Protein AF-A0A914SCE5-F1 (afdb_monomer)

Solvent-accessible surface area (backbone atoms only — not comparable to full-atom values): 21431 Å² total; per-residue (Å²): 80,78,31,68,86,68,50,73,48,69,91,58,59,49,74,45,78,83,47,58,51,55,71,56,34,37,53,52,50,49,53,36,49,76,73,66,45,39,24,40,39,52,29,67,87,48,72,25,45,48,42,48,16,53,34,48,69,64,43,29,59,77,71,77,42,54,79,89,68,44,40,44,34,37,28,49,73,46,56,96,61,69,27,31,64,50,40,45,52,49,52,55,50,47,30,60,33,37,68,42,85,57,38,47,29,44,23,41,47,37,61,38,30,86,90,49,86,65,61,84,39,72,68,27,55,50,37,52,50,32,32,47,54,27,50,52,50,41,35,75,71,58,41,25,75,39,52,28,35,17,63,64,49,63,75,63,59,57,56,39,72,78,79,45,93,76,76,52,28,29,43,36,34,76,33,31,95,94,39,71,52,62,70,50,52,51,49,24,60,75,71,55,23,39,76,42,68,37,60,44,60,57,83,69,36,61,72,64,71,65,26,66,67,51,44,52,52,11,61,77,64,77,46,54,53,67,58,48,40,54,43,60,62,53,58,78,67,61,68,92,63,94,76,58,62,48,66,71,66,48,65,73,65,59,55,57,36,68,80,82,41,98,67,78,53,52,28,42,37,32,77,32,35,47,39,21,64,54,65,69,50,51,52,49,23,62,76,69,70,20,43,58,29,34,29,58,40,60,43,87,69,37,60,76,66,67,66,28,66,67,52,44,52,51,12,62,76,65,75,42,58,50,68,40,47,47,48,9,60,41,44,54,71,72,33,52,74,52,85,88,69,92,50,68,69,58,56,62,53,58,57,53,17,78,74,43,71,64,52,71,70,57,49,52,56,39,55,71,50,46,66,79,50,81,79,76,78,50,82,95,65,66,81,128

Sequence (384 aa):
IKLLDGNVIPLFGLGTYKIVEQNEVNKAVDAALGAGYRLFDTAKFYLNEPQLGIALKELLPKHSLSRKDVFITTKIWPSLEDNYNITIKGVEESLVNLQTDYIDLVLIHFPKANERAEEDGIHNKQARKEMWQALEEVKAKKLVRSIGVSNFYPRHIEEFKEFSTEIPALNQVEFHPHFTRPEIRAYCKEHNIAFQGYSVLARFNKDLVEDSVVKFIAEKNNAAVEIILLSFLTSQAKKLVRSIGVSNFYPRHIEEFKEFSTEIPALNQVEFHPHFTRPEIRAYCKEHNIAFQGYSVLARFNKDLVEDSVVKLIAEKNNAPVEIILLSFLTSQGFPVIAKSVTPSRIQNNIAALNLKLSQEDIDKLYALDKNHNYIRGTPWLVQ

Structure (mmCIF, N/CA/C/O backbone):
data_AF-A0A914SCE5-F1
#
_entry.id   AF-A0A914SCE5-F1
#
loop_
_atom_site.group_PDB
_atom_site.id
_atom_site.type_symbol
_atom_site.label_atom_id
_atom_site.label_alt_id
_atom_site.label_comp_id
_atom_site.label_asym_id
_atom_site.label_entity_id
_atom_site.label_seq_id
_atom_site.pdbx_PDB_ins_code
_atom_site.Cartn_x
_atom_site.Cartn_y
_atom_site.Cartn_z
_atom_site.occupancy
_atom_site.B_iso_or_equiv
_atom_site.auth_seq_id
_atom_site.auth_comp_id
_atom_site.auth_asym_id
_atom_site.auth_atom_id
_atom_site.pdbx_PDB_model_num
ATOM 1 N N . ILE A 1 1 ? -2.726 -0.508 0.058 1.00 86.94 1 ILE A N 1
ATOM 2 C CA . ILE A 1 1 ? -3.373 -0.987 -1.182 1.00 86.94 1 ILE A CA 1
ATOM 3 C C . ILE A 1 1 ? -3.061 -2.472 -1.295 1.00 86.94 1 ILE A C 1
ATOM 5 O O . ILE A 1 1 ? -1.911 -2.828 -1.078 1.00 86.94 1 ILE A O 1
ATOM 9 N N . LYS A 1 2 ? -4.063 -3.328 -1.530 1.00 89.88 2 LYS A N 1
ATOM 10 C CA . LYS A 1 2 ? -3.833 -4.761 -1.768 1.00 89.88 2 LYS A CA 1
ATOM 11 C C . LYS A 1 2 ? -3.367 -4.940 -3.215 1.00 89.88 2 LYS A C 1
ATOM 13 O O . LYS A 1 2 ? -4.010 -4.396 -4.108 1.00 89.88 2 LYS A O 1
ATOM 18 N N . LEU A 1 3 ? -2.251 -5.628 -3.406 1.00 93.56 3 LEU A N 1
ATOM 19 C CA . LEU A 1 3 ? -1.695 -5.991 -4.706 1.00 93.56 3 LEU A CA 1
ATOM 20 C C . LEU A 1 3 ? -2.356 -7.278 -5.228 1.00 93.56 3 LEU A C 1
ATOM 22 O O . LEU A 1 3 ? -3.004 -7.998 -4.463 1.00 93.56 3 LEU A O 1
ATOM 26 N N . LEU A 1 4 ? -2.178 -7.571 -6.520 1.00 92.69 4 LEU A N 1
ATOM 27 C CA . LEU A 1 4 ? -2.720 -8.772 -7.176 1.00 92.69 4 LEU A CA 1
ATOM 28 C C . LEU A 1 4 ? -2.307 -10.077 -6.488 1.00 92.69 4 LEU A C 1
ATOM 30 O O . LEU A 1 4 ? -3.116 -10.989 -6.354 1.00 92.69 4 LEU A O 1
ATOM 34 N N . ASP A 1 5 ? -1.074 -10.137 -5.994 1.00 91.31 5 ASP A N 1
ATOM 35 C CA . ASP A 1 5 ? -0.517 -11.299 -5.298 1.00 91.31 5 ASP A CA 1
ATOM 36 C C . ASP A 1 5 ? -0.903 -11.376 -3.809 1.00 91.31 5 ASP A C 1
ATOM 38 O O . ASP A 1 5 ? -0.418 -12.229 -3.068 1.00 91.31 5 ASP A O 1
ATOM 42 N N . GLY A 1 6 ? -1.795 -10.491 -3.355 1.00 92.25 6 GLY A N 1
ATOM 43 C CA . GLY A 1 6 ? -2.324 -10.468 -1.996 1.00 92.25 6 GLY A CA 1
ATOM 44 C C . GLY A 1 6 ? -1.488 -9.681 -0.988 1.00 92.25 6 GLY A C 1
ATOM 45 O O . GLY A 1 6 ? -2.010 -9.381 0.091 1.00 92.25 6 GLY A O 1
ATOM 46 N N . ASN A 1 7 ? -0.255 -9.284 -1.328 1.00 94.81 7 ASN A N 1
ATOM 47 C CA . ASN A 1 7 ? 0.557 -8.411 -0.480 1.00 94.81 7 ASN A CA 1
ATOM 48 C C . ASN A 1 7 ? -0.084 -7.019 -0.340 1.00 94.81 7 ASN A C 1
ATOM 50 O O . ASN A 1 7 ? -0.944 -6.612 -1.126 1.00 94.81 7 ASN A O 1
ATOM 54 N N . VAL A 1 8 ? 0.324 -6.259 0.679 1.00 94.19 8 VAL A N 1
ATOM 55 C CA . VAL A 1 8 ? -0.222 -4.921 0.949 1.00 94.19 8 VAL A CA 1
ATOM 56 C C . VAL A 1 8 ? 0.893 -3.885 0.942 1.00 94.19 8 VAL A C 1
ATOM 58 O O . VAL A 1 8 ? 1.776 -3.914 1.791 1.00 94.19 8 VAL A O 1
ATOM 61 N N . ILE A 1 9 ? 0.804 -2.927 0.021 1.00 95.44 9 ILE A N 1
ATOM 62 C CA . ILE A 1 9 ? 1.706 -1.772 -0.049 1.00 95.44 9 ILE A CA 1
ATOM 63 C C . ILE A 1 9 ? 1.099 -0.561 0.687 1.00 95.44 9 ILE A C 1
ATOM 65 O O . ILE A 1 9 ? -0.107 -0.302 0.543 1.00 95.44 9 ILE A O 1
ATOM 69 N N . PRO A 1 10 ? 1.869 0.213 1.477 1.00 94.00 10 PRO A N 1
ATOM 70 C CA . PRO A 1 10 ? 1.402 1.491 2.012 1.00 94.00 10 PRO A CA 1
ATOM 71 C C . PRO A 1 10 ? 1.032 2.479 0.895 1.00 94.00 10 PRO A C 1
ATOM 73 O O . PRO A 1 10 ? 1.618 2.474 -0.179 1.00 94.00 10 PRO A O 1
ATOM 76 N N . LEU A 1 11 ? 0.041 3.341 1.140 1.00 88.88 11 LEU A N 1
ATOM 77 C CA . LEU A 1 11 ? -0.429 4.304 0.132 1.00 88.88 11 LEU A CA 1
ATOM 78 C C . LEU A 1 11 ? 0.594 5.415 -0.164 1.00 88.88 11 LEU A C 1
ATOM 80 O O . LEU A 1 11 ? 0.606 5.974 -1.256 1.00 88.88 11 LEU A O 1
ATOM 84 N N . PHE A 1 12 ? 1.405 5.766 0.828 1.00 88.44 12 PHE A N 1
ATOM 85 C CA . PHE A 1 12 ? 2.327 6.891 0.783 1.00 88.44 12 PHE A CA 1
ATOM 86 C C . PHE A 1 12 ? 3.692 6.446 1.304 1.00 88.44 12 PHE A C 1
ATOM 88 O O . PHE A 1 12 ? 3.760 5.659 2.253 1.00 88.44 12 PHE A O 1
ATOM 95 N N . GLY A 1 13 ? 4.764 6.940 0.689 1.00 93.81 13 GLY A N 1
ATOM 96 C CA . GLY A 1 13 ? 6.130 6.541 1.002 1.00 93.81 13 GLY A CA 1
ATOM 97 C C . GLY A 1 13 ? 7.153 7.619 0.691 1.00 93.81 13 GLY A C 1
ATOM 98 O O . GLY A 1 13 ? 6.840 8.638 0.078 1.00 93.81 13 GLY A O 1
ATOM 99 N N . LEU A 1 14 ? 8.380 7.376 1.140 1.00 96.38 14 LEU A N 1
ATOM 100 C CA . LEU A 1 14 ? 9.528 8.237 0.905 1.00 96.38 14 LEU A CA 1
ATOM 101 C C . LEU A 1 14 ? 10.245 7.780 -0.368 1.00 96.38 14 LEU A C 1
ATOM 103 O O . LEU A 1 14 ? 10.730 6.653 -0.425 1.00 96.38 14 LEU A O 1
ATOM 107 N N . GLY A 1 15 ? 10.334 8.656 -1.370 1.00 94.62 15 GLY A N 1
ATOM 108 C CA . GLY A 1 15 ? 11.222 8.454 -2.515 1.00 94.62 15 GLY A CA 1
ATOM 109 C C . GLY A 1 15 ? 12.637 8.920 -2.183 1.00 94.62 15 GLY A C 1
ATOM 110 O O . GLY A 1 15 ? 12.806 10.011 -1.644 1.00 94.62 15 GLY A O 1
ATOM 111 N N . THR A 1 16 ? 13.648 8.118 -2.513 1.00 95.38 16 THR A N 1
ATOM 112 C CA . THR A 1 16 ? 15.050 8.402 -2.154 1.00 95.38 16 THR A CA 1
ATOM 113 C C . THR A 1 16 ? 15.891 8.941 -3.311 1.00 95.38 16 THR A C 1
ATOM 115 O O . THR A 1 16 ? 17.094 9.139 -3.158 1.00 95.38 16 THR A O 1
ATOM 118 N N . TYR A 1 17 ? 15.302 9.187 -4.483 1.00 92.25 17 TYR A N 1
ATOM 119 C CA . TYR A 1 17 ? 16.046 9.655 -5.654 1.00 92.25 17 TYR A CA 1
ATOM 120 C C . TYR A 1 17 ? 16.844 10.936 -5.352 1.00 92.25 17 TYR A C 1
ATOM 122 O O . TYR A 1 17 ? 16.280 11.922 -4.881 1.00 92.25 17 TYR A O 1
ATOM 130 N N . LYS A 1 18 ? 18.146 10.914 -5.673 1.00 90.00 18 LYS A N 1
ATOM 131 C CA . LYS A 1 18 ? 19.141 11.981 -5.437 1.00 90.00 18 LYS A CA 1
ATOM 132 C C . LYS A 1 18 ? 19.533 12.259 -3.979 1.00 90.00 18 LYS A C 1
ATOM 134 O O . LYS A 1 18 ? 20.324 13.168 -3.758 1.00 90.00 18 LYS A O 1
ATOM 139 N N . ILE A 1 19 ? 19.065 11.477 -3.007 1.00 89.44 19 ILE A N 1
ATOM 140 C CA . ILE A 1 19 ? 19.539 11.570 -1.617 1.00 89.44 19 ILE A CA 1
ATOM 141 C C . ILE A 1 19 ? 20.705 10.586 -1.450 1.00 89.44 19 ILE A C 1
ATOM 143 O O . ILE A 1 19 ? 20.473 9.412 -1.171 1.00 89.44 19 ILE A O 1
ATOM 147 N N . VAL A 1 20 ? 21.942 11.014 -1.715 1.00 86.00 20 VAL A N 1
ATOM 148 C CA . VAL A 1 20 ? 23.110 10.103 -1.794 1.00 86.00 20 VAL A CA 1
ATOM 149 C C . VAL A 1 20 ? 24.026 10.157 -0.571 1.00 86.00 20 VAL A C 1
ATOM 151 O O . VAL A 1 20 ? 24.674 9.163 -0.240 1.00 86.00 20 VAL A O 1
ATOM 154 N N . GLU A 1 21 ? 24.052 11.283 0.139 1.00 94.19 21 GLU A N 1
ATOM 155 C CA . GLU A 1 21 ? 24.887 11.455 1.325 1.00 94.19 21 GLU A CA 1
ATOM 156 C C . GLU A 1 21 ? 24.276 10.741 2.536 1.00 94.19 21 GLU A C 1
ATOM 158 O O . GLU A 1 21 ? 23.100 10.935 2.854 1.00 94.19 21 GLU A O 1
ATOM 163 N N . GLN A 1 22 ? 25.078 9.956 3.270 1.00 97.44 22 GLN A N 1
ATOM 164 C CA . GLN A 1 22 ? 24.586 9.148 4.399 1.00 97.44 22 GLN A CA 1
ATOM 165 C C . GLN A 1 22 ? 23.826 9.989 5.435 1.00 97.44 22 GLN A C 1
ATOM 167 O O . GLN A 1 22 ? 22.778 9.582 5.928 1.00 97.44 22 GLN A O 1
ATOM 172 N N . ASN A 1 23 ? 24.327 11.186 5.750 1.00 96.44 23 ASN A N 1
ATOM 173 C CA . ASN A 1 23 ? 23.686 12.079 6.716 1.00 96.44 23 ASN A CA 1
ATOM 174 C C . ASN A 1 23 ? 22.309 12.570 6.232 1.00 96.44 23 ASN A C 1
ATOM 176 O O . ASN A 1 23 ? 21.386 12.715 7.030 1.00 96.44 23 ASN A O 1
ATOM 180 N N . GLU A 1 24 ? 22.152 12.821 4.932 1.00 96.12 24 GLU A N 1
ATOM 181 C CA . GLU A 1 24 ? 20.872 13.245 4.358 1.00 96.12 24 GLU A CA 1
ATOM 182 C C . GLU A 1 24 ? 19.869 12.093 4.333 1.00 96.12 24 GLU A C 1
ATOM 184 O O . GLU A 1 24 ? 18.715 12.286 4.721 1.00 96.12 24 GLU A O 1
ATOM 189 N N . VAL A 1 25 ? 20.321 10.886 3.970 1.00 97.31 25 VAL A N 1
ATOM 190 C CA . VAL A 1 25 ? 19.497 9.671 4.039 1.00 97.31 25 VAL A CA 1
ATOM 191 C C . VAL A 1 25 ? 19.040 9.422 5.476 1.00 97.31 25 VAL A C 1
ATOM 193 O O . VAL A 1 25 ? 17.843 9.253 5.699 1.00 97.31 25 VAL A O 1
ATOM 196 N N . ASN A 1 26 ? 19.940 9.487 6.465 1.00 97.94 26 ASN A N 1
ATOM 197 C CA . ASN A 1 26 ? 19.589 9.306 7.877 1.00 97.94 26 ASN A CA 1
ATOM 198 C C . ASN A 1 26 ? 18.541 10.325 8.336 1.00 97.94 26 ASN A C 1
ATOM 200 O O . ASN A 1 26 ? 17.542 9.941 8.939 1.00 97.94 26 ASN A O 1
ATOM 204 N N . LYS A 1 27 ? 18.723 11.613 8.015 1.00 98.06 27 LYS A N 1
ATOM 205 C CA . LYS A 1 27 ? 17.752 12.667 8.355 1.00 98.06 27 LYS A CA 1
ATOM 206 C C . LYS A 1 27 ? 16.388 12.420 7.711 1.00 98.06 27 LYS A C 1
ATOM 208 O O . LYS A 1 27 ? 15.369 12.525 8.392 1.00 98.06 27 LYS A O 1
ATOM 213 N N . ALA A 1 28 ? 16.361 12.089 6.420 1.00 97.19 28 ALA A N 1
ATOM 214 C CA . ALA A 1 28 ? 15.121 11.852 5.687 1.00 97.19 28 ALA A CA 1
ATOM 215 C C . ALA A 1 28 ? 14.380 10.610 6.205 1.00 97.19 28 ALA A C 1
ATOM 217 O O . ALA A 1 28 ? 13.170 10.662 6.423 1.00 97.19 28 ALA A O 1
ATOM 218 N N . VAL A 1 29 ? 15.101 9.510 6.447 1.00 98.31 29 VAL A N 1
ATOM 219 C CA . VAL A 1 29 ? 14.535 8.261 6.975 1.00 98.31 29 VAL A CA 1
ATOM 220 C C . VAL A 1 29 ? 14.030 8.451 8.405 1.00 98.31 29 VAL A C 1
ATOM 222 O O . VAL A 1 29 ? 12.913 8.034 8.699 1.00 98.31 29 VAL A O 1
ATOM 225 N N . ASP A 1 30 ? 14.784 9.123 9.279 1.00 98.19 30 ASP A N 1
ATOM 226 C CA . ASP A 1 30 ? 14.371 9.379 10.666 1.00 98.19 30 ASP A CA 1
ATOM 227 C C . ASP A 1 30 ? 13.093 10.227 10.725 1.00 98.19 30 ASP A C 1
ATOM 229 O O . ASP A 1 30 ? 12.142 9.881 11.430 1.00 98.19 30 ASP A O 1
ATOM 233 N N . ALA A 1 31 ? 13.036 11.292 9.915 1.00 97.50 31 ALA A N 1
ATOM 234 C CA . ALA A 1 31 ? 11.853 12.135 9.786 1.00 97.50 31 ALA A CA 1
ATOM 235 C C . ALA A 1 31 ? 10.650 11.353 9.235 1.00 97.50 31 ALA A C 1
ATOM 237 O O . ALA A 1 31 ? 9.543 11.464 9.765 1.00 97.50 31 ALA A O 1
ATOM 238 N N . ALA A 1 32 ? 10.856 10.526 8.205 1.00 97.12 32 ALA A N 1
ATOM 239 C CA . ALA A 1 32 ? 9.801 9.715 7.611 1.00 97.12 32 ALA A CA 1
ATOM 240 C C . ALA A 1 32 ? 9.242 8.690 8.612 1.00 97.12 32 ALA A C 1
ATOM 242 O O . ALA A 1 32 ? 8.025 8.601 8.791 1.00 97.12 32 ALA A O 1
ATOM 243 N N . LEU A 1 33 ? 10.106 7.946 9.310 1.00 96.12 33 LEU A N 1
ATOM 244 C CA . LEU A 1 33 ? 9.686 6.961 10.311 1.00 96.12 33 LEU A CA 1
ATOM 245 C C . LEU A 1 33 ? 8.907 7.617 11.458 1.00 96.12 33 LEU A C 1
ATOM 247 O O . LEU A 1 33 ? 7.823 7.124 11.796 1.00 96.12 33 LEU A O 1
ATOM 251 N N . GLY A 1 34 ? 9.405 8.751 11.971 1.00 94.38 34 GLY A N 1
ATOM 252 C CA . GLY A 1 34 ? 8.751 9.540 13.019 1.00 94.38 34 GLY A CA 1
ATOM 253 C C . GLY A 1 34 ? 7.400 10.124 12.594 1.00 94.38 34 GLY A C 1
ATOM 254 O O . GLY A 1 34 ? 6.482 10.207 13.405 1.00 94.38 34 GLY A O 1
ATOM 255 N N . ALA A 1 35 ? 7.234 10.447 11.308 1.00 91.19 35 ALA A N 1
ATOM 256 C CA . ALA A 1 35 ? 5.963 10.883 10.727 1.00 91.19 35 ALA A CA 1
ATOM 257 C C . ALA A 1 35 ? 5.003 9.725 10.377 1.00 91.19 35 ALA A C 1
ATOM 259 O O . ALA A 1 35 ? 3.892 9.968 9.907 1.00 91.19 35 ALA A O 1
ATOM 260 N N . GLY A 1 36 ? 5.404 8.464 10.587 1.00 94.75 36 GLY A N 1
ATOM 261 C CA . GLY A 1 36 ? 4.559 7.289 10.347 1.00 94.75 36 GLY A CA 1
ATOM 262 C C . GLY A 1 36 ? 4.715 6.631 8.971 1.00 94.75 36 GLY A C 1
ATOM 263 O O . GLY A 1 36 ? 3.929 5.746 8.633 1.00 94.75 36 GLY A O 1
ATOM 264 N N . TYR A 1 37 ? 5.719 7.006 8.173 1.00 96.00 37 TYR A N 1
ATOM 265 C CA . TYR A 1 37 ? 5.976 6.382 6.873 1.00 96.00 37 TYR A CA 1
ATOM 266 C C . TYR A 1 37 ? 6.428 4.941 7.058 1.00 96.00 37 TYR A C 1
ATOM 268 O O . TYR A 1 37 ? 7.217 4.630 7.951 1.00 96.00 37 TYR A O 1
ATOM 276 N N . ARG A 1 38 ? 5.939 4.063 6.182 1.00 98.06 38 ARG A N 1
ATOM 277 C CA . ARG A 1 38 ? 6.302 2.640 6.155 1.00 98.06 38 ARG A CA 1
ATOM 278 C C . ARG A 1 38 ? 6.666 2.150 4.756 1.00 98.06 38 ARG A C 1
ATOM 280 O O . ARG A 1 38 ? 6.829 0.959 4.583 1.00 98.06 38 ARG A O 1
ATOM 287 N N . LEU A 1 39 ? 6.775 3.032 3.764 1.00 98.38 39 LEU A N 1
ATOM 288 C CA . LEU A 1 39 ? 7.177 2.695 2.395 1.00 98.38 39 LEU A CA 1
ATOM 289 C C . LEU A 1 39 ? 8.420 3.505 2.025 1.00 98.38 39 LEU A C 1
ATOM 291 O O . LEU A 1 39 ? 8.402 4.728 2.163 1.00 98.38 39 LEU A O 1
ATOM 295 N N . PHE A 1 40 ? 9.453 2.830 1.526 1.00 98.62 40 PHE A N 1
ATOM 296 C CA . PHE A 1 40 ? 10.684 3.434 1.019 1.00 98.62 40 PHE A CA 1
ATOM 297 C C . PHE A 1 40 ? 10.898 2.998 -0.431 1.00 98.62 40 PHE A C 1
ATOM 299 O O . PHE A 1 40 ? 11.031 1.807 -0.711 1.00 98.62 40 PHE A O 1
ATOM 306 N N . ASP A 1 41 ? 10.896 3.962 -1.348 1.00 98.50 41 ASP A N 1
ATOM 307 C CA . ASP A 1 41 ? 11.105 3.754 -2.779 1.00 98.50 41 ASP A CA 1
ATOM 308 C C . ASP A 1 41 ? 12.524 4.181 -3.167 1.00 98.50 41 ASP A C 1
ATOM 310 O O . ASP A 1 41 ? 12.864 5.366 -3.139 1.00 98.50 41 ASP A O 1
ATOM 314 N N . THR A 1 42 ? 13.341 3.196 -3.533 1.00 98.44 42 THR A N 1
ATOM 315 C CA . THR A 1 42 ? 14.710 3.365 -4.023 1.00 98.44 42 THR A CA 1
ATOM 316 C C . THR A 1 42 ? 14.881 2.691 -5.390 1.00 98.44 42 THR A C 1
ATOM 318 O O . THR A 1 42 ? 13.909 2.243 -6.003 1.00 98.44 42 THR A O 1
ATOM 321 N N . ALA A 1 43 ? 16.097 2.665 -5.921 1.00 97.62 43 ALA A N 1
ATOM 322 C CA . ALA A 1 43 ? 16.486 1.885 -7.088 1.00 97.62 43 ALA A CA 1
ATOM 323 C C . ALA A 1 43 ? 18.001 1.668 -7.074 1.00 97.62 43 ALA A C 1
ATOM 325 O O . ALA A 1 43 ? 18.731 2.549 -6.616 1.00 97.62 43 ALA A O 1
ATOM 326 N N . LYS A 1 44 ? 18.498 0.597 -7.708 1.00 95.56 44 LYS A N 1
ATOM 327 C CA . LYS A 1 44 ? 19.949 0.443 -7.931 1.00 95.56 44 LYS A CA 1
ATOM 328 C C . LYS A 1 44 ? 20.553 1.654 -8.637 1.00 95.56 44 LYS A C 1
ATOM 330 O O . LYS A 1 44 ? 21.619 2.129 -8.267 1.00 95.56 44 LYS A O 1
ATOM 335 N N . PHE A 1 45 ? 19.822 2.200 -9.610 1.00 94.19 45 PHE A N 1
ATOM 336 C CA . PHE A 1 45 ? 20.230 3.386 -10.366 1.00 94.19 45 PHE A CA 1
ATOM 337 C C . PHE A 1 45 ? 20.434 4.638 -9.491 1.00 94.19 45 PHE A C 1
ATOM 339 O O . PHE A 1 45 ? 21.095 5.579 -9.914 1.00 94.19 45 PHE A O 1
ATOM 346 N N . TYR A 1 46 ? 19.874 4.683 -8.277 1.00 95.81 46 TYR A N 1
ATOM 347 C CA . TYR A 1 46 ? 20.003 5.843 -7.389 1.00 95.81 46 TYR A CA 1
ATOM 348 C C . TYR A 1 46 ? 21.322 5.849 -6.607 1.00 95.81 46 TYR A C 1
ATOM 350 O O . TYR A 1 46 ? 21.657 6.875 -6.022 1.00 95.81 46 TYR A O 1
ATOM 358 N N . LEU A 1 47 ? 22.061 4.728 -6.604 1.00 95.56 47 LEU A N 1
ATOM 359 C CA . LEU A 1 47 ? 23.360 4.568 -5.937 1.00 95.56 47 LEU A CA 1
ATOM 360 C C . LEU A 1 47 ? 23.344 4.908 -4.433 1.00 95.56 47 LEU A C 1
ATOM 362 O O . LEU A 1 47 ? 24.356 5.327 -3.876 1.00 95.56 47 LEU A O 1
ATOM 366 N N . ASN A 1 48 ? 22.196 4.719 -3.775 1.00 97.38 48 ASN A N 1
ATOM 367 C CA . ASN A 1 48 ? 22.003 5.027 -2.356 1.00 97.38 48 ASN A CA 1
ATOM 368 C C . ASN A 1 48 ? 21.340 3.899 -1.542 1.00 97.38 48 ASN A C 1
ATOM 370 O O . ASN A 1 48 ? 20.953 4.106 -0.391 1.00 97.38 48 ASN A O 1
ATOM 374 N N . GLU A 1 49 ? 21.196 2.700 -2.118 1.00 98.62 49 GLU A N 1
ATOM 375 C CA . GLU A 1 49 ? 20.715 1.522 -1.383 1.00 98.62 49 GLU A CA 1
ATOM 376 C C . GLU A 1 49 ? 21.582 1.181 -0.158 1.00 98.62 49 GLU A C 1
ATOM 378 O O . GLU A 1 49 ? 20.985 0.916 0.886 1.00 98.62 49 GLU A O 1
ATOM 383 N N . PRO A 1 50 ? 22.936 1.230 -0.216 1.00 98.62 50 PRO A N 1
ATOM 384 C CA . PRO A 1 50 ? 23.769 0.991 0.965 1.00 98.62 50 PRO A CA 1
ATOM 385 C C . PRO A 1 50 ? 23.438 1.947 2.114 1.00 98.62 50 PRO A C 1
ATOM 387 O O . PRO A 1 50 ? 23.265 1.531 3.260 1.00 98.62 50 PRO A O 1
ATOM 390 N N . GLN A 1 51 ? 23.281 3.231 1.791 1.00 98.69 51 GLN A N 1
ATOM 391 C CA . GLN A 1 51 ? 22.978 4.282 2.749 1.00 98.69 51 GLN A CA 1
ATOM 392 C C . GLN A 1 51 ? 21.593 4.087 3.363 1.00 98.69 51 GLN A C 1
ATOM 394 O O . GLN A 1 51 ? 21.434 4.239 4.576 1.00 98.69 51 GLN A O 1
ATOM 399 N N . LEU A 1 52 ? 20.600 3.712 2.548 1.00 98.62 52 LEU A N 1
ATOM 400 C CA . LEU A 1 52 ? 19.259 3.383 3.026 1.00 98.62 52 LEU A CA 1
ATOM 401 C C . LEU A 1 52 ? 19.273 2.147 3.937 1.00 98.62 52 LEU A C 1
ATOM 403 O O . LEU A 1 52 ? 18.609 2.158 4.970 1.00 98.62 52 LEU A O 1
ATOM 407 N N . GLY A 1 53 ? 20.045 1.112 3.591 1.00 98.62 53 GLY A N 1
ATOM 408 C CA . GLY A 1 53 ? 20.211 -0.087 4.414 1.00 98.62 53 GLY A CA 1
ATOM 409 C C . GLY A 1 53 ? 20.793 0.224 5.793 1.00 98.62 53 GLY A C 1
ATOM 410 O O . GLY A 1 53 ? 20.234 -0.195 6.808 1.00 98.62 53 GLY A O 1
ATOM 411 N N . ILE A 1 54 ? 21.863 1.028 5.843 1.00 98.75 54 ILE A N 1
ATOM 412 C CA . ILE A 1 54 ? 22.460 1.519 7.098 1.00 98.75 54 ILE A CA 1
ATOM 413 C C . ILE A 1 54 ? 21.421 2.306 7.909 1.00 98.75 54 ILE A C 1
ATOM 415 O O . ILE A 1 54 ? 21.181 1.990 9.075 1.00 98.75 54 ILE A O 1
ATOM 419 N N . ALA A 1 55 ? 20.747 3.272 7.277 1.00 98.62 55 ALA A N 1
ATOM 420 C CA . ALA A 1 55 ? 19.763 4.124 7.938 1.00 98.62 55 ALA A CA 1
ATOM 421 C C . ALA A 1 55 ? 18.602 3.314 8.537 1.00 98.62 55 ALA A C 1
ATOM 423 O O . ALA A 1 55 ? 18.228 3.524 9.687 1.00 98.62 55 ALA A O 1
ATOM 424 N N . LEU A 1 56 ? 18.034 2.363 7.789 1.00 98.62 56 LEU A N 1
ATOM 425 C CA . LEU A 1 56 ? 16.934 1.528 8.278 1.00 98.62 56 LEU A CA 1
ATOM 426 C C . LEU A 1 56 ? 17.377 0.621 9.429 1.00 98.62 56 LEU A C 1
ATOM 428 O O . LEU A 1 56 ? 16.653 0.496 10.417 1.00 98.62 56 LEU A O 1
ATOM 432 N N . LYS A 1 57 ? 18.569 0.023 9.342 1.00 98.44 57 LYS A N 1
ATOM 433 C CA . LYS A 1 57 ? 19.117 -0.822 10.409 1.00 98.44 57 LYS A CA 1
ATOM 434 C C . LYS A 1 57 ? 19.275 -0.062 11.728 1.00 98.44 57 LYS A C 1
ATOM 436 O O . LYS A 1 57 ? 18.958 -0.609 12.781 1.00 98.44 57 LYS A O 1
ATOM 441 N N . GLU A 1 58 ? 19.733 1.187 11.671 1.00 98.25 58 GLU A N 1
ATOM 442 C CA . GLU A 1 58 ? 19.933 2.037 12.850 1.00 98.25 58 GLU A CA 1
ATOM 443 C C . GLU A 1 58 ? 18.624 2.641 13.380 1.00 98.25 58 GLU A C 1
ATOM 445 O O . GLU A 1 58 ? 18.405 2.706 14.592 1.00 98.25 58 GLU A O 1
ATOM 450 N N . LEU A 1 59 ? 17.740 3.090 12.486 1.00 98.69 59 LEU A N 1
ATOM 451 C CA . LEU A 1 59 ? 16.600 3.930 12.854 1.00 98.69 59 LEU A CA 1
ATOM 452 C C . LEU A 1 59 ? 15.311 3.147 13.105 1.00 98.69 59 LEU A C 1
ATOM 454 O O . LEU A 1 59 ? 14.477 3.616 13.876 1.00 98.69 59 LEU A O 1
ATOM 458 N N . LEU A 1 60 ? 15.119 1.956 12.528 1.00 98.62 60 LEU A N 1
ATOM 459 C CA . LEU A 1 60 ? 13.915 1.165 12.818 1.00 98.62 60 LEU A CA 1
ATOM 460 C C . LEU A 1 60 ? 13.761 0.878 14.326 1.00 98.62 60 LEU A C 1
ATOM 462 O O . LEU A 1 60 ? 12.697 1.204 14.864 1.00 98.62 60 LEU A O 1
ATOM 466 N N . PRO A 1 61 ? 14.794 0.399 15.054 1.00 98.44 61 PRO A N 1
ATOM 467 C CA . PRO A 1 61 ? 14.681 0.167 16.495 1.00 98.44 61 PRO A CA 1
ATOM 468 C C . PRO A 1 61 ? 14.400 1.445 17.292 1.00 98.44 61 PRO A C 1
ATOM 470 O O . PRO A 1 61 ? 13.611 1.412 18.235 1.00 98.44 61 PRO A O 1
ATOM 473 N N . LYS A 1 62 ? 14.978 2.588 16.883 1.00 98.25 62 LYS A N 1
ATOM 474 C CA . LYS A 1 62 ? 14.722 3.905 17.497 1.00 98.25 62 LYS A CA 1
ATOM 475 C C . LYS A 1 62 ? 13.231 4.264 17.478 1.00 98.25 62 LYS A C 1
ATOM 477 O O . LYS A 1 62 ? 12.740 4.878 18.421 1.00 98.25 62 LYS A O 1
ATOM 482 N N . HIS A 1 63 ? 12.509 3.847 16.439 1.00 97.56 63 HIS A N 1
ATOM 483 C CA . HIS A 1 63 ? 11.067 4.070 16.283 1.00 97.56 63 HIS A CA 1
ATOM 484 C C . HIS A 1 63 ? 10.205 2.885 16.748 1.00 97.56 63 HIS A C 1
ATOM 486 O O . HIS A 1 63 ? 9.007 2.865 16.475 1.00 97.56 63 HIS A O 1
ATOM 492 N N . SER A 1 64 ? 10.778 1.909 17.467 1.00 97.81 64 SER A N 1
ATOM 493 C CA . SER A 1 64 ? 10.099 0.665 17.882 1.00 97.81 64 SER A CA 1
ATOM 494 C C . SER A 1 64 ? 9.538 -0.145 16.704 1.00 97.81 64 SER A C 1
ATOM 496 O O . SER A 1 64 ? 8.468 -0.746 16.793 1.00 97.81 64 SER A O 1
ATOM 498 N N . LEU A 1 65 ? 10.264 -0.143 15.586 1.00 98.38 65 LEU A N 1
ATOM 499 C CA . LEU A 1 65 ? 9.932 -0.855 14.357 1.00 98.38 65 LEU A CA 1
ATOM 500 C C . LEU A 1 65 ? 11.003 -1.898 14.037 1.00 98.38 65 LEU A C 1
ATOM 502 O O . LEU A 1 65 ? 12.133 -1.868 14.525 1.00 98.38 65 LEU A O 1
ATOM 506 N N . SER A 1 66 ? 10.638 -2.814 13.158 1.00 98.38 66 SER A N 1
ATOM 507 C CA . SER A 1 66 ? 11.480 -3.877 12.633 1.00 98.38 66 SER A CA 1
ATOM 508 C C . SER A 1 66 ? 11.315 -3.982 11.117 1.00 98.38 66 SER A C 1
ATOM 510 O O . SER A 1 66 ? 10.455 -3.333 10.519 1.00 98.38 66 SER A O 1
ATOM 512 N N . ARG A 1 67 ? 12.123 -4.825 10.466 1.00 98.31 67 ARG A N 1
ATOM 513 C CA . ARG A 1 67 ? 12.105 -4.979 9.002 1.00 98.31 67 ARG A CA 1
ATOM 514 C C . ARG A 1 67 ? 10.712 -5.288 8.435 1.00 98.31 67 ARG A C 1
ATOM 516 O O . ARG A 1 67 ? 10.381 -4.777 7.373 1.00 98.31 67 ARG A O 1
ATOM 523 N N . LYS A 1 68 ? 9.897 -6.087 9.133 1.00 97.81 68 LYS A N 1
ATOM 524 C CA . LYS A 1 68 ? 8.527 -6.454 8.711 1.00 97.81 68 LYS A CA 1
ATOM 525 C C . LYS A 1 68 ? 7.522 -5.301 8.760 1.00 97.81 68 LYS A C 1
ATOM 527 O O . LYS A 1 68 ? 6.444 -5.429 8.193 1.00 97.81 68 LYS A O 1
ATOM 532 N N . ASP A 1 69 ? 7.850 -4.216 9.458 1.00 97.69 69 ASP A N 1
ATOM 533 C CA . ASP A 1 69 ? 6.946 -3.078 9.622 1.00 97.69 69 ASP A CA 1
ATOM 534 C C . ASP A 1 69 ? 7.082 -2.073 8.473 1.00 97.69 69 ASP A C 1
ATOM 536 O O . ASP A 1 69 ? 6.247 -1.180 8.338 1.00 97.69 69 ASP A O 1
ATOM 540 N N . VAL A 1 70 ? 8.113 -2.214 7.635 1.00 98.50 70 VAL A N 1
ATOM 541 C CA . VAL A 1 70 ? 8.362 -1.353 6.478 1.00 98.50 70 VAL A CA 1
ATOM 542 C C . VAL A 1 70 ? 8.332 -2.140 5.176 1.00 98.50 70 VAL A C 1
ATOM 544 O O . VAL A 1 70 ? 8.630 -3.327 5.135 1.00 98.50 70 VAL A O 1
ATOM 547 N N . PHE A 1 71 ? 7.981 -1.441 4.108 1.00 98.81 71 PHE A N 1
ATOM 548 C CA . PHE A 1 71 ? 7.887 -1.918 2.744 1.00 98.81 71 PHE A CA 1
ATOM 549 C C . PHE A 1 71 ? 8.989 -1.244 1.925 1.00 98.81 71 PHE A C 1
ATOM 551 O O . PHE A 1 71 ? 9.009 -0.016 1.807 1.00 98.81 71 PHE A O 1
ATOM 558 N N . ILE A 1 72 ? 9.906 -2.023 1.360 1.00 98.88 72 ILE A N 1
ATOM 559 C CA . ILE A 1 72 ? 11.007 -1.513 0.539 1.00 98.88 72 ILE A CA 1
ATOM 560 C C . ILE A 1 72 ? 10.751 -1.870 -0.922 1.00 98.88 72 ILE A C 1
ATOM 562 O O . ILE A 1 72 ? 10.562 -3.037 -1.264 1.00 98.88 72 ILE A O 1
ATOM 566 N N . THR A 1 73 ? 10.756 -0.848 -1.778 1.00 98.88 73 THR A N 1
ATOM 567 C CA . THR A 1 73 ? 10.715 -0.993 -3.235 1.00 98.88 73 THR A CA 1
ATOM 568 C C . THR A 1 73 ? 12.078 -0.652 -3.818 1.00 98.88 73 THR A C 1
ATOM 570 O O . THR A 1 73 ? 12.595 0.429 -3.542 1.00 98.88 73 THR A O 1
ATOM 573 N N . THR A 1 74 ? 12.637 -1.532 -4.650 1.00 98.81 74 THR A N 1
ATOM 574 C CA . THR A 1 74 ? 13.791 -1.205 -5.506 1.00 98.81 74 THR A CA 1
ATOM 575 C C . THR A 1 74 ? 13.505 -1.529 -6.970 1.00 98.81 74 THR A C 1
ATOM 577 O O . THR A 1 74 ? 12.444 -2.054 -7.315 1.00 98.81 74 THR A O 1
ATOM 580 N N . LYS A 1 75 ? 14.426 -1.153 -7.856 1.00 98.69 75 LYS A N 1
ATOM 581 C CA . LYS A 1 75 ? 14.253 -1.241 -9.304 1.00 98.69 75 LYS A CA 1
ATOM 582 C C . LYS A 1 75 ? 15.551 -1.631 -9.995 1.00 98.69 75 LYS A C 1
ATOM 584 O O . LYS A 1 75 ? 16.610 -1.084 -9.672 1.00 98.69 75 LYS A O 1
ATOM 589 N N . ILE A 1 76 ? 15.431 -2.502 -10.991 1.00 98.38 76 ILE A N 1
ATOM 590 C CA . ILE A 1 76 ? 16.531 -2.942 -11.855 1.00 98.38 76 ILE A CA 1
ATOM 591 C C . ILE A 1 76 ? 16.358 -2.307 -13.233 1.00 98.38 76 ILE A C 1
ATOM 593 O O . ILE A 1 76 ? 15.268 -2.342 -13.804 1.00 98.38 76 ILE A O 1
ATOM 597 N N . TRP A 1 77 ? 17.418 -1.685 -13.749 1.00 96.88 77 TRP A N 1
ATOM 598 C CA . TRP A 1 77 ? 17.410 -1.069 -15.077 1.00 96.88 77 TRP A CA 1
ATOM 599 C C . TRP A 1 77 ? 17.776 -2.113 -16.146 1.00 96.88 77 TRP A C 1
ATOM 601 O O . TRP A 1 77 ? 18.715 -2.873 -15.907 1.00 96.88 77 TRP A O 1
ATOM 611 N N . PRO A 1 78 ? 17.092 -2.161 -17.306 1.00 94.94 78 PRO A N 1
ATOM 612 C CA . PRO A 1 78 ? 17.490 -3.050 -18.396 1.00 94.94 78 PRO A CA 1
ATOM 613 C C . PRO A 1 78 ? 18.864 -2.690 -18.963 1.00 94.94 78 PRO A C 1
ATOM 615 O O . PRO A 1 78 ? 19.178 -1.517 -19.141 1.00 94.94 78 PRO A O 1
ATOM 618 N N . SER A 1 79 ? 19.660 -3.687 -19.325 1.00 93.00 79 SER A N 1
ATOM 619 C CA . SER A 1 79 ? 20.987 -3.492 -19.919 1.00 93.00 79 SER A CA 1
ATOM 620 C C . SER A 1 79 ? 21.026 -3.901 -21.396 1.00 93.00 79 SER A C 1
ATOM 622 O O . SER A 1 79 ? 20.062 -4.449 -21.939 1.00 93.00 79 SER A O 1
ATOM 624 N N . LEU A 1 80 ? 22.159 -3.651 -22.057 1.00 92.44 80 LEU A N 1
ATOM 625 C CA . LEU A 1 80 ? 22.434 -4.173 -23.398 1.00 92.44 80 LEU A CA 1
ATOM 626 C C . LEU A 1 80 ? 22.789 -5.667 -23.419 1.00 92.44 80 LEU A C 1
ATOM 628 O O . LEU A 1 80 ? 22.811 -6.253 -24.500 1.00 92.44 80 LEU A O 1
ATOM 632 N N . GLU A 1 81 ? 23.073 -6.246 -22.257 1.00 90.44 81 GLU A N 1
ATOM 633 C CA . GLU A 1 81 ? 23.644 -7.579 -22.091 1.00 90.44 81 GLU A CA 1
ATOM 634 C C . GLU A 1 81 ? 22.582 -8.585 -21.612 1.00 90.44 81 GLU A C 1
ATOM 636 O O . GLU A 1 81 ? 21.381 -8.388 -21.812 1.00 90.44 81 GLU A O 1
ATOM 641 N N . ASP A 1 82 ? 23.034 -9.680 -21.003 1.00 94.62 82 ASP A N 1
ATOM 642 C CA . ASP A 1 82 ? 22.214 -10.741 -20.425 1.00 94.62 82 ASP A CA 1
ATOM 643 C C . ASP A 1 82 ? 21.335 -10.204 -19.288 1.00 94.62 82 ASP A C 1
ATOM 645 O O . ASP A 1 82 ? 21.741 -10.092 -18.125 1.00 94.62 82 ASP A O 1
ATOM 649 N N . ASN A 1 83 ? 20.103 -9.844 -19.640 1.00 97.50 83 ASN A N 1
ATOM 650 C CA . ASN A 1 83 ? 19.181 -9.202 -18.718 1.00 97.50 83 ASN A CA 1
ATOM 651 C C . ASN A 1 83 ? 18.637 -10.176 -17.672 1.00 97.50 83 ASN A C 1
ATOM 653 O O . ASN A 1 83 ? 18.220 -9.732 -16.600 1.00 97.50 83 ASN A O 1
ATOM 657 N N . TYR A 1 84 ? 18.676 -11.483 -17.936 1.00 98.50 84 TYR A N 1
ATOM 658 C CA . TYR A 1 84 ? 18.256 -12.494 -16.977 1.00 98.50 84 TYR A CA 1
ATOM 659 C C . TYR A 1 84 ? 19.249 -12.547 -15.808 1.00 98.50 84 TYR A C 1
ATOM 661 O O . TYR A 1 84 ? 18.888 -12.249 -14.666 1.00 98.50 84 TYR A O 1
ATOM 669 N N . ASN A 1 85 ? 20.528 -12.813 -16.092 1.00 98.19 85 ASN A N 1
ATOM 670 C CA . ASN A 1 85 ? 21.554 -12.935 -15.052 1.00 98.19 85 ASN A CA 1
ATOM 671 C C . ASN A 1 85 ? 21.832 -11.604 -14.337 1.00 98.19 85 ASN A C 1
ATOM 673 O O . ASN A 1 85 ? 22.020 -11.583 -13.118 1.00 98.19 85 ASN A O 1
ATOM 677 N N . ILE A 1 86 ? 21.794 -10.479 -15.060 1.00 97.44 86 ILE A N 1
ATOM 678 C CA . ILE A 1 86 ? 21.931 -9.143 -14.459 1.00 97.44 86 ILE A CA 1
ATOM 679 C C . ILE A 1 86 ? 20.786 -8.850 -13.488 1.00 97.44 86 ILE A C 1
ATOM 681 O O . ILE A 1 86 ? 21.015 -8.230 -12.449 1.00 97.44 86 ILE A O 1
ATOM 685 N N . THR A 1 87 ? 19.570 -9.312 -13.780 1.00 98.62 87 THR A N 1
ATOM 686 C CA . THR A 1 87 ? 18.430 -9.108 -12.881 1.00 98.62 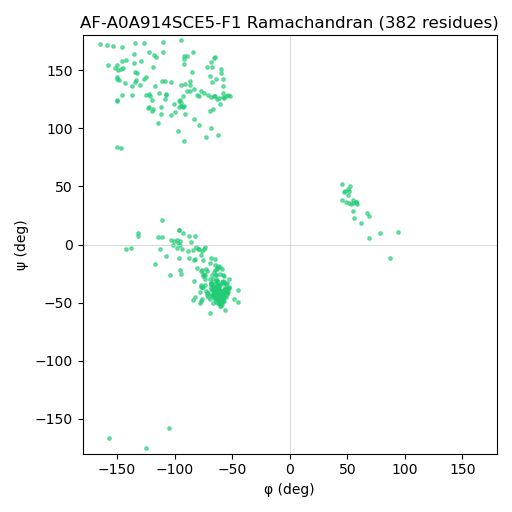87 THR A CA 1
ATOM 687 C C . THR A 1 87 ? 18.571 -9.921 -11.601 1.00 98.62 87 THR A C 1
ATOM 689 O O . THR A 1 87 ? 18.420 -9.347 -10.522 1.00 98.62 87 THR A O 1
ATOM 692 N N . ILE A 1 88 ? 18.930 -11.209 -11.694 1.00 98.62 88 ILE A N 1
ATOM 693 C CA . ILE A 1 88 ? 19.184 -12.056 -10.513 1.00 98.62 88 ILE A CA 1
ATOM 694 C C . ILE A 1 88 ? 20.260 -11.419 -9.626 1.00 98.62 88 ILE A C 1
ATOM 696 O O . ILE A 1 88 ? 20.001 -11.097 -8.464 1.00 98.62 88 ILE A O 1
ATOM 700 N N . LYS A 1 89 ? 21.437 -11.146 -10.203 1.00 98.44 89 LYS A N 1
ATOM 701 C CA . LYS A 1 89 ? 22.567 -10.544 -9.486 1.00 98.44 89 LYS A CA 1
ATOM 702 C C . LYS A 1 89 ? 22.210 -9.173 -8.913 1.00 98.44 89 LYS A C 1
ATOM 704 O O . LYS A 1 89 ? 22.577 -8.843 -7.790 1.00 98.44 89 LYS A O 1
ATOM 709 N N . GLY A 1 90 ? 21.468 -8.371 -9.674 1.00 98.38 90 GLY A N 1
ATOM 710 C CA . GLY A 1 90 ? 21.020 -7.052 -9.255 1.00 98.38 90 GLY A CA 1
ATOM 711 C C . GLY A 1 90 ? 20.182 -7.110 -7.979 1.00 98.38 90 GLY A C 1
ATOM 712 O O . GLY A 1 90 ? 20.441 -6.323 -7.068 1.00 98.38 90 GLY A O 1
ATOM 713 N N . VAL A 1 91 ? 19.239 -8.055 -7.898 1.00 98.75 91 VAL A N 1
ATOM 714 C CA . VAL A 1 91 ? 18.406 -8.293 -6.708 1.00 98.75 91 VAL A CA 1
ATOM 715 C C . VAL A 1 91 ? 19.247 -8.772 -5.523 1.00 98.75 91 VAL A C 1
ATOM 717 O O . VAL A 1 91 ? 19.090 -8.240 -4.425 1.00 98.75 91 VAL A O 1
ATOM 720 N N . GLU A 1 92 ? 20.166 -9.716 -5.732 1.00 98.69 92 GLU A N 1
ATOM 721 C CA . GLU A 1 92 ? 21.069 -10.217 -4.683 1.00 98.69 92 GLU A CA 1
ATOM 722 C C . GLU A 1 92 ? 21.944 -9.103 -4.093 1.00 98.69 92 GLU A C 1
ATOM 724 O O . GLU A 1 92 ? 22.024 -8.930 -2.878 1.00 98.69 92 GLU A O 1
ATOM 729 N N . GLU A 1 93 ? 22.544 -8.279 -4.947 1.00 98.75 93 GLU A N 1
ATOM 730 C CA . GLU A 1 93 ? 23.307 -7.109 -4.519 1.00 98.75 93 GLU A CA 1
ATOM 731 C C . GLU A 1 93 ? 22.429 -6.083 -3.784 1.00 98.75 93 GLU A C 1
ATOM 733 O O . GLU A 1 93 ? 22.875 -5.482 -2.809 1.00 98.75 93 GLU A O 1
ATOM 738 N N . SER A 1 94 ? 21.181 -5.871 -4.222 1.00 98.81 94 SER A N 1
ATOM 739 C CA . SER A 1 94 ? 20.249 -4.978 -3.524 1.00 98.81 94 SER A CA 1
ATOM 740 C C . SER A 1 94 ? 19.915 -5.490 -2.120 1.00 98.81 94 SER A C 1
ATOM 742 O O . SER A 1 94 ? 19.853 -4.681 -1.198 1.00 98.81 94 SER A O 1
ATOM 744 N N . LEU A 1 95 ? 19.760 -6.804 -1.915 1.00 98.81 95 LEU A N 1
ATOM 745 C CA . LEU A 1 95 ? 19.574 -7.399 -0.580 1.00 98.81 95 LEU A CA 1
ATOM 746 C C . LEU A 1 95 ? 20.768 -7.114 0.339 1.00 98.81 95 LEU A C 1
ATOM 748 O O . LEU A 1 95 ? 20.583 -6.697 1.485 1.00 98.81 95 LEU A O 1
ATOM 752 N N . VAL A 1 96 ? 21.990 -7.272 -0.185 1.00 98.75 96 VAL A N 1
ATOM 753 C CA . VAL A 1 96 ? 23.232 -6.964 0.541 1.00 98.75 96 VAL A CA 1
ATOM 754 C C . VAL A 1 96 ? 23.302 -5.479 0.896 1.00 98.75 96 VAL A C 1
ATOM 756 O O . VAL A 1 96 ? 23.498 -5.136 2.062 1.00 98.75 96 VAL A O 1
ATOM 759 N N . ASN A 1 97 ? 23.088 -4.594 -0.080 1.00 98.69 97 ASN A N 1
ATOM 760 C CA . ASN A 1 97 ? 23.139 -3.144 0.116 1.00 98.69 97 ASN A CA 1
ATOM 761 C C . ASN A 1 97 ? 22.097 -2.670 1.138 1.00 98.69 97 ASN A C 1
ATOM 763 O O . ASN A 1 97 ? 22.408 -1.903 2.046 1.00 98.69 97 ASN A O 1
ATOM 767 N N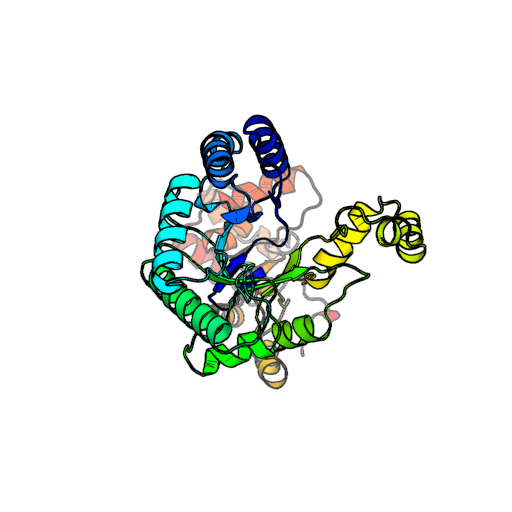 . LEU A 1 98 ? 20.864 -3.164 1.023 1.00 98.75 98 LEU A N 1
ATOM 768 C CA . LEU A 1 98 ? 19.765 -2.831 1.929 1.00 98.75 98 LEU A CA 1
ATOM 769 C C . LEU A 1 98 ? 19.868 -3.543 3.287 1.00 98.75 98 LEU A C 1
ATOM 771 O O . LEU A 1 98 ? 19.070 -3.251 4.176 1.00 98.75 98 LEU A O 1
ATOM 775 N N . GLN A 1 99 ? 20.838 -4.450 3.457 1.00 98.56 99 GLN A N 1
ATOM 776 C CA . GLN A 1 99 ? 21.063 -5.247 4.665 1.00 98.56 99 GLN A CA 1
ATOM 777 C C . GLN A 1 99 ? 19.797 -5.991 5.121 1.00 98.56 99 GLN A C 1
ATOM 779 O O . GLN A 1 99 ? 19.384 -5.905 6.280 1.00 98.56 99 GLN A O 1
ATOM 784 N N . THR A 1 100 ? 19.149 -6.702 4.195 1.00 98.56 100 THR A N 1
ATOM 785 C CA . THR A 1 100 ? 17.899 -7.421 4.464 1.00 98.56 100 THR A CA 1
ATOM 786 C C . THR A 1 100 ? 17.799 -8.737 3.696 1.00 98.56 100 THR A C 1
ATOM 788 O O . THR A 1 100 ? 18.337 -8.860 2.603 1.00 98.56 100 THR A O 1
ATOM 791 N N . ASP A 1 101 ? 17.060 -9.701 4.250 1.00 98.19 101 ASP A N 1
ATOM 792 C CA . ASP A 1 101 ? 16.880 -11.033 3.653 1.00 98.19 101 ASP A CA 1
ATOM 793 C C . ASP A 1 101 ? 15.783 -11.088 2.577 1.00 98.19 101 ASP A C 1
ATOM 795 O O . ASP A 1 101 ? 15.672 -12.076 1.856 1.00 98.19 101 ASP A O 1
ATOM 799 N N . TYR A 1 102 ? 14.941 -10.052 2.474 1.00 98.69 102 TYR A N 1
ATOM 800 C CA . TYR A 1 102 ? 13.912 -9.964 1.436 1.00 98.69 102 TYR A CA 1
ATOM 801 C C . TYR A 1 102 ? 13.601 -8.519 1.041 1.00 98.69 102 TYR A C 1
ATOM 803 O O . TYR A 1 102 ? 13.708 -7.592 1.849 1.00 98.69 102 TYR A O 1
ATOM 811 N N . ILE A 1 103 ? 13.115 -8.332 -0.185 1.00 98.88 103 ILE A N 1
ATOM 812 C CA . ILE A 1 103 ? 12.577 -7.063 -0.697 1.00 98.88 103 ILE A CA 1
ATOM 813 C C . ILE A 1 103 ? 11.061 -7.199 -0.895 1.00 98.88 103 ILE A C 1
ATOM 815 O O . ILE A 1 103 ? 10.566 -8.244 -1.318 1.00 98.88 103 ILE A O 1
ATOM 819 N N . ASP A 1 104 ? 10.289 -6.162 -0.565 1.00 98.88 104 ASP A N 1
ATOM 820 C CA . ASP A 1 104 ? 8.825 -6.234 -0.660 1.00 98.88 104 ASP A CA 1
ATOM 821 C C . ASP A 1 104 ? 8.327 -6.110 -2.104 1.00 98.88 104 ASP A C 1
ATOM 823 O O . ASP A 1 104 ? 7.375 -6.793 -2.492 1.00 98.88 104 ASP A O 1
ATOM 827 N N . LEU A 1 105 ? 8.988 -5.270 -2.905 1.00 98.88 105 LEU A N 1
ATOM 828 C CA . LEU A 1 105 ? 8.679 -5.073 -4.318 1.00 98.88 105 LEU A CA 1
ATOM 829 C C . LEU A 1 105 ? 9.941 -4.793 -5.139 1.00 98.88 105 LEU A C 1
ATOM 831 O O . LEU A 1 105 ? 10.704 -3.880 -4.819 1.00 98.88 105 LEU A O 1
ATOM 835 N N . VAL A 1 106 ? 10.130 -5.535 -6.229 1.00 98.88 106 VAL A N 1
ATOM 836 C CA . VAL A 1 106 ? 11.134 -5.209 -7.253 1.00 98.88 106 VAL A CA 1
ATOM 837 C C . VAL A 1 106 ? 10.434 -4.842 -8.554 1.00 98.88 106 VAL A C 1
ATOM 839 O O . VAL A 1 106 ? 9.548 -5.564 -9.014 1.00 98.88 106 VAL A O 1
ATOM 842 N N . LEU A 1 107 ? 10.832 -3.714 -9.145 1.00 98.94 107 LEU A N 1
ATOM 843 C CA . LEU A 1 107 ? 10.317 -3.248 -10.430 1.00 98.94 107 LEU A CA 1
ATOM 844 C C . LEU A 1 107 ? 11.367 -3.379 -11.537 1.00 98.94 107 LEU A C 1
ATOM 846 O O . LEU A 1 107 ? 12.529 -3.015 -11.341 1.00 98.94 107 LEU A O 1
ATOM 850 N N . ILE A 1 108 ? 10.944 -3.770 -12.740 1.00 98.62 108 ILE A N 1
ATOM 851 C CA . ILE A 1 108 ? 11.694 -3.403 -13.950 1.00 98.62 108 ILE A CA 1
ATOM 852 C C . ILE A 1 108 ? 11.583 -1.880 -14.097 1.00 98.62 108 ILE A C 1
ATOM 854 O O . ILE A 1 108 ? 10.482 -1.351 -14.227 1.00 98.62 108 ILE A O 1
ATOM 858 N N . HIS A 1 109 ? 12.702 -1.159 -14.021 1.00 98.31 109 HIS A N 1
ATOM 859 C CA . HIS A 1 109 ? 12.710 0.303 -13.873 1.00 98.31 109 HIS A CA 1
ATOM 860 C C . HIS A 1 109 ? 12.202 1.033 -15.128 1.00 98.31 109 HIS A C 1
ATOM 862 O O . HIS A 1 109 ? 11.589 2.096 -15.031 1.00 98.31 109 HIS A O 1
ATOM 868 N N . PHE A 1 110 ? 12.460 0.483 -16.311 1.00 97.00 110 PHE A N 1
ATOM 869 C CA . PHE A 1 110 ? 12.091 1.093 -17.585 1.00 97.00 110 PHE A CA 1
ATOM 870 C C . PHE A 1 110 ? 11.871 -0.004 -18.640 1.00 97.00 110 PHE A C 1
ATOM 872 O O . PHE A 1 110 ? 12.487 -1.060 -18.522 1.00 97.00 110 PHE A O 1
ATOM 879 N N . PRO A 1 111 ? 11.031 0.184 -19.676 1.00 94.88 111 PRO A N 1
ATOM 880 C CA . PRO A 1 111 ? 10.787 -0.854 -20.688 1.00 94.88 111 PRO A CA 1
ATOM 881 C C . PRO A 1 111 ? 11.935 -1.065 -21.690 1.00 94.88 111 PRO A C 1
ATOM 883 O O . PRO A 1 111 ? 11.830 -1.953 -22.538 1.00 94.88 111 PRO A O 1
ATOM 886 N N . LYS A 1 112 ? 13.006 -0.262 -21.617 1.00 94.06 112 LYS A N 1
ATOM 887 C CA . LYS A 1 112 ? 14.179 -0.330 -22.502 1.00 94.06 112 LYS A CA 1
ATOM 888 C C . LYS A 1 112 ? 15.477 0.028 -21.777 1.00 94.06 112 LYS A C 1
ATOM 890 O O . LYS A 1 112 ? 15.457 0.768 -20.793 1.00 94.06 112 LYS A O 1
ATOM 895 N N . ALA A 1 113 ? 16.600 -0.424 -22.332 1.00 92.12 113 ALA A N 1
ATOM 896 C CA . ALA A 1 113 ? 17.925 0.055 -21.941 1.00 92.12 113 ALA A CA 1
ATOM 897 C C . ALA A 1 113 ? 18.126 1.529 -22.355 1.00 92.12 113 ALA A C 1
ATOM 899 O O . ALA A 1 113 ? 17.519 2.009 -23.324 1.00 92.12 113 ALA A O 1
ATOM 900 N N . ASN A 1 114 ? 18.977 2.262 -21.633 1.00 88.25 114 ASN A N 1
ATOM 901 C CA . ASN A 1 114 ? 19.226 3.684 -21.919 1.00 88.25 114 ASN A CA 1
ATOM 902 C C . ASN A 1 114 ? 19.909 3.880 -23.273 1.00 88.25 114 ASN A C 1
ATOM 904 O O . ASN A 1 114 ? 19.590 4.807 -24.011 1.00 88.25 114 ASN A O 1
ATOM 908 N N . GLU A 1 115 ? 20.803 2.959 -23.603 1.00 91.06 115 GLU A N 1
ATOM 909 C CA . GLU A 1 115 ? 21.686 2.977 -24.760 1.00 91.06 115 GLU A CA 1
ATOM 910 C C . GLU A 1 115 ? 20.959 2.606 -26.062 1.00 91.06 115 GLU A C 1
ATOM 912 O O . GLU A 1 115 ? 21.520 2.741 -27.148 1.00 91.06 115 GLU A O 1
ATOM 917 N N . ARG A 1 116 ? 19.705 2.137 -25.984 1.00 86.81 116 ARG A N 1
ATOM 918 C CA . ARG A 1 116 ? 18.908 1.758 -27.158 1.00 86.81 116 ARG A CA 1
ATOM 919 C C . ARG A 1 116 ? 18.009 2.900 -27.607 1.00 86.81 116 ARG A C 1
ATOM 921 O O . ARG A 1 116 ? 17.186 3.393 -26.833 1.00 86.81 116 ARG A O 1
ATOM 928 N N . ALA A 1 117 ? 18.158 3.282 -28.875 1.00 82.44 117 ALA A N 1
ATOM 929 C CA . ALA A 1 117 ? 17.357 4.324 -29.511 1.00 82.44 117 ALA A CA 1
ATOM 930 C C . ALA A 1 117 ? 15.909 3.871 -29.754 1.00 82.44 117 ALA A C 1
ATOM 932 O O . ALA A 1 117 ? 14.977 4.601 -29.433 1.00 82.44 117 ALA A O 1
ATOM 933 N N . GLU A 1 118 ? 15.718 2.656 -30.275 1.00 84.00 118 GLU A N 1
ATOM 934 C CA . GLU A 1 118 ? 14.387 2.075 -30.452 1.00 84.00 118 GLU A CA 1
ATOM 935 C C . GLU A 1 118 ? 13.785 1.713 -29.096 1.00 84.00 118 GLU A C 1
ATOM 937 O O . GLU A 1 118 ? 14.420 1.018 -28.302 1.00 84.00 118 GLU A O 1
ATOM 942 N N . GLU A 1 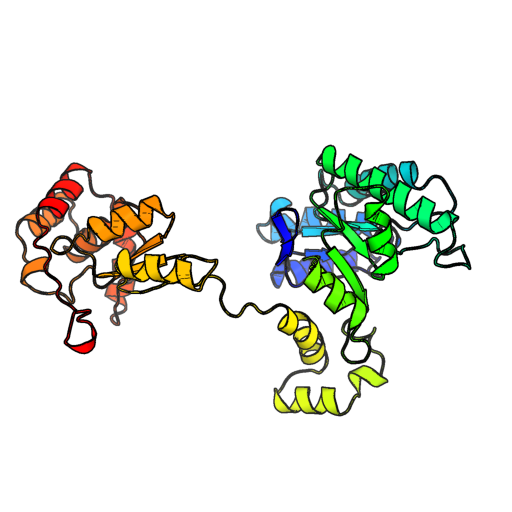119 ? 12.558 2.160 -28.827 1.00 75.19 119 GLU A N 1
ATOM 943 C CA . GLU A 1 119 ? 11.870 1.846 -27.571 1.00 75.19 119 GLU A CA 1
ATOM 944 C C . GLU A 1 119 ? 11.312 0.419 -27.574 1.00 75.19 119 GLU A C 1
ATOM 946 O O . GLU A 1 119 ? 11.612 -0.370 -26.675 1.00 75.19 119 GLU A O 1
ATOM 951 N N . ASP A 1 120 ? 10.613 0.053 -28.647 1.00 86.88 120 ASP A N 1
ATOM 952 C CA . ASP A 1 120 ? 9.822 -1.182 -28.739 1.00 86.88 120 ASP A CA 1
ATOM 953 C C . ASP A 1 120 ? 10.411 -2.216 -29.710 1.00 86.88 120 ASP A C 1
ATOM 955 O O . ASP A 1 120 ? 9.726 -3.126 -30.171 1.00 86.88 120 ASP A O 1
ATOM 959 N N . GLY A 1 121 ? 11.708 -2.097 -30.010 1.00 88.06 121 GLY A N 1
ATOM 960 C CA . GLY A 1 121 ? 12.431 -3.047 -30.855 1.00 88.06 121 GLY A CA 1
ATOM 961 C C . GLY A 1 121 ? 12.547 -4.445 -30.230 1.00 88.06 121 GLY A C 1
ATOM 962 O O . GLY A 1 121 ? 12.469 -4.620 -29.007 1.00 88.06 121 GLY A O 1
ATOM 963 N N . ILE A 1 122 ? 12.811 -5.451 -31.074 1.00 90.69 122 ILE A N 1
ATOM 964 C CA . ILE A 1 122 ? 12.858 -6.877 -30.692 1.00 90.69 122 ILE A CA 1
ATOM 965 C C . ILE A 1 122 ? 13.786 -7.154 -29.503 1.00 90.69 122 ILE A C 1
ATOM 967 O O . ILE A 1 122 ? 13.458 -7.941 -28.617 1.00 90.69 122 ILE A O 1
ATOM 971 N N . HIS A 1 123 ? 14.913 -6.447 -29.428 1.00 92.38 123 HIS A N 1
ATOM 972 C CA . HIS A 1 123 ? 15.873 -6.621 -28.349 1.00 92.38 123 HIS A CA 1
ATOM 973 C C . HIS A 1 123 ? 15.336 -6.132 -26.995 1.00 92.38 123 HIS A C 1
ATOM 975 O O . HIS A 1 123 ? 15.701 -6.695 -25.964 1.00 92.38 1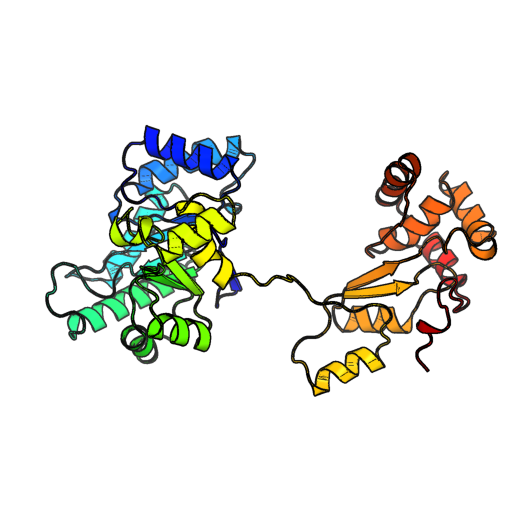23 HIS A O 1
ATOM 981 N N . ASN A 1 124 ? 14.513 -5.075 -26.955 1.00 94.56 124 ASN A N 1
ATOM 982 C CA . ASN A 1 124 ? 13.918 -4.604 -25.698 1.00 94.56 124 ASN A CA 1
ATOM 983 C C . ASN A 1 124 ? 12.776 -5.508 -25.261 1.00 94.56 124 ASN A C 1
ATOM 985 O O . ASN A 1 124 ? 12.670 -5.791 -24.074 1.00 94.56 124 ASN A O 1
ATOM 989 N N . LYS A 1 125 ? 11.985 -6.026 -26.207 1.00 95.06 125 LYS A N 1
ATOM 990 C CA . LYS A 1 125 ? 11.004 -7.078 -25.915 1.00 95.06 125 LYS A CA 1
ATOM 991 C C . LYS A 1 125 ? 11.679 -8.308 -25.298 1.00 95.06 125 LYS A C 1
ATOM 993 O O . LYS A 1 125 ? 11.225 -8.807 -24.271 1.00 95.06 125 LYS A O 1
ATOM 998 N N . GLN A 1 126 ? 12.809 -8.735 -25.864 1.00 95.38 126 GLN A N 1
ATOM 999 C CA . GLN A 1 126 ? 13.603 -9.834 -25.316 1.00 95.38 126 GLN A CA 1
ATOM 1000 C C . GLN A 1 126 ? 14.154 -9.512 -23.916 1.00 95.38 126 GLN A C 1
ATOM 1002 O O . GLN A 1 126 ? 14.011 -10.329 -23.011 1.00 95.38 126 GLN A O 1
ATOM 1007 N N . ALA A 1 127 ? 14.687 -8.305 -23.696 1.00 96.25 127 ALA A N 1
ATOM 1008 C CA . ALA A 1 127 ? 15.140 -7.874 -22.372 1.00 96.25 127 ALA A CA 1
ATOM 1009 C C . ALA A 1 127 ? 13.995 -7.874 -21.341 1.00 96.25 127 ALA A C 1
ATOM 1011 O O . ALA A 1 127 ? 14.159 -8.407 -20.250 1.00 96.25 127 ALA A O 1
ATOM 1012 N N . ARG A 1 128 ? 12.810 -7.345 -21.687 1.00 96.94 128 ARG A N 1
ATOM 1013 C CA . ARG A 1 128 ? 11.625 -7.366 -20.808 1.00 96.94 128 ARG A CA 1
ATOM 1014 C C . ARG A 1 128 ? 11.256 -8.790 -20.396 1.00 96.94 128 ARG A C 1
ATOM 1016 O O . ARG A 1 128 ? 11.022 -9.025 -19.213 1.00 96.94 128 ARG A O 1
ATOM 1023 N N . LYS A 1 129 ? 11.259 -9.730 -21.348 1.00 97.50 129 LYS A N 1
ATOM 1024 C CA . LYS A 1 129 ? 11.026 -11.156 -21.090 1.00 97.50 129 LYS A CA 1
ATOM 1025 C C . LYS A 1 129 ? 12.060 -11.741 -20.126 1.00 97.50 129 LYS A C 1
ATOM 1027 O O . LYS A 1 129 ? 11.681 -12.326 -19.118 1.00 97.50 129 LYS A O 1
ATOM 1032 N N . GLU A 1 130 ? 13.346 -11.565 -20.416 1.00 98.19 130 GLU A N 1
ATOM 1033 C CA . GLU A 1 130 ? 14.447 -12.094 -19.599 1.00 98.19 130 GLU A CA 1
ATOM 1034 C C . GLU A 1 130 ? 14.421 -11.554 -18.166 1.00 98.19 130 GLU A C 1
ATOM 1036 O O . GLU A 1 130 ? 14.509 -12.323 -17.210 1.00 98.19 130 GLU A O 1
ATOM 1041 N N . MET A 1 131 ? 14.240 -10.240 -18.004 1.00 98.44 131 MET A N 1
ATOM 1042 C CA . MET A 1 131 ? 14.126 -9.627 -16.680 1.00 98.44 131 MET A CA 1
ATOM 1043 C C . MET A 1 131 ? 12.906 -10.154 -15.927 1.00 98.44 131 MET A C 1
ATOM 1045 O O . MET A 1 131 ? 13.003 -10.431 -14.735 1.00 98.44 131 MET A O 1
ATOM 1049 N N . TRP A 1 132 ? 11.760 -10.304 -16.598 1.00 98.56 132 TRP A N 1
ATOM 1050 C CA . TRP A 1 132 ? 10.549 -10.797 -15.945 1.00 98.56 132 TRP A CA 1
ATOM 1051 C C . TRP A 1 132 ? 10.715 -12.228 -15.439 1.00 98.56 132 TRP A C 1
ATOM 1053 O O . TRP A 1 132 ? 10.436 -12.494 -14.275 1.00 98.56 132 TRP A O 1
ATOM 1063 N N . GLN A 1 133 ? 11.269 -13.117 -16.264 1.00 98.38 133 GLN A N 1
ATOM 1064 C CA . GLN A 1 133 ? 11.536 -14.503 -15.875 1.00 98.38 133 GLN A CA 1
ATOM 1065 C C . GLN A 1 133 ? 12.533 -14.594 -14.708 1.00 98.38 133 GLN A C 1
ATOM 1067 O O . GLN A 1 133 ? 12.365 -15.411 -13.803 1.00 98.38 133 GLN A O 1
ATOM 1072 N N . ALA A 1 134 ? 13.543 -13.721 -14.677 1.00 98.62 134 ALA A N 1
ATOM 1073 C CA . ALA A 1 134 ? 14.451 -13.616 -13.538 1.00 98.62 134 ALA A CA 1
ATOM 1074 C C . ALA A 1 134 ? 13.734 -13.125 -12.264 1.00 98.62 134 ALA A C 1
ATOM 1076 O O . ALA A 1 134 ? 13.985 -13.637 -11.171 1.00 98.62 134 ALA A O 1
ATOM 1077 N N . LEU A 1 135 ? 12.814 -12.160 -12.389 1.00 98.62 135 LEU A N 1
ATOM 1078 C CA . LEU A 1 135 ? 11.996 -11.676 -11.274 1.00 98.62 135 LEU A CA 1
ATOM 1079 C C . LEU A 1 135 ? 11.046 -12.756 -10.729 1.00 98.62 135 LEU A C 1
ATOM 1081 O O . LEU A 1 135 ? 10.922 -12.894 -9.509 1.00 98.62 135 LEU A O 1
ATOM 1085 N N . GLU A 1 136 ? 10.424 -13.548 -11.602 1.00 98.50 136 GLU A N 1
ATOM 1086 C CA . GLU A 1 136 ? 9.620 -14.715 -11.215 1.00 98.50 136 GLU A CA 1
ATOM 1087 C C . GLU A 1 136 ? 10.461 -15.725 -10.420 1.00 98.50 136 GLU A C 1
ATOM 1089 O O . GLU A 1 136 ? 10.023 -16.214 -9.376 1.00 98.50 136 GLU A O 1
ATOM 1094 N N . GLU A 1 137 ? 11.702 -15.984 -10.844 1.00 98.44 137 GLU A N 1
ATOM 1095 C CA . GLU A 1 137 ? 12.601 -16.898 -10.136 1.00 98.44 137 GLU A CA 1
ATOM 1096 C C . GLU A 1 137 ? 12.974 -16.401 -8.730 1.00 98.44 137 GLU A C 1
ATOM 1098 O O . GLU A 1 137 ? 12.864 -17.154 -7.755 1.00 98.44 137 GLU A O 1
ATOM 1103 N N . VAL A 1 138 ? 13.400 -15.143 -8.575 1.00 98.38 138 VAL A N 1
ATOM 1104 C CA . VAL A 1 138 ? 13.752 -14.612 -7.240 1.00 98.38 138 VAL A CA 1
ATOM 1105 C C . VAL A 1 138 ? 12.530 -14.508 -6.327 1.00 98.38 138 VAL A C 1
ATOM 1107 O O . VAL A 1 138 ? 12.655 -14.689 -5.110 1.00 98.38 138 VAL A O 1
ATOM 1110 N N . LYS A 1 139 ? 11.336 -14.287 -6.895 1.00 98.12 139 LYS A N 1
ATOM 1111 C CA . LYS A 1 139 ? 10.070 -14.355 -6.160 1.00 98.12 139 LYS A CA 1
ATOM 1112 C C . LYS A 1 139 ? 9.771 -15.786 -5.705 1.00 98.12 139 LYS A C 1
ATOM 1114 O O . LYS A 1 139 ? 9.463 -15.990 -4.530 1.00 98.12 139 LYS A O 1
ATOM 1119 N N . ALA A 1 140 ? 9.951 -16.790 -6.565 1.00 97.94 140 ALA A N 1
ATOM 1120 C CA . ALA A 1 140 ? 9.802 -18.203 -6.201 1.00 97.94 140 ALA A CA 1
ATOM 1121 C C . ALA A 1 140 ? 10.789 -18.632 -5.095 1.00 97.94 140 ALA A C 1
ATOM 1123 O O . ALA A 1 140 ? 10.427 -19.388 -4.190 1.00 97.94 140 ALA A O 1
ATOM 1124 N N . LYS A 1 141 ? 12.009 -18.075 -5.104 1.00 98.25 141 LYS A N 1
ATOM 1125 C CA . LYS A 1 141 ? 13.023 -18.230 -4.042 1.00 98.25 141 LYS A CA 1
ATOM 1126 C C . LYS A 1 141 ? 12.712 -17.445 -2.757 1.00 98.25 141 LYS A C 1
ATOM 1128 O O . LYS A 1 141 ? 13.460 -17.557 -1.790 1.00 98.25 141 LYS A O 1
ATOM 1133 N N . LYS A 1 142 ? 11.612 -16.680 -2.712 1.00 98.06 142 LYS A N 1
ATOM 1134 C CA . LYS A 1 142 ? 11.175 -15.831 -1.584 1.00 98.06 142 LYS A CA 1
ATOM 1135 C C . LYS A 1 142 ? 12.145 -14.700 -1.216 1.00 98.06 142 LYS A C 1
ATOM 1137 O O . LYS A 1 142 ? 12.032 -14.134 -0.131 1.00 98.06 142 LYS A O 1
ATOM 1142 N N . LEU A 1 143 ? 13.050 -14.341 -2.125 1.00 98.62 143 LEU A N 1
ATOM 1143 C CA . LEU A 1 143 ? 13.931 -13.177 -1.985 1.00 98.62 143 LEU A CA 1
ATOM 1144 C C . LEU A 1 143 ? 13.167 -11.866 -2.218 1.00 98.62 143 LEU A C 1
ATOM 1146 O O . LEU A 1 143 ? 13.523 -10.809 -1.697 1.00 98.62 143 LEU A O 1
ATOM 1150 N N . VAL A 1 144 ? 12.084 -11.940 -2.992 1.00 98.62 144 VAL A N 1
ATOM 1151 C CA . VAL A 1 144 ? 11.197 -10.822 -3.308 1.00 98.62 144 VAL A CA 1
ATOM 1152 C C . VAL A 1 144 ? 9.752 -11.241 -3.044 1.00 98.62 144 VAL A C 1
ATOM 1154 O O . VAL A 1 144 ? 9.362 -12.354 -3.392 1.00 98.62 144 VAL A O 1
ATOM 1157 N N . ARG A 1 145 ? 8.941 -10.373 -2.425 1.00 98.19 145 ARG A N 1
ATOM 1158 C CA . ARG A 1 145 ? 7.520 -10.675 -2.1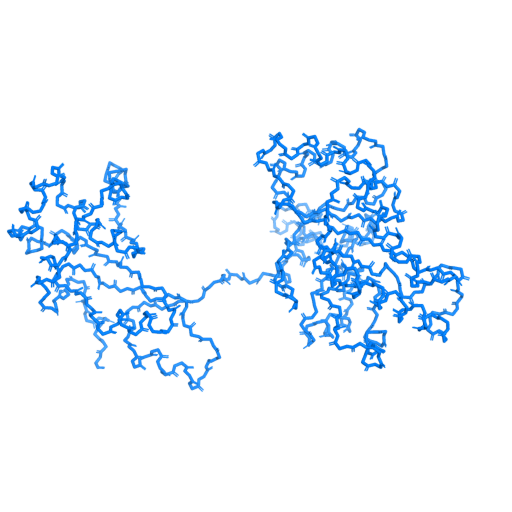55 1.00 98.19 145 ARG A CA 1
ATOM 1159 C C . ARG A 1 145 ? 6.620 -10.417 -3.359 1.00 98.19 145 ARG A C 1
ATOM 1161 O O . ARG A 1 145 ? 5.771 -11.250 -3.663 1.00 98.19 145 ARG A O 1
ATOM 1168 N N . SER A 1 146 ? 6.813 -9.276 -4.018 1.00 98.75 146 SER A N 1
ATOM 1169 C CA . SER A 1 146 ? 6.002 -8.821 -5.151 1.00 98.75 146 SER A CA 1
ATOM 1170 C C . SER A 1 146 ? 6.901 -8.348 -6.292 1.00 98.75 146 SER A C 1
ATOM 1172 O O . SER A 1 146 ? 7.967 -7.783 -6.051 1.00 98.75 146 SER A O 1
ATOM 1174 N N . ILE A 1 147 ? 6.469 -8.529 -7.537 1.00 98.75 147 ILE A N 1
ATOM 1175 C CA . ILE A 1 147 ? 7.208 -8.077 -8.723 1.00 98.75 147 ILE A CA 1
ATOM 1176 C C . ILE A 1 147 ? 6.318 -7.176 -9.577 1.00 98.75 147 ILE A C 1
ATOM 1178 O O . ILE A 1 147 ? 5.099 -7.348 -9.642 1.00 98.75 147 ILE A O 1
ATOM 1182 N N . GLY A 1 148 ? 6.914 -6.162 -10.193 1.00 98.62 148 GLY A N 1
ATOM 1183 C CA . GLY A 1 148 ? 6.179 -5.180 -10.976 1.00 98.62 148 GLY A CA 1
ATOM 1184 C C . GLY A 1 148 ? 7.041 -4.479 -12.014 1.00 98.62 148 GLY A C 1
ATOM 1185 O O . GLY A 1 148 ? 8.156 -4.896 -12.324 1.00 98.62 148 GLY A O 1
ATOM 1186 N N . VAL A 1 149 ? 6.517 -3.387 -12.556 1.00 98.75 149 VAL A N 1
ATOM 1187 C CA . VAL A 1 149 ? 7.168 -2.601 -13.606 1.00 98.75 149 VAL A CA 1
ATOM 1188 C C . VAL A 1 149 ? 7.077 -1.105 -13.319 1.00 98.75 149 VAL A C 1
ATOM 1190 O O . VAL A 1 149 ? 6.297 -0.649 -12.483 1.00 98.75 149 VAL A O 1
ATOM 1193 N N . SER A 1 150 ? 7.897 -0.323 -14.009 1.00 98.50 150 SER A N 1
ATOM 1194 C CA . SER A 1 150 ? 7.871 1.133 -13.978 1.00 98.50 150 SER A CA 1
ATOM 1195 C C . SER A 1 150 ? 8.040 1.676 -15.393 1.00 98.50 150 SER A C 1
ATOM 1197 O O . SER A 1 150 ? 8.874 1.187 -16.152 1.00 98.50 150 SER A O 1
ATOM 1199 N N . ASN A 1 151 ? 7.244 2.684 -15.752 1.00 96.88 151 ASN A N 1
ATOM 1200 C CA . ASN A 1 151 ? 7.220 3.330 -17.072 1.00 96.88 151 ASN A CA 1
ATOM 1201 C C . ASN A 1 151 ? 6.673 2.464 -18.220 1.00 96.88 151 ASN A C 1
ATOM 1203 O O . ASN A 1 151 ? 6.994 2.699 -19.385 1.00 96.88 151 ASN A O 1
ATOM 1207 N N . PHE A 1 152 ? 5.839 1.464 -17.922 1.00 97.75 152 PHE A N 1
ATOM 1208 C CA . PHE A 1 152 ? 5.283 0.578 -18.950 1.00 97.75 152 PHE A CA 1
ATOM 1209 C C . PHE A 1 152 ? 3.944 1.103 -19.480 1.00 97.75 152 PHE A C 1
ATOM 1211 O O . PHE A 1 152 ? 3.082 1.535 -18.712 1.00 97.75 152 PHE A O 1
ATOM 1218 N N . TYR A 1 153 ? 3.759 1.014 -20.799 1.00 97.25 153 TYR A N 1
ATOM 1219 C CA . TYR A 1 153 ? 2.470 1.197 -21.469 1.00 97.25 153 TYR A CA 1
ATOM 1220 C C . TYR A 1 153 ? 1.722 -0.143 -21.562 1.00 97.25 153 TYR A C 1
ATOM 1222 O O . TYR A 1 153 ? 2.369 -1.190 -21.464 1.00 97.25 153 TYR A O 1
ATOM 1230 N N . PRO A 1 154 ? 0.395 -0.138 -21.814 1.00 97.44 154 PRO A N 1
ATOM 1231 C CA . PRO A 1 154 ? -0.391 -1.361 -21.997 1.00 97.44 154 PRO A CA 1
ATOM 1232 C C . PRO A 1 154 ? 0.251 -2.346 -22.971 1.00 97.44 154 PRO A C 1
ATOM 1234 O O . PRO A 1 154 ? 0.453 -3.503 -22.625 1.00 97.44 154 PRO A O 1
ATOM 1237 N N . ARG A 1 155 ? 0.706 -1.857 -24.131 1.00 96.00 155 ARG A N 1
ATOM 1238 C CA . ARG A 1 155 ? 1.382 -2.675 -25.149 1.00 96.00 155 ARG A CA 1
ATOM 1239 C C . ARG A 1 155 ? 2.603 -3.445 -24.630 1.00 96.00 155 ARG A C 1
ATOM 1241 O O . ARG A 1 155 ? 2.823 -4.555 -25.081 1.00 96.00 155 ARG A O 1
ATOM 1248 N N . HIS A 1 156 ? 3.367 -2.902 -23.674 1.00 97.06 156 HIS A N 1
ATOM 1249 C CA . HIS A 1 156 ? 4.510 -3.618 -23.090 1.00 97.06 156 HIS A CA 1
ATOM 1250 C C . HIS A 1 156 ? 4.050 -4.712 -22.126 1.00 97.06 156 HIS A C 1
ATOM 1252 O O . HIS A 1 156 ? 4.684 -5.753 -22.044 1.00 97.06 156 HIS A O 1
ATOM 1258 N N . ILE A 1 157 ? 2.975 -4.470 -21.368 1.00 97.00 157 ILE A N 1
ATOM 1259 C CA . ILE A 1 157 ? 2.435 -5.444 -20.407 1.00 97.00 157 ILE A CA 1
ATOM 1260 C C . ILE A 1 157 ? 1.723 -6.581 -21.150 1.00 97.00 157 ILE A C 1
ATOM 1262 O O . ILE A 1 157 ? 1.805 -7.732 -20.739 1.00 97.00 157 ILE A O 1
ATOM 1266 N N . GLU A 1 158 ? 1.068 -6.280 -22.269 1.00 96.19 158 GLU A N 1
ATOM 1267 C CA . GLU A 1 158 ? 0.415 -7.269 -23.130 1.00 96.19 158 GLU A CA 1
ATOM 1268 C C . GLU A 1 158 ? 1.384 -8.338 -23.658 1.00 96.19 158 GLU A C 1
ATOM 1270 O O . GLU A 1 158 ? 1.008 -9.505 -23.751 1.00 96.19 158 GLU A O 1
ATOM 1275 N N . GLU A 1 159 ? 2.654 -7.988 -23.897 1.00 95.44 159 GLU A N 1
ATOM 1276 C CA . GLU A 1 159 ? 3.694 -8.949 -24.301 1.00 95.44 159 GLU A CA 1
ATOM 1277 C C . GLU A 1 159 ? 3.887 -10.082 -23.285 1.00 95.44 159 GLU A C 1
ATOM 1279 O O . GLU A 1 159 ? 4.298 -11.176 -23.665 1.00 95.44 159 GLU A O 1
ATOM 1284 N N . PHE A 1 160 ? 3.573 -9.856 -22.005 1.00 93.75 160 PHE A N 1
ATOM 1285 C CA . PHE A 1 160 ? 3.797 -10.832 -20.938 1.00 93.75 160 PHE A CA 1
ATOM 1286 C C . PHE A 1 160 ? 2.963 -12.087 -21.167 1.00 93.75 160 PHE A C 1
ATOM 1288 O O . PHE A 1 160 ? 3.422 -13.180 -20.853 1.00 93.75 160 PHE A O 1
ATOM 1295 N N . LYS A 1 161 ? 1.791 -11.958 -21.806 1.00 92.25 161 LYS A N 1
ATOM 1296 C CA . LYS A 1 161 ? 0.923 -13.089 -22.171 1.00 92.25 161 LYS A CA 1
ATOM 1297 C C . LYS A 1 161 ? 1.623 -14.106 -23.078 1.00 92.25 161 LYS A C 1
ATOM 1299 O O . LYS A 1 161 ? 1.191 -15.252 -23.148 1.00 92.25 161 LYS A O 1
ATOM 1304 N N . GLU A 1 162 ? 2.692 -13.708 -23.769 1.00 94.44 162 GLU A N 1
ATOM 1305 C CA . GLU A 1 162 ? 3.479 -14.594 -24.629 1.00 94.44 162 GLU A CA 1
ATOM 1306 C C . GLU A 1 162 ? 4.486 -15.458 -23.850 1.00 94.44 162 GLU A C 1
ATOM 1308 O O . GLU A 1 162 ? 4.965 -16.459 -24.384 1.00 94.44 162 GLU A O 1
ATOM 1313 N N . PHE A 1 163 ? 4.857 -15.076 -22.621 1.00 93.94 163 PHE A N 1
ATOM 1314 C CA . PHE A 1 163 ? 5.967 -15.714 -21.897 1.00 93.94 163 PHE A CA 1
ATOM 1315 C C . PHE A 1 163 ? 5.775 -15.897 -20.385 1.00 93.94 163 PHE A C 1
ATOM 1317 O O . PHE A 1 163 ? 6.646 -16.494 -19.755 1.00 93.94 163 PHE A O 1
ATOM 1324 N N . SER A 1 164 ? 4.679 -15.415 -19.800 1.00 93.94 164 SER A N 1
ATOM 1325 C CA . SER A 1 164 ? 4.379 -15.524 -18.371 1.00 93.94 164 SER A CA 1
ATOM 1326 C C . SER A 1 164 ? 2.869 -15.587 -18.119 1.00 93.94 164 SER A C 1
ATOM 1328 O O . SER A 1 164 ? 2.055 -15.045 -18.868 1.00 93.94 164 SER A O 1
ATOM 1330 N N . THR A 1 165 ? 2.491 -16.266 -17.037 1.00 88.12 165 THR A N 1
ATOM 1331 C CA . THR A 1 165 ? 1.120 -16.280 -16.506 1.00 88.12 165 THR A CA 1
ATOM 1332 C C . THR A 1 165 ? 0.913 -15.267 -15.378 1.00 88.12 165 THR A C 1
ATOM 1334 O O . THR A 1 165 ? -0.223 -15.035 -14.969 1.00 88.12 165 THR A O 1
ATOM 1337 N N . GLU A 1 166 ? 1.991 -14.684 -14.849 1.00 92.75 166 GLU A N 1
ATOM 1338 C CA . GLU A 1 166 ? 1.955 -13.660 -13.810 1.00 92.75 166 GLU A CA 1
ATOM 1339 C C . GLU A 1 166 ? 2.144 -12.280 -14.449 1.00 92.75 166 GLU A C 1
ATOM 1341 O O . GLU A 1 166 ? 3.148 -11.999 -15.098 1.00 92.75 166 GLU A O 1
ATOM 1346 N N . ILE A 1 167 ? 1.167 -11.394 -14.261 1.00 95.56 167 ILE A N 1
ATOM 1347 C CA . ILE A 1 167 ? 1.270 -9.996 -14.692 1.00 95.56 167 ILE A CA 1
ATOM 1348 C C . ILE A 1 167 ? 1.824 -9.118 -13.557 1.00 95.56 167 ILE A C 1
ATOM 1350 O O . ILE A 1 167 ? 1.718 -9.491 -12.385 1.00 95.56 167 ILE A O 1
ATOM 1354 N N . PRO A 1 168 ? 2.366 -7.924 -13.864 1.00 98.06 168 PRO A N 1
ATOM 1355 C CA . PRO A 1 168 ? 2.875 -6.998 -12.858 1.00 98.06 168 PRO A CA 1
ATOM 1356 C C . PRO A 1 168 ? 1.873 -6.694 -11.748 1.00 98.06 168 PRO A C 1
ATOM 1358 O O . PRO A 1 168 ? 0.763 -6.240 -12.010 1.00 98.06 168 PRO A O 1
ATOM 1361 N N . ALA A 1 169 ? 2.291 -6.847 -10.490 1.00 98.00 169 ALA A N 1
ATOM 1362 C CA . ALA A 1 169 ? 1.467 -6.466 -9.344 1.00 98.00 169 ALA A CA 1
ATOM 1363 C C . ALA A 1 169 ? 1.264 -4.940 -9.258 1.00 98.00 169 ALA A C 1
ATOM 1365 O O . ALA A 1 169 ? 0.276 -4.465 -8.691 1.00 98.00 169 ALA A O 1
ATOM 1366 N N . LEU A 1 170 ? 2.209 -4.173 -9.813 1.00 98.38 170 LEU A N 1
ATOM 1367 C CA . LEU A 1 170 ? 2.244 -2.715 -9.783 1.00 98.38 170 LEU A CA 1
ATOM 1368 C C . LEU A 1 170 ? 2.908 -2.156 -11.051 1.00 98.38 170 LEU A C 1
ATOM 1370 O O . LEU A 1 170 ? 3.906 -2.708 -11.515 1.00 98.38 170 LEU A O 1
ATOM 1374 N N . ASN A 1 171 ? 2.385 -1.040 -11.567 1.00 98.50 171 ASN A N 1
ATOM 1375 C CA . ASN A 1 171 ? 3.035 -0.204 -12.576 1.00 98.50 171 ASN A CA 1
ATOM 1376 C C . ASN A 1 171 ? 3.258 1.208 -12.011 1.00 98.50 171 ASN A C 1
ATOM 1378 O O . ASN A 1 171 ? 2.302 1.917 -11.674 1.00 98.50 171 ASN A O 1
ATOM 1382 N N . GLN A 1 172 ? 4.525 1.603 -11.880 1.00 98.38 172 GLN A N 1
ATOM 1383 C CA . GLN A 1 172 ? 4.924 2.910 -11.364 1.00 98.38 172 GLN A CA 1
ATOM 1384 C C . GLN A 1 172 ? 5.198 3.884 -12.521 1.00 98.38 172 GLN A C 1
ATOM 1386 O O . GLN A 1 172 ? 6.027 3.600 -13.375 1.00 98.38 172 GLN A O 1
ATOM 1391 N N . VAL A 1 173 ? 4.531 5.037 -12.582 1.00 96.38 173 VAL A N 1
ATOM 1392 C CA . VAL A 1 173 ? 4.693 5.998 -13.693 1.00 96.38 173 VAL A CA 1
ATOM 1393 C C . VAL A 1 173 ? 4.658 7.444 -13.214 1.00 96.38 173 VAL A C 1
ATOM 1395 O O . VAL A 1 173 ? 4.117 7.747 -12.151 1.00 96.38 173 VAL A O 1
ATOM 1398 N N . GLU A 1 174 ? 5.205 8.362 -14.008 1.00 94.94 174 GLU A N 1
ATOM 1399 C CA . GLU A 1 174 ? 5.059 9.793 -13.743 1.00 94.94 174 GLU A CA 1
ATOM 1400 C C . GLU A 1 174 ? 3.586 10.189 -13.798 1.00 94.94 174 GLU A C 1
ATOM 1402 O O . GLU A 1 174 ? 2.902 9.919 -14.794 1.00 94.94 174 GLU A O 1
ATOM 1407 N N . PHE A 1 175 ? 3.110 10.825 -12.728 1.00 93.31 175 PHE A N 1
ATOM 1408 C CA . PHE A 1 175 ? 1.715 11.216 -12.610 1.00 93.31 175 PHE A CA 1
ATOM 1409 C C . PHE A 1 175 ? 1.544 12.476 -11.765 1.00 93.31 175 PHE A C 1
ATOM 1411 O O . PHE A 1 175 ? 1.914 12.521 -10.591 1.00 93.31 175 PHE A O 1
ATOM 1418 N N . HIS A 1 176 ? 0.917 13.479 -12.368 1.00 93.12 176 HIS A N 1
ATOM 1419 C CA . HIS A 1 176 ? 0.565 14.759 -11.758 1.00 93.12 176 HIS A CA 1
ATOM 1420 C C . HIS A 1 176 ? -0.574 15.409 -12.572 1.00 93.12 176 HIS A C 1
ATOM 1422 O O . HIS A 1 176 ? -0.927 14.889 -13.634 1.00 93.12 176 HIS A O 1
ATOM 1428 N N . PRO A 1 177 ? -1.189 16.519 -12.122 1.00 91.62 177 PRO A N 1
ATOM 1429 C CA . PRO A 1 177 ? -2.319 17.139 -12.828 1.00 91.62 177 PRO A CA 1
ATOM 1430 C C . PRO A 1 177 ? -2.058 17.475 -14.302 1.00 91.62 177 PRO A C 1
ATOM 1432 O O . PRO A 1 177 ? -2.955 17.343 -15.126 1.00 91.62 177 PRO A O 1
ATOM 1435 N N . HIS A 1 178 ? -0.823 17.841 -14.650 1.00 94.19 178 HIS A N 1
ATOM 1436 C CA . HIS A 1 178 ? -0.421 18.098 -16.042 1.00 94.19 178 HIS A CA 1
ATOM 1437 C C . HIS A 1 178 ? -0.031 16.841 -16.832 1.00 94.19 178 HIS A C 1
ATOM 1439 O O . HIS A 1 178 ? 0.220 16.923 -18.029 1.00 94.19 178 HIS A O 1
ATOM 1445 N N . PHE A 1 179 ? 0.007 15.667 -16.196 1.00 93.81 179 PHE A N 1
ATOM 1446 C CA . PHE A 1 179 ? 0.350 14.408 -16.852 1.00 93.81 179 PHE A CA 1
ATOM 1447 C C . PHE A 1 179 ? -0.419 13.233 -16.247 1.00 93.81 179 PHE A C 1
ATOM 1449 O O . PHE A 1 179 ? 0.043 12.516 -15.360 1.00 93.81 179 PHE A O 1
ATOM 1456 N N . THR A 1 180 ? -1.652 13.056 -16.721 1.00 90.44 180 THR A N 1
ATOM 1457 C CA . THR A 1 180 ? -2.668 12.234 -16.045 1.00 90.44 180 THR A CA 1
ATOM 1458 C C . THR A 1 180 ? -2.737 10.778 -16.508 1.00 90.44 180 THR A C 1
ATOM 1460 O O . THR A 1 180 ? -3.499 10.000 -15.935 1.00 90.44 180 THR A O 1
ATOM 1463 N N . ARG A 1 181 ? -1.951 10.393 -17.522 1.00 93.06 181 ARG A N 1
ATOM 1464 C CA . ARG A 1 181 ? -1.771 9.003 -17.995 1.00 93.06 181 ARG A CA 1
ATOM 1465 C C . ARG A 1 181 ? -3.084 8.197 -18.142 1.00 93.06 181 ARG A C 1
ATOM 1467 O O . ARG A 1 181 ? -3.181 7.104 -17.580 1.00 93.06 181 ARG A O 1
ATOM 1474 N N . PRO A 1 182 ? -4.109 8.705 -18.855 1.00 94.31 182 PRO A N 1
ATOM 1475 C CA . PRO A 1 182 ? -5.443 8.099 -18.858 1.00 94.31 182 PRO A CA 1
ATOM 1476 C C . PRO A 1 182 ? -5.445 6.647 -19.355 1.00 94.31 182 PRO A C 1
ATOM 1478 O O . PRO A 1 182 ? -6.063 5.799 -18.719 1.00 94.31 182 PRO A O 1
ATOM 1481 N N . GLU A 1 183 ? -4.700 6.355 -20.423 1.00 96.69 183 GLU A N 1
ATOM 1482 C CA . GLU A 1 183 ? -4.576 5.012 -21.002 1.00 96.69 183 GLU A CA 1
ATOM 1483 C C . GLU A 1 183 ? -3.978 4.007 -19.999 1.00 96.69 183 GLU A C 1
ATOM 1485 O O . GLU A 1 183 ? -4.588 2.984 -19.694 1.00 96.69 183 GLU A O 1
ATOM 1490 N N . ILE A 1 184 ? -2.824 4.338 -19.406 1.00 97.06 184 ILE A N 1
ATOM 1491 C CA . ILE A 1 184 ? -2.134 3.480 -18.429 1.00 97.06 184 ILE A CA 1
ATOM 1492 C C . ILE A 1 184 ? -3.010 3.258 -17.191 1.00 97.06 184 ILE A C 1
ATOM 1494 O O . ILE A 1 184 ? -3.095 2.140 -16.688 1.00 97.06 184 ILE A O 1
ATOM 1498 N N . ARG A 1 185 ? -3.686 4.303 -16.697 1.00 94.06 185 ARG A N 1
ATOM 1499 C CA . ARG A 1 185 ? -4.585 4.198 -15.538 1.00 94.06 185 ARG A CA 1
ATOM 1500 C C . ARG A 1 185 ? -5.793 3.314 -15.815 1.00 94.06 185 ARG A C 1
ATOM 1502 O O . ARG A 1 185 ? -6.156 2.527 -14.944 1.00 94.06 185 ARG A O 1
ATOM 1509 N N . ALA A 1 186 ? -6.417 3.464 -16.983 1.00 95.12 186 ALA A N 1
ATOM 1510 C CA . ALA A 1 186 ? -7.556 2.645 -17.384 1.00 95.12 186 ALA A CA 1
ATOM 1511 C C . ALA A 1 186 ? -7.155 1.168 -17.443 1.00 95.12 186 ALA A C 1
ATOM 1513 O O . ALA A 1 186 ? -7.779 0.349 -16.774 1.00 95.12 186 ALA A O 1
ATOM 1514 N N . TYR A 1 187 ? -6.043 0.869 -18.117 1.00 97.00 187 TYR A N 1
ATOM 1515 C CA . TYR A 1 187 ? -5.507 -0.485 -18.219 1.00 97.00 187 TYR A CA 1
ATOM 1516 C C . TYR A 1 187 ? -5.140 -1.074 -16.848 1.00 97.00 187 TYR A C 1
ATOM 1518 O O . TYR A 1 187 ? -5.548 -2.182 -16.509 1.00 97.00 187 TYR A O 1
ATOM 1526 N N . CYS A 1 188 ? -4.432 -0.319 -15.997 1.00 95.75 188 CYS A N 1
ATOM 1527 C CA . CYS A 1 188 ? -4.093 -0.791 -14.652 1.00 95.75 188 CYS A CA 1
ATOM 1528 C C . CYS A 1 188 ? -5.350 -1.109 -13.828 1.00 95.75 188 CYS A C 1
ATOM 1530 O O . CYS A 1 188 ? -5.398 -2.128 -13.146 1.00 95.75 188 CYS A O 1
ATOM 1532 N N . LYS A 1 189 ? -6.392 -0.272 -13.923 1.00 92.56 189 LYS A N 1
ATOM 1533 C CA . LYS A 1 189 ? -7.670 -0.505 -13.239 1.00 92.56 189 LYS A CA 1
ATOM 1534 C C . LYS A 1 189 ? -8.377 -1.759 -13.758 1.00 92.56 189 LYS A C 1
ATOM 1536 O O . LYS A 1 189 ? -8.846 -2.547 -12.946 1.00 92.56 189 LYS A O 1
ATOM 1541 N N . GLU A 1 190 ? -8.464 -1.927 -15.075 1.00 95.25 190 GLU A N 1
ATOM 1542 C CA . GLU A 1 190 ? -9.119 -3.071 -15.723 1.00 95.25 190 GLU A CA 1
ATOM 1543 C C . GLU A 1 190 ? -8.465 -4.403 -15.335 1.00 95.25 190 GLU A C 1
ATOM 1545 O O . GLU A 1 190 ? -9.153 -5.360 -14.987 1.00 95.25 190 GLU A O 1
ATOM 1550 N N . HIS A 1 191 ? -7.133 -4.434 -15.297 1.00 94.06 191 HIS A N 1
ATOM 1551 C CA . HIS A 1 191 ? -6.357 -5.633 -14.980 1.00 94.06 191 HIS A CA 1
ATOM 1552 C C . HIS A 1 191 ? -5.992 -5.764 -13.494 1.00 94.06 191 HIS A C 1
ATOM 1554 O O . HIS A 1 191 ? -5.205 -6.634 -13.128 1.00 94.06 191 HIS A O 1
ATOM 1560 N N . ASN A 1 192 ? -6.559 -4.918 -12.625 1.00 93.19 192 ASN A N 1
ATOM 1561 C CA . ASN A 1 192 ? -6.281 -4.867 -11.184 1.00 93.19 192 ASN A CA 1
ATOM 1562 C C . ASN A 1 192 ? -4.791 -4.672 -10.817 1.00 93.19 192 ASN A C 1
ATOM 1564 O O . ASN A 1 192 ? -4.381 -4.975 -9.698 1.00 93.19 192 ASN A O 1
ATOM 1568 N N . ILE A 1 193 ? -3.986 -4.116 -11.723 1.00 96.31 193 ILE A N 1
ATOM 1569 C CA . ILE A 1 193 ? -2.589 -3.742 -11.481 1.00 96.31 193 ILE A CA 1
ATOM 1570 C C . ILE A 1 193 ? -2.571 -2.472 -10.624 1.00 96.31 193 ILE A C 1
ATOM 1572 O O . ILE A 1 193 ? -3.234 -1.480 -10.942 1.00 96.31 193 ILE A O 1
ATOM 1576 N N . ALA A 1 194 ? -1.796 -2.456 -9.537 1.00 95.62 194 ALA A N 1
ATOM 1577 C CA . ALA A 1 194 ? -1.685 -1.252 -8.722 1.00 95.62 194 ALA A CA 1
ATOM 1578 C C . ALA A 1 194 ? -1.005 -0.123 -9.516 1.00 95.62 194 ALA A C 1
ATOM 1580 O O . ALA A 1 194 ? 0.083 -0.292 -10.058 1.00 95.62 194 ALA A O 1
ATOM 1581 N N . PHE A 1 195 ? -1.633 1.049 -9.565 1.00 94.38 195 PHE A N 1
ATOM 1582 C CA . PHE A 1 195 ? -1.064 2.238 -10.195 1.00 94.38 195 PHE A CA 1
ATOM 1583 C C . PHE A 1 195 ? -0.360 3.096 -9.140 1.00 94.38 195 PHE A C 1
ATOM 1585 O O . PHE A 1 195 ? -1.002 3.546 -8.187 1.00 94.38 195 PHE A O 1
ATOM 1592 N N . GLN A 1 196 ? 0.937 3.353 -9.312 1.00 95.12 196 GLN A N 1
ATOM 1593 C CA . GLN A 1 196 ? 1.710 4.214 -8.412 1.00 95.12 196 GLN A CA 1
ATOM 1594 C C . GLN A 1 196 ? 2.284 5.415 -9.169 1.00 95.12 196 GLN A C 1
ATOM 1596 O O . GLN A 1 196 ? 3.017 5.256 -10.139 1.00 95.12 196 GLN A O 1
ATOM 1601 N N . GLY A 1 197 ? 1.980 6.625 -8.699 1.00 92.75 197 GLY A N 1
ATOM 1602 C CA . GLY A 1 197 ? 2.525 7.859 -9.266 1.00 92.75 197 GLY A CA 1
ATOM 1603 C C . GLY A 1 197 ? 3.872 8.243 -8.653 1.00 92.75 197 GLY A C 1
ATOM 1604 O O . GLY A 1 197 ? 3.984 8.297 -7.428 1.00 92.75 197 GLY A O 1
ATOM 1605 N N . TYR A 1 198 ? 4.867 8.571 -9.481 1.00 94.00 198 TYR A N 1
ATOM 1606 C CA . TYR A 1 198 ? 6.088 9.271 -9.060 1.00 94.00 198 TYR A CA 1
ATOM 1607 C C . TYR A 1 198 ? 6.123 10.710 -9.604 1.00 94.00 198 TYR A C 1
ATOM 1609 O O . TYR A 1 198 ? 5.349 11.074 -10.487 1.00 94.00 198 TYR A O 1
ATOM 1617 N N . SER A 1 199 ? 7.027 11.542 -9.062 1.00 91.88 199 SER A N 1
ATOM 1618 C CA . SER A 1 199 ? 7.188 12.961 -9.444 1.00 91.88 199 SER A CA 1
ATOM 1619 C C . SER A 1 199 ? 5.874 13.754 -9.407 1.00 91.88 199 SER A C 1
ATOM 1621 O O . SER A 1 199 ? 5.593 14.557 -10.284 1.00 91.88 199 SER A O 1
ATOM 1623 N N . VAL A 1 200 ? 5.100 13.582 -8.334 1.00 88.81 200 VAL A N 1
ATOM 1624 C CA . VAL A 1 200 ? 3.800 14.251 -8.128 1.00 88.81 200 VAL A CA 1
ATOM 1625 C C . VAL A 1 200 ? 3.895 15.780 -8.162 1.00 88.81 200 VAL A C 1
ATOM 1627 O O . VAL A 1 200 ? 2.974 16.457 -8.604 1.00 88.81 200 VAL A O 1
ATOM 1630 N N . LEU A 1 201 ? 5.031 16.325 -7.722 1.00 89.25 201 LEU A N 1
ATOM 1631 C CA . LEU A 1 201 ? 5.331 17.758 -7.778 1.00 89.25 201 LEU A CA 1
ATOM 1632 C C . LEU A 1 201 ? 5.981 18.181 -9.107 1.00 89.25 201 LEU A C 1
ATOM 1634 O O . LEU A 1 201 ? 6.494 19.289 -9.195 1.00 89.25 201 LEU A O 1
ATOM 1638 N N . ALA A 1 202 ? 6.071 17.288 -10.099 1.00 90.94 202 ALA A N 1
ATOM 1639 C CA . ALA A 1 202 ? 6.805 17.471 -11.356 1.00 90.94 202 ALA A CA 1
ATOM 1640 C C . ALA A 1 202 ? 8.217 18.058 -11.155 1.00 90.94 202 ALA A C 1
ATOM 1642 O O . ALA A 1 202 ? 8.667 18.916 -11.908 1.00 90.94 202 ALA A O 1
ATOM 1643 N N . ARG A 1 203 ? 8.915 17.634 -10.087 1.00 89.25 203 ARG A N 1
ATOM 1644 C CA . ARG A 1 203 ? 10.221 18.186 -9.666 1.00 89.25 203 ARG A CA 1
ATOM 1645 C C . ARG A 1 203 ? 10.196 19.712 -9.459 1.00 89.25 203 ARG A C 1
ATOM 1647 O O . ARG A 1 203 ? 11.161 20.389 -9.797 1.00 89.25 203 ARG A O 1
ATOM 1654 N N . PHE A 1 204 ? 9.102 20.228 -8.899 1.00 90.44 204 PHE A N 1
ATOM 1655 C CA . PHE A 1 204 ? 8.837 21.658 -8.713 1.00 90.44 204 PHE A CA 1
ATOM 1656 C C . PHE A 1 204 ?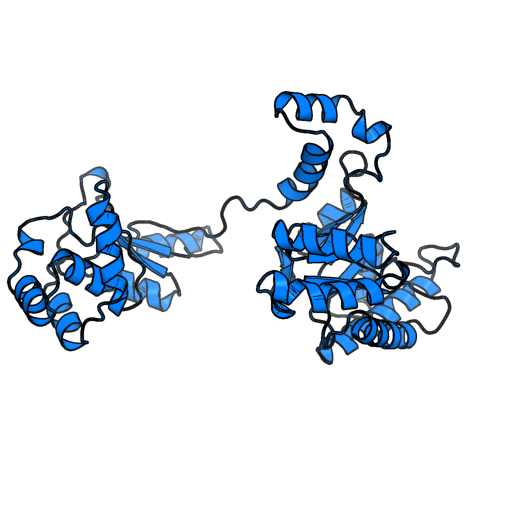 8.846 22.448 -10.030 1.00 90.44 204 PHE A C 1
ATOM 1658 O O . PHE A 1 204 ? 9.284 23.598 -10.075 1.00 90.44 204 PHE A O 1
ATOM 1665 N N . ASN A 1 205 ? 8.375 21.830 -11.119 1.00 93.31 205 ASN A N 1
ATOM 1666 C CA . ASN A 1 205 ? 8.171 22.535 -12.377 1.00 93.31 205 ASN A CA 1
ATOM 1667 C C . ASN A 1 205 ? 7.227 23.728 -12.148 1.00 93.31 205 ASN A C 1
ATOM 1669 O O . ASN A 1 205 ? 6.125 23.556 -11.623 1.00 93.31 205 ASN A O 1
ATOM 1673 N N . LYS A 1 206 ? 7.682 24.923 -12.549 1.00 94.56 206 LYS A N 1
ATOM 1674 C CA . LYS A 1 206 ? 6.976 26.187 -12.316 1.00 94.56 206 LYS A CA 1
ATOM 1675 C C . LYS A 1 206 ? 5.577 26.195 -12.913 1.00 94.56 206 LYS A C 1
ATOM 1677 O O . LYS A 1 206 ? 4.671 26.664 -12.243 1.00 94.56 206 LYS A O 1
ATOM 1682 N N . ASP A 1 207 ? 5.391 25.636 -14.103 1.00 95.38 207 ASP A N 1
ATOM 1683 C CA . ASP A 1 207 ? 4.091 25.637 -14.773 1.00 95.38 207 ASP A CA 1
ATOM 1684 C C . ASP A 1 207 ? 3.052 24.875 -13.944 1.00 95.38 207 ASP A C 1
ATOM 1686 O O . ASP A 1 207 ? 1.910 25.311 -13.856 1.00 95.38 207 ASP A O 1
ATOM 1690 N N . LEU A 1 208 ? 3.452 23.789 -13.266 1.00 93.62 208 LEU A N 1
ATOM 1691 C CA . LEU A 1 208 ? 2.564 23.031 -12.383 1.00 93.62 208 LEU A CA 1
ATOM 1692 C C . LEU A 1 208 ? 2.325 23.720 -11.035 1.00 93.62 208 LEU A C 1
ATOM 1694 O O . LEU A 1 208 ? 1.187 23.764 -10.572 1.00 93.62 208 LEU A O 1
ATOM 1698 N N . VAL A 1 209 ? 3.377 24.207 -10.366 1.00 93.56 209 VAL A N 1
ATOM 1699 C CA . VAL A 1 209 ? 3.227 24.798 -9.020 1.00 93.56 209 VAL A CA 1
ATOM 1700 C C . VAL A 1 209 ? 2.596 26.194 -9.053 1.00 93.56 209 VAL A C 1
ATOM 1702 O O . VAL A 1 209 ? 1.954 26.604 -8.087 1.00 93.56 209 VAL A O 1
ATOM 1705 N N . GLU A 1 210 ? 2.732 26.904 -10.174 1.00 95.00 210 GLU A N 1
ATOM 1706 C CA . GLU A 1 210 ? 2.126 28.216 -10.406 1.00 95.00 210 GLU A CA 1
ATOM 1707 C C . GLU A 1 210 ? 0.785 28.142 -11.153 1.00 95.00 210 GLU A C 1
ATOM 1709 O O . GLU A 1 210 ? 0.161 29.183 -11.369 1.00 95.00 210 GLU A O 1
ATOM 1714 N N . ASP A 1 211 ? 0.322 26.940 -11.517 1.00 97.12 211 ASP A N 1
ATOM 1715 C CA . ASP A 1 211 ? -0.953 26.725 -12.200 1.00 97.12 211 ASP A CA 1
ATOM 1716 C C . ASP A 1 211 ? -2.109 27.371 -11.415 1.00 97.12 211 ASP A C 1
ATOM 1718 O O . ASP A 1 211 ? -2.284 27.155 -10.209 1.00 97.12 211 ASP A O 1
ATOM 1722 N N . SER A 1 212 ? -2.914 28.180 -12.108 1.00 97.19 212 SER A N 1
ATOM 1723 C CA . SER A 1 212 ? -3.971 28.976 -11.481 1.00 97.19 212 SER A CA 1
ATOM 1724 C C . SER A 1 212 ? -5.066 28.117 -10.849 1.00 97.19 212 SER A C 1
ATOM 1726 O O . SER A 1 212 ? -5.613 28.499 -9.815 1.00 97.19 212 SER A O 1
ATOM 1728 N N . VAL A 1 213 ? -5.358 26.938 -11.407 1.00 96.12 213 VAL A N 1
ATOM 1729 C CA . VAL A 1 213 ? -6.328 25.991 -10.845 1.00 96.12 213 VAL A CA 1
ATOM 1730 C C . VAL A 1 213 ? -5.756 25.348 -9.587 1.00 96.12 213 VAL A C 1
ATOM 1732 O O . VAL A 1 213 ? -6.456 25.254 -8.577 1.00 96.12 213 VAL A O 1
ATOM 1735 N N . VAL A 1 214 ? -4.484 24.941 -9.610 1.00 94.44 214 VAL A N 1
ATOM 1736 C CA . VAL A 1 214 ? -3.818 24.352 -8.436 1.00 94.44 214 VAL A CA 1
ATOM 1737 C C . VAL A 1 214 ? -3.760 25.358 -7.284 1.00 94.44 214 VAL A C 1
ATOM 1739 O O . VAL A 1 214 ? -4.148 25.018 -6.163 1.00 94.44 214 VAL A O 1
ATOM 1742 N N . LYS A 1 215 ? -3.358 26.606 -7.556 1.00 96.94 215 LYS A N 1
ATOM 1743 C CA . LYS A 1 215 ? -3.338 27.692 -6.563 1.00 96.94 215 LYS A CA 1
ATOM 1744 C C . LYS A 1 215 ? -4.720 28.019 -6.018 1.00 96.94 215 LYS A C 1
ATOM 1746 O O . LYS A 1 215 ? -4.888 28.089 -4.804 1.00 96.94 215 LYS A O 1
ATOM 1751 N N . PHE A 1 216 ? -5.721 28.126 -6.887 1.00 96.81 216 PHE A N 1
ATOM 1752 C CA . PHE A 1 216 ? -7.100 28.352 -6.462 1.00 96.81 216 PHE A CA 1
ATOM 1753 C C . PHE A 1 216 ? -7.595 27.250 -5.511 1.00 96.81 216 PHE A C 1
ATOM 1755 O O . PHE A 1 216 ? -8.225 27.531 -4.491 1.00 96.81 216 PHE A O 1
ATOM 1762 N N . ILE A 1 217 ? -7.293 25.979 -5.806 1.00 93.06 217 ILE A N 1
ATOM 1763 C CA . ILE A 1 217 ? -7.647 24.859 -4.922 1.00 93.06 217 ILE A CA 1
ATOM 1764 C C . ILE A 1 217 ? -6.876 24.948 -3.597 1.00 93.06 217 ILE A C 1
ATOM 1766 O O . ILE A 1 217 ? -7.468 24.700 -2.546 1.00 93.06 217 ILE A O 1
ATOM 1770 N N . ALA A 1 218 ? -5.591 25.306 -3.623 1.00 94.19 218 ALA A N 1
ATOM 1771 C CA . ALA A 1 218 ? -4.766 25.491 -2.428 1.00 94.19 218 ALA A CA 1
ATOM 1772 C C . ALA A 1 218 ? -5.334 26.580 -1.502 1.00 94.19 218 ALA A C 1
ATOM 1774 O O . ALA A 1 218 ? -5.592 26.308 -0.327 1.00 94.19 218 ALA A O 1
ATOM 1775 N N . GLU A 1 219 ? -5.649 27.756 -2.050 1.00 96.38 219 GLU A N 1
ATOM 1776 C CA . GLU A 1 219 ? -6.279 28.871 -1.332 1.00 96.38 219 GLU A CA 1
ATOM 1777 C C . GLU A 1 219 ? -7.632 28.470 -0.742 1.00 96.38 219 GLU A C 1
ATOM 1779 O O . GLU A 1 219 ? -7.872 28.641 0.454 1.00 96.38 219 GLU A O 1
ATOM 1784 N N . LYS A 1 220 ? -8.498 27.847 -1.552 1.00 95.94 220 LYS A N 1
ATOM 1785 C CA . LYS A 1 220 ? -9.824 27.389 -1.114 1.00 95.94 220 LYS A CA 1
ATOM 1786 C C . LYS A 1 220 ? -9.758 26.403 0.057 1.00 95.94 220 LYS A C 1
ATOM 1788 O O . LYS A 1 220 ? -10.680 26.366 0.868 1.00 95.94 220 LYS A O 1
ATOM 1793 N N . ASN A 1 221 ? -8.707 25.588 0.132 1.00 90.25 221 ASN A N 1
ATOM 1794 C CA . ASN A 1 221 ? -8.526 24.587 1.186 1.00 90.25 221 ASN A CA 1
ATOM 1795 C C . ASN A 1 221 ? -7.600 25.054 2.321 1.00 90.25 221 ASN A C 1
ATOM 1797 O O . ASN A 1 221 ? -7.322 24.257 3.215 1.00 90.25 221 ASN A O 1
ATOM 1801 N N . ASN A 1 222 ? -7.126 26.307 2.301 1.00 93.94 222 ASN A N 1
ATOM 1802 C CA . ASN A 1 222 ? -6.128 26.829 3.240 1.00 93.94 222 ASN A CA 1
ATOM 1803 C C . ASN A 1 222 ? -4.921 25.879 3.402 1.00 93.94 222 ASN A C 1
ATOM 1805 O O . ASN A 1 222 ? -4.511 25.535 4.513 1.00 93.94 222 ASN A O 1
ATOM 1809 N N . ALA A 1 223 ? -4.403 25.390 2.276 1.00 93.44 223 ALA A N 1
ATOM 1810 C CA . ALA A 1 223 ? -3.328 24.407 2.215 1.00 93.44 223 ALA A CA 1
ATOM 1811 C C . ALA A 1 223 ? -2.215 24.879 1.275 1.00 93.44 223 ALA A C 1
ATOM 1813 O O . ALA A 1 223 ? -2.452 25.682 0.377 1.00 93.44 223 ALA A O 1
ATOM 1814 N N . ALA A 1 224 ? -1.001 24.353 1.451 1.00 94.75 224 ALA A N 1
ATOM 1815 C CA . ALA A 1 224 ? 0.090 24.602 0.512 1.00 94.75 224 ALA A CA 1
ATO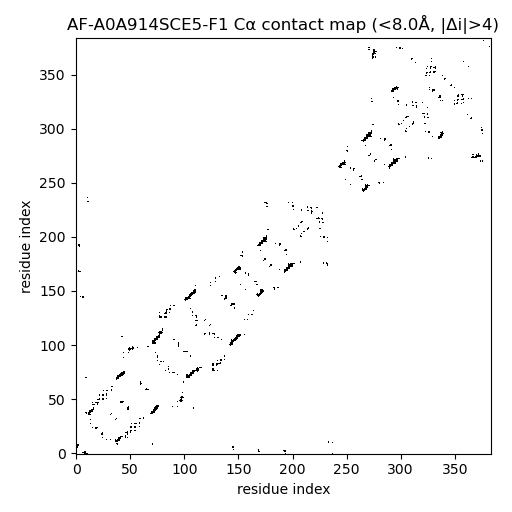M 1816 C C . ALA A 1 224 ? -0.138 23.853 -0.817 1.00 94.75 224 ALA A C 1
ATOM 1818 O O . ALA A 1 224 ? -0.776 22.794 -0.845 1.00 94.75 224 ALA A O 1
ATOM 1819 N N . VAL A 1 225 ? 0.416 24.374 -1.915 1.00 93.62 225 VAL A N 1
ATOM 1820 C CA . VAL A 1 225 ? 0.297 23.786 -3.263 1.00 93.62 225 VAL A CA 1
ATOM 1821 C C . VAL A 1 225 ? 0.786 22.337 -3.284 1.00 93.62 225 VAL A C 1
ATOM 1823 O O . VAL A 1 225 ? 0.138 21.460 -3.854 1.00 93.62 225 VAL A O 1
ATOM 1826 N N . GLU A 1 226 ? 1.878 22.044 -2.586 1.00 91.81 226 GLU A N 1
ATOM 1827 C CA . GLU A 1 226 ? 2.461 20.710 -2.479 1.00 91.81 226 GLU A CA 1
ATOM 1828 C C . GLU A 1 226 ? 1.488 19.726 -1.828 1.00 91.81 226 GLU A C 1
ATOM 1830 O O . GLU A 1 226 ? 1.370 18.583 -2.269 1.00 91.81 226 GLU A O 1
ATOM 1835 N N . ILE A 1 227 ? 0.738 20.172 -0.816 1.00 90.31 227 ILE A N 1
ATOM 1836 C CA . ILE A 1 227 ? -0.273 19.349 -0.145 1.00 90.31 227 ILE A CA 1
ATOM 1837 C C . ILE A 1 227 ? -1.430 19.040 -1.095 1.00 90.31 227 ILE A C 1
ATOM 1839 O O . ILE A 1 227 ? -1.917 17.908 -1.100 1.00 90.31 227 ILE A O 1
ATOM 1843 N N . ILE A 1 228 ? -1.846 19.997 -1.929 1.00 92.38 228 ILE A N 1
ATOM 1844 C CA . ILE A 1 228 ? -2.871 19.763 -2.955 1.00 92.38 228 ILE A CA 1
ATOM 1845 C C . ILE A 1 228 ? -2.385 18.752 -3.992 1.00 92.38 228 ILE A C 1
ATOM 1847 O O . ILE A 1 228 ? -3.106 17.802 -4.296 1.00 92.38 228 ILE A O 1
ATOM 1851 N N . LEU A 1 229 ? -1.155 18.896 -4.484 1.00 91.12 229 LEU A N 1
ATOM 1852 C CA . LEU A 1 229 ? -0.575 17.975 -5.462 1.00 91.12 229 LEU A CA 1
ATOM 1853 C C . LEU A 1 229 ? -0.418 16.555 -4.885 1.00 91.12 229 LEU A C 1
ATOM 1855 O O . LEU A 1 229 ? -0.818 15.580 -5.520 1.00 91.12 229 LEU A O 1
ATOM 1859 N N . LEU A 1 230 ? 0.062 16.411 -3.647 1.00 88.81 230 LEU A N 1
ATOM 1860 C CA . LEU A 1 230 ? 0.123 15.111 -2.961 1.00 88.81 230 LEU A CA 1
ATOM 1861 C C . LEU A 1 230 ? -1.278 14.527 -2.693 1.00 88.81 230 LEU A C 1
ATOM 1863 O O . LEU A 1 230 ? -1.498 13.315 -2.813 1.00 88.81 230 LEU A O 1
ATOM 1867 N N . SER A 1 231 ? -2.255 15.378 -2.374 1.00 86.38 231 SER A N 1
ATOM 1868 C CA . SER A 1 231 ? -3.656 14.976 -2.192 1.00 86.38 231 SER A CA 1
ATOM 1869 C C . SER A 1 231 ? -4.305 14.526 -3.499 1.00 86.38 231 SER A C 1
ATOM 1871 O O . SER A 1 231 ? -5.110 13.594 -3.491 1.00 86.38 231 SER A O 1
ATOM 1873 N N . PHE A 1 232 ? -3.937 15.122 -4.635 1.00 85.81 232 PHE A N 1
ATOM 1874 C CA . PHE A 1 232 ? -4.402 14.698 -5.954 1.00 85.81 232 PHE A CA 1
ATOM 1875 C C . PHE A 1 232 ? -4.050 13.228 -6.217 1.00 85.81 232 PHE A C 1
ATOM 1877 O O . PHE A 1 232 ? -4.932 12.467 -6.610 1.00 85.81 232 PHE A O 1
ATOM 1884 N N . LEU A 1 233 ? -2.826 12.790 -5.893 1.00 81.06 233 LEU A N 1
ATOM 1885 C CA . LEU A 1 233 ? -2.439 11.379 -6.004 1.00 81.06 233 LEU A CA 1
ATOM 1886 C C . LEU A 1 233 ? -3.209 10.487 -5.012 1.00 81.06 233 LEU A C 1
ATOM 1888 O O . LEU A 1 233 ? -3.788 9.473 -5.400 1.00 81.06 233 LEU A O 1
ATOM 1892 N N . THR A 1 234 ? -3.237 10.851 -3.728 1.00 76.50 234 THR A N 1
ATOM 1893 C CA . THR A 1 234 ? -3.800 9.978 -2.677 1.00 76.50 234 THR A CA 1
ATOM 1894 C C . THR A 1 234 ? -5.329 9.905 -2.688 1.00 76.50 234 THR A C 1
ATOM 1896 O O . THR A 1 234 ? -5.897 8.894 -2.274 1.00 76.50 234 THR A O 1
ATOM 1899 N N . SER A 1 235 ? -6.016 10.934 -3.193 1.00 70.94 235 SER A N 1
ATOM 1900 C CA . SER A 1 235 ? -7.480 10.954 -3.332 1.00 70.94 235 SER A CA 1
ATOM 1901 C C . SER A 1 235 ? -7.997 9.897 -4.308 1.00 70.94 235 SER A C 1
ATOM 1903 O O . SER A 1 235 ? -9.065 9.337 -4.070 1.00 70.94 235 SER A O 1
ATOM 1905 N N . GLN A 1 236 ? -7.211 9.539 -5.330 1.00 65.31 236 GLN A N 1
ATOM 1906 C CA . GLN A 1 236 ? -7.548 8.467 -6.274 1.00 65.31 236 GLN A CA 1
ATOM 1907 C C . GLN A 1 236 ? -7.611 7.086 -5.603 1.00 65.31 236 GLN A C 1
ATOM 1909 O O . GLN A 1 236 ? -8.255 6.177 -6.119 1.00 65.31 236 GLN A O 1
ATOM 1914 N N . ALA A 1 237 ? -6.960 6.920 -4.449 1.00 59.22 237 ALA A N 1
ATOM 1915 C CA . ALA A 1 237 ? -6.892 5.658 -3.720 1.00 59.22 237 ALA A CA 1
ATOM 1916 C C . ALA A 1 237 ? -7.850 5.580 -2.519 1.00 59.22 237 ALA A C 1
ATOM 1918 O O . ALA A 1 237 ? -7.866 4.568 -1.810 1.00 59.22 237 ALA A O 1
ATOM 1919 N N . LYS A 1 238 ? -8.638 6.630 -2.243 1.00 54.75 238 LYS A N 1
ATOM 1920 C CA . LYS A 1 238 ? -9.531 6.651 -1.079 1.00 54.75 238 LYS A CA 1
ATOM 1921 C C . LYS A 1 238 ? -10.730 5.723 -1.291 1.00 54.75 238 LYS A C 1
ATOM 1923 O O . LYS A 1 238 ? -11.793 6.143 -1.733 1.00 54.75 238 LYS A O 1
ATOM 1928 N N . LYS A 1 239 ? -10.602 4.475 -0.832 1.00 54.69 239 LYS A N 1
ATOM 1929 C CA . LYS A 1 239 ? -11.744 3.763 -0.246 1.00 54.69 239 LYS A CA 1
ATOM 1930 C C . LYS A 1 239 ? -12.065 4.467 1.076 1.00 54.69 239 LYS A C 1
ATOM 1932 O O . LYS A 1 239 ? -11.352 4.289 2.060 1.00 54.69 239 LYS A O 1
ATOM 1937 N N . LEU A 1 240 ? -13.086 5.328 1.078 1.00 56.97 240 LEU A N 1
ATOM 1938 C CA . LEU A 1 240 ? -13.522 6.077 2.271 1.00 56.97 240 LEU A CA 1
ATOM 1939 C C . LEU A 1 240 ? -14.004 5.152 3.403 1.00 56.97 240 LEU A C 1
ATOM 1941 O O . LEU A 1 240 ? -14.035 5.552 4.563 1.00 56.97 240 LEU A O 1
ATOM 1945 N N . VAL A 1 241 ? -14.335 3.906 3.063 1.00 57.94 241 VAL A N 1
ATOM 1946 C CA . VAL A 1 241 ? -14.803 2.864 3.972 1.00 57.94 241 VAL A CA 1
ATOM 1947 C C . VAL A 1 241 ? -13.897 1.639 3.813 1.00 57.94 241 VAL A C 1
ATOM 1949 O O . VAL A 1 241 ? -13.639 1.199 2.693 1.00 57.94 241 VAL A O 1
ATOM 1952 N N . ARG A 1 242 ? -13.374 1.107 4.928 1.00 70.06 242 ARG A N 1
ATOM 1953 C CA . ARG A 1 242 ? -12.492 -0.081 4.930 1.00 70.06 242 ARG A CA 1
ATOM 1954 C C . ARG A 1 242 ? -13.266 -1.400 4.889 1.00 70.06 242 ARG A C 1
ATOM 1956 O O . ARG A 1 242 ? -12.767 -2.366 4.322 1.00 70.06 242 ARG A O 1
ATOM 1963 N N . SER A 1 243 ? -14.456 -1.418 5.484 1.00 82.44 243 SER A N 1
ATOM 1964 C CA . SER A 1 243 ? -15.344 -2.578 5.576 1.00 82.44 243 SER A CA 1
ATOM 1965 C C . SER A 1 243 ? -16.790 -2.100 5.612 1.00 82.44 243 SER A C 1
ATOM 1967 O O . SER A 1 243 ? -17.080 -1.083 6.244 1.00 82.44 243 SER A O 1
ATOM 1969 N N . ILE A 1 244 ? -17.684 -2.839 4.968 1.00 87.31 244 ILE A N 1
ATOM 1970 C CA . ILE A 1 244 ? -19.129 -2.613 5.015 1.00 87.31 244 ILE A CA 1
ATOM 1971 C C . ILE A 1 244 ? -19.771 -3.648 5.942 1.00 87.31 244 ILE A C 1
ATOM 1973 O O . ILE A 1 244 ? -19.357 -4.804 5.976 1.00 87.31 244 ILE A O 1
ATOM 1977 N N . GLY A 1 245 ? -20.744 -3.222 6.740 1.00 92.44 245 GLY A N 1
ATOM 1978 C CA . GLY A 1 245 ? -21.430 -4.051 7.728 1.00 92.44 245 GLY A CA 1
ATOM 1979 C C . GLY A 1 245 ? -22.895 -3.649 7.842 1.00 92.44 245 GLY A C 1
ATOM 1980 O O . GLY A 1 245 ? -23.306 -2.624 7.301 1.00 92.44 245 GLY A O 1
ATOM 1981 N N . VAL A 1 246 ? -23.672 -4.452 8.558 1.00 94.25 246 VAL A N 1
ATOM 1982 C CA . VAL A 1 246 ? -25.104 -4.242 8.791 1.00 94.25 246 VAL A CA 1
ATOM 1983 C C . VAL A 1 246 ? -25.403 -4.166 10.291 1.00 94.25 246 VAL A C 1
ATOM 1985 O O . VAL A 1 246 ? -24.568 -4.508 11.131 1.00 94.25 246 VAL A O 1
ATOM 1988 N N . SER A 1 247 ? -26.595 -3.692 10.653 1.00 92.25 247 SER A N 1
ATOM 1989 C CA . SER A 1 247 ? -27.058 -3.635 12.043 1.00 92.25 247 SER A CA 1
ATOM 1990 C C . SER A 1 247 ? -28.507 -4.094 12.122 1.00 92.25 247 SER A C 1
ATOM 1992 O O . SER A 1 247 ? -29.348 -3.590 11.382 1.00 92.25 247 SER A O 1
ATOM 1994 N N . ASN A 1 248 ? -28.797 -5.034 13.024 1.00 91.50 248 ASN A N 1
ATOM 1995 C CA . ASN A 1 248 ? -30.115 -5.645 13.236 1.00 91.50 248 ASN A CA 1
ATOM 1996 C C . ASN A 1 248 ? -30.643 -6.518 12.082 1.00 91.50 248 ASN A C 1
ATOM 1998 O O . ASN A 1 248 ? -31.856 -6.687 11.947 1.00 91.50 248 ASN A O 1
ATOM 2002 N N . PHE A 1 249 ? -29.759 -7.117 11.280 1.00 92.94 249 PHE A N 1
ATOM 2003 C CA . PHE A 1 249 ? -30.165 -7.992 10.176 1.00 92.94 249 PHE A CA 1
ATOM 2004 C C . PHE A 1 249 ? -30.357 -9.440 10.651 1.00 92.94 249 PHE A C 1
ATOM 2006 O O . PHE A 1 249 ? -29.584 -9.940 11.470 1.00 92.94 249 PHE A O 1
ATOM 2013 N N . TYR A 1 250 ? -31.383 -10.110 10.122 1.00 93.44 250 TYR A N 1
ATOM 2014 C CA . TYR A 1 250 ? -31.591 -11.555 10.259 1.00 93.44 250 TYR A CA 1
ATOM 2015 C C . TYR A 1 250 ? -30.942 -12.283 9.075 1.00 93.44 250 TYR A C 1
ATOM 2017 O O . TYR A 1 250 ? -30.715 -11.635 8.051 1.00 93.44 250 TYR A O 1
ATOM 2025 N N . PRO A 1 251 ? -30.696 -13.606 9.171 1.00 95.19 251 PRO A N 1
ATOM 2026 C CA . PRO A 1 251 ? -30.165 -14.406 8.064 1.00 95.19 251 PRO A CA 1
ATOM 2027 C C . PRO A 1 251 ? -30.859 -14.125 6.730 1.00 95.19 251 PRO A C 1
ATOM 2029 O O . PRO A 1 251 ? -30.193 -13.761 5.770 1.00 95.19 251 PRO A O 1
ATOM 2032 N N . ARG A 1 252 ? -32.201 -14.134 6.710 1.00 94.31 252 ARG A N 1
ATOM 2033 C CA . ARG A 1 252 ? -33.002 -13.835 5.509 1.00 94.31 252 ARG A CA 1
ATOM 2034 C C . ARG A 1 252 ? -32.653 -12.498 4.833 1.00 94.31 252 ARG A C 1
ATOM 2036 O O . ARG A 1 252 ? -32.536 -12.461 3.621 1.00 94.31 252 ARG A O 1
ATOM 2043 N N . HIS A 1 253 ? -32.402 -11.433 5.602 1.00 94.12 253 HIS A N 1
ATOM 2044 C CA . HIS A 1 253 ? -32.065 -10.117 5.036 1.00 94.12 253 HIS A CA 1
ATOM 2045 C C . HIS A 1 253 ? -30.640 -10.080 4.473 1.00 94.12 253 HIS A C 1
ATOM 2047 O O . HIS A 1 253 ? -30.344 -9.299 3.579 1.00 94.12 253 HIS A O 1
ATOM 2053 N N . ILE A 1 254 ? -29.723 -10.876 5.037 1.00 94.19 254 ILE A N 1
ATOM 2054 C CA . ILE A 1 254 ? -28.353 -10.983 4.518 1.00 94.19 254 ILE A CA 1
ATOM 2055 C C . ILE A 1 254 ? -28.342 -11.861 3.261 1.00 94.19 254 ILE A C 1
ATOM 2057 O O . ILE A 1 254 ? -27.582 -11.589 2.339 1.00 94.19 254 ILE A O 1
ATOM 2061 N N . GLU A 1 255 ? -29.192 -12.885 3.205 1.00 93.81 255 GLU A N 1
ATOM 2062 C CA . GLU A 1 255 ? -29.360 -13.748 2.033 1.00 93.81 255 GLU A CA 1
ATOM 2063 C C . GLU A 1 255 ? -29.843 -12.976 0.797 1.00 93.81 255 GLU A C 1
ATOM 2065 O O . GLU A 1 255 ? -29.317 -13.205 -0.291 1.00 93.81 255 GLU A O 1
ATOM 2070 N N . GLU A 1 256 ? -30.731 -11.987 0.965 1.00 93.56 256 GLU A N 1
ATOM 2071 C CA . GLU A 1 256 ? -31.163 -11.076 -0.114 1.00 93.56 256 GLU A CA 1
ATOM 2072 C C . GLU A 1 256 ? -29.976 -10.409 -0.834 1.00 93.56 256 GLU A C 1
ATOM 2074 O O . GLU A 1 256 ? -30.043 -10.140 -2.032 1.00 93.56 256 GLU A O 1
ATOM 2079 N N . PHE A 1 257 ? -28.844 -10.188 -0.149 1.00 90.75 257 PHE A N 1
ATOM 2080 C CA . PHE A 1 257 ? -27.683 -9.530 -0.756 1.00 90.75 257 PHE A CA 1
ATOM 2081 C C . PHE A 1 257 ? -27.101 -10.352 -1.902 1.00 90.75 257 PHE A C 1
ATOM 2083 O O . PHE A 1 257 ? -26.516 -9.772 -2.811 1.00 90.75 257 PHE A O 1
ATOM 2090 N N . LYS A 1 258 ? -27.280 -11.678 -1.905 1.00 85.44 258 LYS A N 1
ATOM 2091 C CA . LYS A 1 258 ? -26.784 -12.549 -2.981 1.00 85.44 258 LYS A CA 1
ATOM 2092 C C . LYS A 1 258 ? -27.433 -12.240 -4.332 1.00 85.44 258 LYS A C 1
ATOM 2094 O O . LYS A 1 258 ? -26.856 -12.581 -5.360 1.00 85.44 258 LYS A O 1
ATOM 2099 N N . GLU A 1 259 ? -28.592 -11.581 -4.346 1.00 88.81 259 GLU A N 1
ATOM 2100 C CA . GLU A 1 259 ? -29.277 -11.187 -5.579 1.00 88.81 259 GLU A CA 1
ATOM 2101 C C . GLU A 1 259 ? -28.621 -9.981 -6.268 1.00 88.81 259 GLU A C 1
ATOM 2103 O O . GLU A 1 259 ? -28.729 -9.834 -7.485 1.00 88.81 259 GLU A O 1
ATOM 2108 N N . PHE A 1 260 ? -27.937 -9.113 -5.513 1.00 85.56 260 PHE A N 1
ATOM 2109 C CA . PHE A 1 260 ? -27.459 -7.819 -6.022 1.00 85.56 260 PHE A CA 1
ATOM 2110 C C . PHE A 1 260 ? -26.038 -7.425 -5.586 1.00 85.56 260 PHE A C 1
ATOM 2112 O O . PHE A 1 260 ? -25.536 -6.382 -6.007 1.00 85.56 260 PHE A O 1
ATOM 2119 N N . SER A 1 261 ? -25.369 -8.227 -4.758 1.00 81.12 261 SER A N 1
ATOM 2120 C CA . SER A 1 261 ? -24.033 -7.963 -4.220 1.00 81.12 261 SER A CA 1
ATOM 2121 C C . SER A 1 261 ? -23.141 -9.197 -4.317 1.00 81.12 261 SER A C 1
ATOM 2123 O O . SER A 1 261 ? -23.547 -10.317 -4.016 1.00 81.12 261 SER A O 1
ATOM 2125 N N . THR A 1 262 ? -21.875 -8.977 -4.676 1.00 80.44 262 THR A N 1
ATOM 2126 C CA . THR A 1 262 ? -20.818 -10.000 -4.631 1.00 80.44 262 THR A CA 1
ATOM 2127 C C . THR A 1 262 ? -20.102 -10.055 -3.278 1.00 80.44 262 THR A C 1
ATOM 2129 O O . THR A 1 262 ? -19.244 -10.910 -3.073 1.00 80.44 262 THR A O 1
ATOM 2132 N N . GLU A 1 263 ? -20.411 -9.134 -2.360 1.00 83.12 263 GLU A N 1
ATOM 2133 C CA . GLU A 1 263 ? -19.839 -9.068 -1.013 1.00 83.12 263 GLU A CA 1
ATOM 2134 C C . GLU A 1 263 ? -20.934 -9.266 0.047 1.00 83.12 263 GLU A C 1
ATOM 2136 O O . GLU A 1 263 ? -22.010 -8.665 -0.034 1.00 83.12 263 GLU A O 1
ATOM 2141 N N . ILE A 1 264 ? -20.641 -10.078 1.066 1.00 90.56 264 ILE A N 1
ATOM 2142 C CA . ILE A 1 264 ? -21.456 -10.192 2.283 1.00 90.56 264 ILE A CA 1
ATOM 2143 C C . ILE A 1 264 ? -20.948 -9.214 3.360 1.00 90.56 264 ILE A C 1
ATOM 2145 O O . ILE A 1 264 ? -19.770 -8.843 3.341 1.00 90.56 264 ILE A O 1
ATOM 2149 N N . PRO A 1 265 ? -21.792 -8.783 4.317 1.00 94.31 265 PRO A N 1
ATOM 2150 C CA . PRO A 1 265 ? -21.379 -7.865 5.376 1.00 94.31 265 PRO A CA 1
ATOM 2151 C C . PRO A 1 265 ? -20.212 -8.419 6.197 1.00 94.31 265 PRO A C 1
ATOM 2153 O O . PRO A 1 265 ? -20.249 -9.560 6.641 1.00 94.31 265 PRO A O 1
ATOM 2156 N N . ALA A 1 266 ? -19.214 -7.588 6.496 1.00 95.19 266 ALA A N 1
ATOM 2157 C CA . ALA A 1 266 ? -18.099 -7.975 7.362 1.00 95.19 266 ALA A CA 1
ATOM 2158 C C . ALA A 1 266 ? -18.512 -8.107 8.841 1.00 95.19 266 ALA A C 1
ATOM 2160 O O . ALA A 1 266 ? -17.835 -8.772 9.623 1.00 95.19 266 ALA A O 1
ATOM 2161 N N . LEU A 1 267 ? -19.600 -7.441 9.242 1.00 96.06 267 LEU A N 1
ATOM 2162 C CA . LEU A 1 267 ? -20.094 -7.408 10.615 1.00 96.06 267 LEU A CA 1
ATOM 2163 C C . LEU A 1 267 ? -21.616 -7.249 10.640 1.00 96.06 267 LEU A C 1
ATOM 2165 O O . LEU A 1 267 ? -22.166 -6.497 9.835 1.00 96.06 267 LEU A O 1
ATOM 2169 N N . ASN A 1 268 ? -22.272 -7.899 11.601 1.00 96.62 268 ASN A N 1
ATOM 2170 C CA . ASN A 1 268 ? -23.662 -7.643 11.968 1.00 96.62 268 ASN A CA 1
ATOM 2171 C C . ASN A 1 268 ? -23.736 -7.200 13.437 1.00 96.62 268 ASN A C 1
ATOM 2173 O O . ASN A 1 268 ? -23.396 -7.954 14.353 1.00 96.62 268 ASN A O 1
ATOM 2177 N N . GLN A 1 269 ? -24.153 -5.953 13.658 1.00 94.88 269 GLN A N 1
ATOM 2178 C CA . GLN A 1 269 ? -24.295 -5.365 14.987 1.00 94.88 269 GLN A CA 1
ATOM 2179 C C . GLN A 1 269 ? -25.727 -5.571 15.498 1.00 94.88 269 GLN A C 1
ATOM 2181 O O . GLN A 1 269 ? -26.666 -5.046 14.905 1.00 94.88 269 GLN A O 1
ATOM 2186 N N . VAL A 1 270 ? -25.922 -6.292 16.605 1.00 92.81 270 VAL A N 1
ATOM 2187 C CA . VAL A 1 270 ? -27.265 -6.600 17.134 1.00 92.81 270 VAL A CA 1
ATOM 2188 C C . VAL A 1 270 ? -27.365 -6.403 18.643 1.00 92.81 270 VAL A C 1
ATOM 2190 O O . VAL A 1 270 ? -26.369 -6.456 19.363 1.00 92.81 270 VAL A O 1
ATOM 2193 N N . GLU A 1 271 ? -28.581 -6.170 19.138 1.00 92.75 271 GLU A N 1
ATOM 2194 C CA . GLU A 1 271 ? -28.846 -6.172 20.577 1.00 92.75 271 GLU A CA 1
ATOM 2195 C C . GLU A 1 271 ? -28.579 -7.572 21.132 1.00 92.75 271 GLU A C 1
ATOM 2197 O O . GLU A 1 271 ? -29.128 -8.551 20.609 1.00 92.75 271 GLU A O 1
ATOM 2202 N N . PHE A 1 272 ? -27.719 -7.655 22.150 1.00 94.12 272 PHE A N 1
ATOM 2203 C CA . PHE A 1 272 ? -27.286 -8.923 22.726 1.00 94.12 272 PHE A CA 1
ATOM 2204 C C . PHE A 1 272 ? -26.957 -8.777 24.214 1.00 94.12 272 PHE A C 1
ATOM 2206 O O . PHE A 1 272 ? -26.132 -7.950 24.604 1.00 94.12 272 PHE A O 1
ATOM 2213 N N . HIS A 1 273 ? -27.609 -9.600 25.029 1.00 95.19 273 HIS A N 1
ATOM 2214 C CA . HIS A 1 273 ? -27.457 -9.696 26.483 1.00 95.19 273 HIS A CA 1
ATOM 2215 C C . HIS A 1 273 ? -28.104 -11.014 26.965 1.00 95.19 273 HIS A C 1
ATOM 2217 O O . HIS A 1 273 ? -28.763 -11.675 26.163 1.00 95.19 273 HIS A O 1
ATOM 2223 N N . PRO A 1 274 ? -27.975 -11.417 28.245 1.00 97.19 274 PRO A N 1
ATOM 2224 C CA . PRO A 1 274 ? -28.500 -12.699 28.736 1.00 97.19 274 PRO A CA 1
ATOM 2225 C C . PRO A 1 274 ? -29.983 -12.969 28.437 1.00 97.19 274 PRO A C 1
ATOM 2227 O O . PRO A 1 274 ? -30.335 -14.082 28.089 1.00 97.19 274 PRO A O 1
ATOM 2230 N N . HIS A 1 275 ? -30.853 -11.952 28.468 1.00 97.00 275 HIS A N 1
ATOM 2231 C CA . HIS A 1 275 ? -32.273 -12.109 28.091 1.00 97.00 275 HIS A CA 1
ATOM 2232 C C . HIS A 1 275 ? -32.566 -12.139 26.578 1.00 97.00 275 HIS A C 1
ATOM 2234 O O . HIS A 1 275 ? -33.726 -12.307 26.193 1.00 97.00 275 HIS A O 1
ATOM 2240 N N . PHE A 1 276 ? -31.552 -11.938 25.731 1.00 94.81 276 PHE A N 1
ATOM 2241 C CA . PHE A 1 276 ? -31.697 -11.877 24.279 1.00 94.81 276 PHE A CA 1
ATOM 2242 C C . PHE A 1 276 ? -30.434 -12.358 23.563 1.00 94.81 276 PHE A C 1
ATOM 2244 O O . PHE A 1 276 ? -29.567 -11.568 23.172 1.00 94.81 276 PHE A O 1
ATOM 2251 N N . THR A 1 277 ? -30.317 -13.675 23.392 1.00 94.38 277 THR A N 1
ATOM 2252 C CA . THR A 1 277 ? -29.037 -14.293 23.006 1.00 94.38 277 THR A CA 1
ATOM 2253 C C . THR A 1 277 ? -28.893 -14.586 21.514 1.00 94.38 277 THR A C 1
ATOM 2255 O O . THR A 1 277 ? -27.826 -14.982 21.057 1.00 94.38 277 THR A O 1
ATOM 2258 N N . ARG A 1 278 ? -29.928 -14.332 20.707 1.00 93.06 278 ARG A N 1
ATOM 2259 C CA . ARG A 1 278 ? -29.841 -14.333 19.232 1.00 93.06 278 ARG A CA 1
ATOM 2260 C C . ARG A 1 278 ? -29.189 -15.601 18.627 1.00 93.06 278 ARG A C 1
ATOM 2262 O O . ARG A 1 278 ? -28.298 -15.466 17.783 1.00 93.06 278 ARG A O 1
ATOM 2269 N N . PRO A 1 279 ? -29.577 -16.828 19.025 1.00 94.62 279 PRO A N 1
ATOM 2270 C CA . PRO A 1 279 ? -28.887 -18.052 18.602 1.00 94.62 279 PRO A CA 1
ATOM 2271 C C . PRO A 1 279 ? -28.819 -18.210 17.076 1.00 94.62 279 PRO A C 1
ATOM 2273 O O . PRO A 1 279 ? -27.745 -18.489 16.551 1.00 94.62 279 PRO A O 1
ATOM 2276 N N . GLU A 1 280 ? -29.918 -17.933 16.371 1.00 95.50 280 GLU A N 1
ATOM 2277 C CA . GLU A 1 280 ? -30.003 -18.013 14.907 1.00 95.50 280 GLU A CA 1
ATOM 2278 C C . GLU A 1 280 ? -29.022 -17.052 14.207 1.00 95.50 280 GLU A C 1
ATOM 2280 O O . GLU A 1 280 ? -28.212 -17.470 13.381 1.00 95.50 280 GLU A O 1
ATOM 2285 N N . ILE A 1 281 ? -29.029 -15.768 14.590 1.00 95.69 281 ILE A N 1
ATOM 2286 C CA . ILE A 1 281 ? -28.159 -14.740 13.989 1.00 95.69 281 ILE A CA 1
ATOM 2287 C C . ILE A 1 281 ? -26.683 -15.079 14.222 1.00 95.69 281 ILE A C 1
ATOM 2289 O O . ILE A 1 281 ? -25.862 -14.915 13.323 1.00 95.69 281 ILE A O 1
ATOM 2293 N N . ARG A 1 282 ? -26.330 -15.556 15.420 1.00 94.81 282 ARG A N 1
ATOM 2294 C CA . ARG A 1 282 ? -24.948 -15.932 15.748 1.00 94.81 282 ARG A CA 1
ATOM 2295 C C . ARG A 1 282 ? -24.470 -17.150 14.983 1.00 94.81 282 ARG A C 1
ATOM 2297 O O . ARG A 1 282 ? -23.335 -17.134 14.517 1.00 94.81 282 ARG A O 1
ATOM 2304 N N . ALA A 1 283 ? -25.309 -18.180 14.871 1.00 96.56 283 ALA A N 1
ATOM 2305 C CA . ALA A 1 283 ? -24.983 -19.372 14.098 1.00 96.56 283 ALA A CA 1
ATOM 2306 C C . ALA A 1 283 ? -24.689 -18.989 12.643 1.00 96.56 283 ALA A C 1
ATOM 2308 O O . ALA A 1 283 ? -23.611 -19.301 12.143 1.00 96.56 283 ALA A O 1
ATOM 2309 N N . TYR A 1 284 ? -25.570 -18.190 12.037 1.00 96.88 284 TYR A N 1
ATOM 2310 C CA . TYR A 1 284 ? -25.388 -17.687 10.678 1.00 96.88 284 TYR A CA 1
ATOM 2311 C C . TYR A 1 284 ? -24.130 -16.816 10.535 1.00 96.88 284 TYR A C 1
ATOM 2313 O O . TYR A 1 284 ? -23.335 -17.000 9.617 1.00 96.88 284 TYR A O 1
ATOM 2321 N N . CYS A 1 285 ? -23.885 -15.891 11.470 1.00 96.50 285 CYS A N 1
ATOM 2322 C CA . CYS A 1 285 ? -22.687 -15.051 11.419 1.00 96.50 285 CYS A CA 1
ATOM 2323 C C . CYS A 1 285 ? -21.401 -15.888 11.506 1.00 96.50 285 CYS A C 1
ATOM 2325 O O . CYS A 1 285 ? -20.452 -15.636 10.769 1.00 96.50 285 CYS A O 1
ATOM 2327 N N . LYS A 1 286 ? -21.383 -16.921 12.356 1.00 95.00 286 LYS A N 1
ATOM 2328 C CA . LYS A 1 286 ? -20.258 -17.855 12.465 1.00 95.00 286 LYS A CA 1
ATOM 2329 C C . LYS A 1 286 ? -20.056 -18.663 11.180 1.00 95.00 286 LYS A C 1
ATOM 2331 O O . LYS A 1 286 ? -18.922 -18.779 10.729 1.00 95.00 286 LYS A O 1
ATOM 2336 N N . GLU A 1 287 ? -21.127 -19.203 10.604 1.00 96.69 287 GLU A N 1
ATOM 2337 C CA . GLU A 1 287 ? -21.086 -19.999 9.370 1.00 96.69 287 GLU A CA 1
ATOM 2338 C C . GLU A 1 287 ? -20.546 -19.195 8.179 1.00 96.69 287 GLU A C 1
ATOM 2340 O O . GLU A 1 287 ? -19.712 -19.682 7.419 1.00 96.69 287 GLU A O 1
ATOM 2345 N N . HIS A 1 288 ? -20.954 -17.930 8.065 1.00 93.56 288 HIS A N 1
ATOM 2346 C CA . HIS A 1 288 ? -20.603 -17.063 6.940 1.00 93.56 288 HIS A CA 1
ATOM 2347 C C . HIS A 1 288 ? -19.403 -16.140 7.200 1.00 93.56 288 HIS A C 1
ATOM 2349 O O . HIS A 1 288 ? -19.147 -15.237 6.408 1.00 93.56 288 HIS A O 1
ATOM 2355 N N . ASN A 1 289 ? -18.642 -16.357 8.279 1.00 94.56 289 ASN A N 1
ATOM 2356 C CA . ASN A 1 289 ? -17.495 -15.518 8.665 1.00 94.56 289 ASN A CA 1
ATOM 2357 C C . ASN A 1 289 ? -17.834 -14.017 8.806 1.00 94.56 289 ASN A C 1
ATOM 2359 O O . ASN A 1 289 ? -17.017 -13.147 8.503 1.00 94.56 289 ASN A O 1
ATOM 2363 N N . ILE A 1 290 ? -19.035 -13.708 9.293 1.00 96.19 290 ILE A N 1
ATOM 2364 C CA . ILE A 1 290 ? -19.495 -12.353 9.610 1.00 96.19 290 ILE A CA 1
ATOM 2365 C C . ILE A 1 290 ? -19.196 -12.084 11.088 1.00 96.19 290 ILE A C 1
ATOM 2367 O O . ILE A 1 290 ? -19.593 -12.854 11.964 1.00 96.19 290 ILE A O 1
ATOM 2371 N N . ALA A 1 291 ? -18.522 -10.977 11.405 1.00 95.94 291 ALA A N 1
ATOM 2372 C CA . ALA A 1 291 ? -18.271 -10.620 12.798 1.00 95.94 291 ALA A CA 1
ATOM 2373 C C . ALA A 1 291 ? -19.593 -10.313 13.525 1.00 95.94 291 ALA A C 1
ATOM 2375 O O . ALA A 1 291 ? -20.389 -9.487 13.082 1.00 95.94 291 ALA A O 1
ATOM 2376 N N . PHE A 1 292 ? -19.819 -10.950 14.671 1.00 96.06 292 PHE A N 1
ATOM 2377 C CA . PHE A 1 292 ? -20.979 -10.685 15.521 1.00 96.06 292 PHE A CA 1
ATOM 2378 C C . PHE A 1 292 ? -20.610 -9.662 16.599 1.00 96.06 292 PHE A C 1
ATOM 2380 O O . PHE A 1 292 ? -19.722 -9.927 17.406 1.00 96.06 292 PHE A O 1
ATOM 2387 N N . GLN A 1 293 ? -21.281 -8.507 16.633 1.00 95.69 293 GLN A N 1
ATOM 2388 C CA . GLN A 1 293 ? -21.031 -7.464 17.636 1.00 95.69 293 GLN A CA 1
ATOM 2389 C C . GLN A 1 293 ? -22.294 -7.153 18.436 1.00 95.69 293 GLN A C 1
ATOM 2391 O O . GLN A 1 293 ? -23.335 -6.820 17.870 1.00 95.69 293 GLN A O 1
ATOM 2396 N N . GLY A 1 294 ? -22.179 -7.199 19.763 1.00 92.56 294 GLY A N 1
ATOM 2397 C CA . GLY A 1 294 ? -23.286 -6.889 20.661 1.00 92.56 294 GLY A CA 1
ATOM 2398 C C . GLY A 1 294 ? -23.357 -5.408 21.035 1.00 92.56 294 GLY A C 1
ATOM 2399 O O . GLY A 1 294 ? -22.362 -4.810 21.461 1.00 92.56 294 GLY A O 1
ATOM 2400 N N . TYR A 1 295 ? -24.553 -4.824 20.928 1.00 91.88 295 TYR A N 1
ATOM 2401 C CA . TYR A 1 295 ? -24.874 -3.503 21.469 1.00 91.88 295 TYR A CA 1
ATOM 2402 C C . TYR A 1 295 ? -25.934 -3.572 22.565 1.00 91.88 295 TYR A C 1
ATOM 2404 O O . TYR A 1 295 ? -26.669 -4.546 22.690 1.00 91.88 295 TYR A O 1
ATOM 2412 N N . SER A 1 296 ? -26.008 -2.506 23.369 1.00 90.81 296 SER A N 1
ATOM 2413 C CA . SER A 1 296 ? -26.937 -2.399 24.503 1.00 90.81 296 SER A CA 1
ATOM 2414 C C . SER A 1 296 ? -26.896 -3.612 25.441 1.00 90.81 296 SER A C 1
ATOM 2416 O O . SER A 1 296 ? -27.914 -4.074 25.949 1.00 90.81 296 SER A O 1
ATOM 2418 N N . VAL A 1 297 ? -25.685 -4.076 25.724 1.00 92.25 297 VAL A N 1
ATOM 2419 C CA . VAL A 1 297 ? -25.409 -5.211 26.613 1.00 92.25 297 VAL A CA 1
ATOM 2420 C C . VAL A 1 297 ? -25.977 -5.023 28.019 1.00 92.25 297 VAL A C 1
ATOM 2422 O O . VAL A 1 297 ? -26.415 -5.969 28.660 1.00 92.25 297 VAL A O 1
ATOM 2425 N N . LEU A 1 298 ? -26.020 -3.774 28.482 1.00 91.62 298 LEU A N 1
ATOM 2426 C CA . LEU A 1 298 ? -26.596 -3.405 29.774 1.00 91.62 298 LEU A CA 1
ATOM 2427 C C . LEU A 1 298 ? -28.112 -3.174 29.712 1.00 91.62 298 LEU A C 1
ATOM 2429 O O . LEU A 1 298 ? -28.681 -2.719 30.696 1.00 91.62 298 LEU A O 1
ATOM 2433 N N . ALA A 1 299 ? -28.759 -3.371 28.558 1.00 90.69 299 ALA A N 1
ATOM 2434 C CA . ALA A 1 299 ? -30.190 -3.125 28.351 1.00 90.69 299 ALA A CA 1
ATOM 2435 C C . ALA A 1 299 ? -30.678 -1.744 28.847 1.00 90.69 299 ALA A C 1
ATOM 2437 O O . ALA A 1 299 ? -31.764 -1.622 29.402 1.00 90.69 299 ALA A O 1
ATOM 2438 N N . ARG A 1 300 ? -29.859 -0.687 28.711 1.00 89.31 300 ARG A N 1
ATOM 2439 C CA . ARG A 1 300 ? -30.102 0.645 29.323 1.00 89.31 300 ARG A CA 1
ATOM 2440 C C . ARG A 1 300 ? -30.351 0.601 30.844 1.00 89.31 300 ARG A C 1
ATOM 2442 O O . ARG A 1 300 ? -31.107 1.416 31.361 1.00 89.31 300 ARG A O 1
ATOM 2449 N N . PHE A 1 301 ? -29.678 -0.304 31.551 1.00 90.62 301 PHE A N 1
ATOM 2450 C CA . PHE A 1 301 ? -29.879 -0.578 32.976 1.00 90.62 301 PHE A CA 1
ATOM 2451 C C . PHE A 1 301 ? -31.326 -0.971 33.300 1.00 90.62 301 PHE A C 1
ATOM 2453 O O . PHE A 1 301 ? -31.864 -0.582 34.336 1.00 90.62 301 PHE A O 1
ATOM 2460 N N . ASN A 1 302 ? -31.979 -1.713 32.397 1.00 93.94 302 ASN A N 1
ATOM 2461 C CA . ASN A 1 302 ? -33.299 -2.256 32.674 1.00 93.94 302 ASN A CA 1
ATOM 2462 C C . ASN A 1 302 ? -33.229 -3.139 33.927 1.00 93.94 302 ASN A C 1
ATOM 2464 O O . ASN A 1 302 ? -32.393 -4.043 34.006 1.00 93.94 302 ASN A O 1
ATOM 2468 N N . LYS A 1 303 ? -34.112 -2.851 34.891 1.00 94.69 303 LYS A N 1
ATOM 2469 C CA . LYS A 1 303 ? -34.147 -3.512 36.198 1.00 94.69 303 LYS A CA 1
ATOM 2470 C C . LYS A 1 303 ? -34.285 -5.022 36.075 1.00 94.69 303 LYS A C 1
ATOM 2472 O O . LYS A 1 303 ? -33.609 -5.725 36.808 1.00 94.69 303 LYS A O 1
ATOM 2477 N N . ASP A 1 304 ? -35.066 -5.513 35.119 1.00 95.12 304 ASP A N 1
ATOM 2478 C CA . ASP A 1 304 ? -35.286 -6.949 34.957 1.00 95.12 304 ASP A CA 1
ATOM 2479 C C . ASP A 1 304 ? -33.982 -7.685 34.644 1.00 95.12 304 ASP A C 1
ATOM 2481 O O . ASP A 1 304 ? -33.805 -8.808 35.095 1.00 95.12 304 ASP A O 1
ATOM 2485 N N . LEU A 1 305 ? -33.062 -7.059 33.898 1.00 95.69 305 LEU A N 1
ATOM 2486 C CA . LEU A 1 305 ? -31.763 -7.651 33.581 1.00 95.69 305 LEU A CA 1
ATOM 2487 C C . LEU A 1 305 ? -30.731 -7.432 34.693 1.00 95.69 305 LEU A C 1
ATOM 2489 O O . LEU A 1 305 ? -30.022 -8.365 35.057 1.00 95.69 305 LEU A O 1
ATOM 2493 N N . VAL A 1 306 ? -30.596 -6.204 35.205 1.00 94.62 306 VAL A N 1
ATOM 2494 C CA . VAL A 1 306 ? -29.531 -5.887 36.179 1.00 94.62 306 VAL A CA 1
ATOM 2495 C C . VAL A 1 306 ? -29.834 -6.405 37.586 1.00 94.62 306 VAL A C 1
ATOM 2497 O O . VAL A 1 306 ? -28.919 -6.604 38.380 1.00 94.62 306 VAL A O 1
ATOM 2500 N N . GLU A 1 307 ? -31.109 -6.650 37.891 1.00 96.44 307 GLU A N 1
ATOM 2501 C CA . GLU A 1 307 ? -31.545 -7.239 39.155 1.00 96.44 307 GLU A CA 1
ATOM 2502 C C . GLU A 1 307 ? -31.780 -8.755 39.063 1.00 96.44 307 GLU A C 1
ATOM 2504 O O . GLU A 1 307 ? -32.148 -9.353 40.077 1.00 96.44 307 GLU A O 1
ATOM 2509 N N . ASP A 1 308 ? -31.556 -9.382 37.897 1.00 97.62 308 ASP A N 1
ATOM 2510 C CA . ASP A 1 308 ? -31.711 -10.830 37.718 1.00 97.62 308 ASP A CA 1
ATOM 2511 C C . ASP A 1 308 ? -30.805 -11.588 38.704 1.00 97.62 308 ASP A C 1
ATOM 2513 O O . ASP A 1 308 ? -29.610 -11.301 38.853 1.00 97.62 308 ASP A O 1
ATOM 2517 N N . SER A 1 309 ? -31.391 -12.551 39.418 1.00 97.81 309 SER A N 1
ATOM 2518 C CA . SER A 1 309 ? -30.730 -13.245 40.523 1.00 97.81 309 SER A CA 1
ATOM 2519 C C . SER A 1 309 ? -29.510 -14.043 40.070 1.00 97.81 309 SER A C 1
ATOM 2521 O O . SER A 1 309 ? -28.530 -14.111 40.809 1.00 97.81 309 SER A O 1
ATOM 2523 N N . VAL A 1 310 ? -29.523 -14.599 38.855 1.00 98.06 310 VAL A N 1
ATOM 2524 C CA . VAL A 1 310 ? -28.383 -15.341 38.304 1.00 98.06 310 VAL A CA 1
ATOM 2525 C C . VAL A 1 310 ? -27.248 -14.383 37.962 1.00 98.06 310 VAL A C 1
ATOM 2527 O O . VAL A 1 310 ? -26.093 -14.661 38.284 1.00 98.06 310 VAL A O 1
ATOM 2530 N N . VAL A 1 311 ? -27.563 -13.225 37.375 1.00 97.81 311 VAL A N 1
ATOM 2531 C CA . VAL A 1 311 ? -26.561 -12.194 37.059 1.00 97.81 311 VAL A CA 1
ATOM 2532 C C . VAL A 1 311 ? -25.900 -11.679 38.340 1.00 97.81 311 VAL A C 1
ATOM 2534 O O . VAL A 1 311 ? -24.673 -11.584 38.399 1.00 97.81 311 VAL A O 1
ATOM 2537 N N . LYS A 1 312 ? -26.687 -11.412 39.390 1.00 98.19 312 LYS A N 1
ATOM 2538 C CA . LYS A 1 312 ? -26.178 -10.998 40.707 1.00 98.19 312 LYS A CA 1
ATOM 2539 C C . LYS A 1 312 ? -25.331 -12.065 41.389 1.00 98.19 312 LYS A C 1
ATOM 2541 O O . LYS A 1 312 ? -24.264 -11.746 41.900 1.00 98.19 312 LYS A O 1
ATOM 2546 N N . LEU A 1 313 ? -25.754 -13.327 41.348 1.00 98.19 313 LEU A N 1
ATOM 2547 C CA . LEU A 1 313 ? -24.979 -14.433 41.911 1.00 98.19 313 LEU A CA 1
ATOM 2548 C C . LEU A 1 313 ? -23.607 -14.557 41.227 1.00 98.19 313 LEU A C 1
ATOM 2550 O O . LEU A 1 313 ? -22.588 -14.761 41.885 1.00 98.19 313 LEU A O 1
ATOM 2554 N N . ILE A 1 314 ? -23.561 -14.399 39.901 1.00 98.25 314 ILE A N 1
ATOM 2555 C CA . ILE A 1 314 ? -22.304 -14.411 39.141 1.00 98.25 314 ILE A CA 1
ATOM 2556 C C . ILE A 1 314 ? -21.454 -13.175 39.475 1.00 98.25 314 ILE A C 1
ATOM 2558 O O . ILE A 1 314 ? -20.232 -13.295 39.579 1.00 98.25 314 ILE A O 1
ATOM 2562 N N . ALA A 1 315 ? -22.077 -12.014 39.689 1.00 97.62 315 ALA A N 1
ATOM 2563 C CA . ALA A 1 315 ? -21.407 -10.789 40.128 1.00 97.62 315 ALA A CA 1
ATOM 2564 C C . ALA A 1 315 ? -20.728 -10.960 41.495 1.00 97.62 315 ALA A C 1
ATOM 2566 O O . ALA A 1 315 ? -19.538 -10.671 41.630 1.00 97.62 315 ALA A O 1
ATOM 2567 N N . GLU A 1 316 ? -21.443 -11.521 42.472 1.00 97.75 316 GLU A N 1
ATOM 2568 C CA . GLU A 1 316 ? -20.915 -11.848 43.800 1.00 97.75 316 GLU A CA 1
ATOM 2569 C C . GLU A 1 316 ? -19.771 -12.866 43.716 1.00 97.75 316 GLU A C 1
ATOM 2571 O O . GLU A 1 316 ? -18.688 -12.619 44.249 1.00 97.75 316 GLU A O 1
ATOM 2576 N N . LYS A 1 317 ? -19.963 -13.967 42.973 1.00 97.56 317 LYS A N 1
ATOM 2577 C CA . LYS A 1 317 ? -18.939 -15.008 42.758 1.00 97.56 317 LYS A CA 1
ATOM 2578 C C . LYS A 1 317 ? -17.635 -14.437 42.193 1.00 97.56 317 LYS A C 1
ATOM 2580 O O . LYS A 1 317 ? -16.558 -14.885 42.575 1.00 97.56 317 LYS A O 1
ATOM 2585 N N . ASN A 1 318 ? -17.726 -13.478 41.273 1.00 95.50 318 ASN A N 1
ATOM 2586 C CA . ASN A 1 318 ? -16.570 -12.892 40.589 1.00 95.50 318 ASN A CA 1
ATOM 2587 C C . ASN A 1 318 ? -16.060 -11.598 41.247 1.00 95.50 318 ASN A C 1
ATOM 2589 O O . ASN A 1 318 ? -15.125 -10.992 40.725 1.00 95.50 318 ASN A O 1
ATOM 2593 N N . ASN A 1 319 ? -16.655 -11.170 42.369 1.00 95.69 319 ASN A N 1
ATOM 2594 C CA . ASN A 1 319 ? -16.355 -9.904 43.042 1.00 95.69 319 ASN A CA 1
ATOM 2595 C C . ASN A 1 319 ? -16.310 -8.709 42.066 1.00 95.69 319 ASN A C 1
ATOM 2597 O O . ASN A 1 319 ? -15.378 -7.901 42.072 1.00 95.69 319 ASN A O 1
ATOM 2601 N N . ALA A 1 320 ? -17.300 -8.634 41.177 1.00 95.00 320 ALA A N 1
ATOM 2602 C CA . ALA A 1 320 ? -17.366 -7.632 40.122 1.00 95.00 320 ALA A CA 1
ATOM 2603 C C . ALA A 1 320 ? -18.775 -7.029 40.030 1.00 95.00 320 ALA A C 1
ATOM 2605 O O . ALA A 1 320 ? -19.753 -7.732 40.274 1.00 95.00 320 ALA A O 1
ATOM 2606 N N . PRO A 1 321 ? -18.918 -5.747 39.647 1.00 94.44 321 PRO A N 1
ATOM 2607 C CA . PRO A 1 321 ? -20.228 -5.148 39.413 1.00 94.44 321 PRO A CA 1
ATOM 2608 C C . PRO A 1 321 ? -21.016 -5.869 38.311 1.00 94.44 321 PRO A C 1
ATOM 2610 O O . PRO A 1 321 ? -20.432 -6.384 37.354 1.00 94.44 321 PRO A O 1
ATOM 2613 N N . VAL A 1 322 ? -22.349 -5.841 38.399 1.00 95.50 322 VAL A N 1
ATOM 2614 C CA . VAL A 1 322 ? -23.258 -6.466 37.419 1.00 95.50 322 VAL A CA 1
ATOM 2615 C C . VAL A 1 322 ? -22.974 -5.987 35.993 1.00 95.50 322 VAL A C 1
ATOM 2617 O O . VAL A 1 322 ? -22.961 -6.786 35.059 1.00 95.50 322 VAL A O 1
ATOM 2620 N N . GLU A 1 323 ? -22.682 -4.701 35.804 1.00 93.38 323 GLU A N 1
ATOM 2621 C CA . GLU A 1 323 ? -22.333 -4.156 34.495 1.00 93.38 323 GLU A CA 1
ATOM 2622 C C . GLU A 1 323 ? -21.064 -4.781 33.906 1.00 93.38 323 GLU A C 1
ATOM 2624 O O . GLU A 1 323 ? -20.994 -4.992 32.695 1.00 93.38 323 GLU A O 1
ATOM 2629 N N . ILE A 1 324 ? -20.089 -5.131 34.749 1.00 95.00 324 ILE A N 1
ATOM 2630 C CA . ILE A 1 324 ? -18.869 -5.807 34.315 1.00 95.00 324 ILE A CA 1
ATOM 2631 C C . ILE A 1 324 ? -19.186 -7.253 33.952 1.00 95.00 324 ILE A C 1
ATOM 2633 O O . ILE A 1 324 ? -18.724 -7.694 32.911 1.00 95.00 324 ILE A O 1
ATOM 2637 N N . ILE A 1 325 ? -20.041 -7.956 34.704 1.00 97.44 325 ILE A N 1
ATOM 2638 C CA . ILE A 1 325 ? -20.495 -9.310 34.334 1.00 97.44 325 ILE A CA 1
ATOM 2639 C C . ILE A 1 325 ? -21.191 -9.317 32.975 1.00 97.44 325 ILE A C 1
ATOM 2641 O O . ILE A 1 325 ? -20.867 -10.137 32.117 1.00 97.44 325 ILE A O 1
ATOM 2645 N N . LEU A 1 326 ? -22.117 -8.385 32.750 1.00 96.25 326 LEU A N 1
ATOM 2646 C CA . LEU A 1 326 ? -22.858 -8.295 31.494 1.00 96.25 326 LEU A CA 1
ATOM 2647 C C . LEU A 1 326 ? -21.932 -7.978 30.311 1.00 96.25 326 LEU A C 1
ATOM 2649 O O . LEU A 1 326 ? -22.076 -8.576 29.249 1.00 96.25 326 LEU A O 1
ATOM 2653 N N . LEU A 1 327 ? -20.955 -7.082 30.478 1.00 95.19 327 LEU A N 1
ATOM 2654 C CA . LEU A 1 327 ? -19.943 -6.821 29.448 1.00 95.19 327 LEU A CA 1
ATOM 2655 C C . LEU A 1 327 ? -19.011 -8.025 29.241 1.00 95.19 327 LEU A C 1
ATOM 2657 O O . LEU A 1 327 ? -18.756 -8.413 28.097 1.00 95.19 327 LEU A O 1
ATOM 2661 N N . SER A 1 328 ? -18.557 -8.646 30.331 1.00 95.75 328 SER A N 1
ATOM 2662 C CA . SER A 1 328 ? -17.677 -9.815 30.323 1.00 95.75 328 SER A CA 1
ATOM 2663 C C . SER A 1 328 ? -18.328 -11.043 29.703 1.00 95.75 328 SER A C 1
ATOM 2665 O O . SER A 1 328 ? -17.624 -11.874 29.133 1.00 95.75 328 SER A O 1
ATOM 2667 N N . PHE A 1 329 ? -19.658 -11.143 29.737 1.00 95.62 329 PHE A N 1
ATOM 2668 C CA . PHE A 1 329 ? -20.405 -12.176 29.025 1.00 95.62 329 PHE A CA 1
ATOM 2669 C C . PHE A 1 329 ? -20.064 -12.195 27.533 1.00 95.62 329 PHE A C 1
ATOM 2671 O O . PHE A 1 329 ? -19.848 -13.269 26.982 1.00 95.62 329 PHE A O 1
ATOM 2678 N N . LEU A 1 3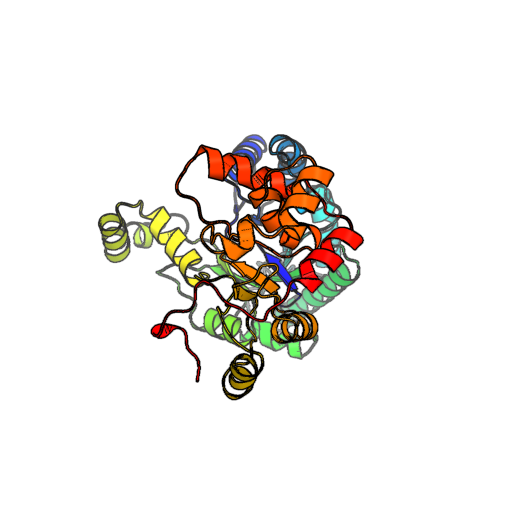30 ? -19.945 -11.038 26.874 1.00 93.81 330 LEU A N 1
ATOM 2679 C CA . LEU A 1 330 ? -19.582 -10.974 25.454 1.00 93.81 330 LEU A CA 1
ATOM 2680 C C . LEU A 1 330 ? -18.086 -11.193 25.247 1.00 93.81 330 LEU A C 1
ATOM 2682 O O . LEU A 1 330 ? -17.681 -12.006 24.413 1.00 93.81 330 LEU A O 1
ATOM 2686 N N . THR A 1 331 ? -17.264 -10.461 26.001 1.00 93.31 331 THR A N 1
ATOM 2687 C CA . THR A 1 331 ? -15.812 -10.426 25.777 1.00 93.31 331 THR A CA 1
ATOM 2688 C C . THR A 1 331 ? -15.158 -11.771 26.087 1.00 93.31 331 THR A C 1
ATOM 2690 O O . THR A 1 331 ? -14.252 -12.176 25.360 1.00 93.31 331 THR A O 1
ATOM 2693 N N . SER A 1 332 ? -15.663 -12.520 27.076 1.00 94.19 332 SER A N 1
ATOM 2694 C CA . SER A 1 332 ? -15.169 -13.870 27.410 1.00 94.19 332 SER A CA 1
ATOM 2695 C C . SER A 1 332 ? -15.365 -14.875 26.273 1.00 94.19 332 SER A C 1
ATOM 2697 O O . SER A 1 332 ? -14.666 -15.881 26.214 1.00 94.19 332 SER A O 1
ATOM 2699 N N . GLN A 1 333 ? -16.281 -14.588 25.348 1.00 92.31 333 GLN A N 1
ATOM 2700 C CA . GLN A 1 333 ? -16.589 -15.420 24.184 1.00 92.31 333 GLN A CA 1
ATOM 2701 C C . GLN A 1 333 ? -15.928 -14.909 22.899 1.00 92.31 333 GLN A C 1
ATOM 2703 O O . GLN A 1 333 ? -16.154 -15.452 21.820 1.00 92.31 333 GLN A O 1
ATOM 2708 N N . GLY A 1 334 ? -15.121 -13.848 23.003 1.00 89.75 334 GLY A N 1
ATOM 2709 C CA . GLY A 1 334 ? -14.456 -13.217 21.868 1.00 89.75 334 GLY A CA 1
ATOM 2710 C C . GLY A 1 334 ? -15.356 -12.298 21.040 1.00 89.75 334 GLY A C 1
ATOM 2711 O O . GLY A 1 334 ? -14.934 -11.858 19.972 1.00 89.75 334 GLY A O 1
ATOM 2712 N N . PHE A 1 335 ? -16.569 -11.975 21.504 1.00 91.25 335 PHE A N 1
ATOM 2713 C CA . PHE A 1 335 ? -17.441 -11.043 20.792 1.00 91.25 335 PHE A CA 1
ATOM 2714 C C . PHE A 1 335 ? -17.042 -9.586 21.073 1.00 91.25 335 PHE A C 1
ATOM 2716 O O . PHE A 1 335 ? -16.956 -9.184 22.239 1.00 91.25 335 PHE A O 1
ATOM 2723 N N . PRO A 1 336 ? -16.850 -8.753 20.031 1.00 89.00 336 PRO A N 1
ATOM 2724 C CA . PRO A 1 336 ? -16.747 -7.311 20.196 1.00 89.00 336 PRO A CA 1
ATOM 2725 C C . PRO A 1 336 ? -18.000 -6.732 20.863 1.00 89.00 336 PRO A C 1
ATOM 2727 O O . PRO A 1 336 ? -19.130 -7.125 20.559 1.00 89.00 336 PRO A O 1
ATOM 2730 N N . VAL A 1 337 ? -17.801 -5.738 21.728 1.00 88.69 337 VAL A N 1
ATOM 2731 C CA . VAL A 1 337 ? -18.873 -5.065 22.470 1.00 88.69 337 VAL A CA 1
ATOM 2732 C C . VAL A 1 337 ? -18.811 -3.556 22.277 1.00 88.69 337 VAL A C 1
ATOM 2734 O O . VAL A 1 337 ? -17.729 -2.970 22.258 1.00 88.69 337 VAL A O 1
ATOM 2737 N N . ILE A 1 338 ? -19.977 -2.913 22.179 1.00 86.44 338 ILE A N 1
ATOM 2738 C CA . ILE A 1 338 ? -20.094 -1.454 22.268 1.00 86.44 338 ILE A CA 1
ATOM 2739 C C . ILE A 1 338 ? -20.882 -1.034 23.515 1.00 86.44 338 ILE A C 1
ATOM 2741 O O . ILE A 1 338 ? -22.110 -1.125 23.590 1.00 86.44 338 ILE A O 1
ATOM 2745 N N . ALA A 1 339 ? -20.151 -0.543 24.516 1.00 85.12 339 ALA A N 1
ATOM 2746 C CA . ALA A 1 339 ? -20.700 -0.073 25.783 1.00 85.12 339 ALA A CA 1
ATOM 2747 C C . ALA A 1 339 ? -20.871 1.455 25.768 1.00 85.12 339 ALA A C 1
ATOM 2749 O O . ALA A 1 339 ? -19.925 2.206 26.007 1.00 85.12 339 ALA A O 1
ATOM 2750 N N . LYS A 1 340 ? -22.088 1.941 25.492 1.00 84.19 340 LYS A N 1
ATOM 2751 C CA . LYS A 1 340 ? -22.378 3.383 25.511 1.00 84.19 340 LYS A CA 1
ATOM 2752 C C . LYS A 1 340 ? -22.320 3.929 26.938 1.00 84.19 340 LYS A C 1
ATOM 2754 O O . LYS A 1 340 ? -23.070 3.494 27.806 1.00 84.19 340 LYS A O 1
ATOM 2759 N N . SER A 1 341 ? -21.532 4.978 27.149 1.00 83.25 341 SER A N 1
ATOM 2760 C CA . SER A 1 341 ? -21.561 5.800 28.362 1.00 83.25 341 SER A CA 1
ATOM 2761 C C . SER A 1 341 ? -21.236 7.254 28.017 1.00 83.25 341 SER A C 1
ATOM 2763 O O . SER A 1 341 ? -20.532 7.523 27.053 1.00 83.25 341 SER A O 1
ATOM 2765 N N . VAL A 1 342 ? -21.776 8.188 28.800 1.00 83.56 342 VAL A N 1
ATOM 2766 C CA . VAL A 1 342 ? -21.396 9.617 28.789 1.00 83.56 342 VAL A CA 1
ATOM 2767 C C . VAL A 1 342 ? -20.709 10.026 30.097 1.00 83.56 342 VAL A C 1
ATOM 2769 O O . VAL A 1 342 ? -20.281 11.161 30.247 1.00 83.56 342 VAL A O 1
ATOM 2772 N N . THR A 1 343 ? -20.615 9.104 31.060 1.00 87.88 343 THR A N 1
ATOM 2773 C CA . THR A 1 343 ? -20.021 9.337 32.378 1.00 87.88 343 THR A CA 1
ATOM 2774 C C . THR A 1 343 ? -18.563 8.863 32.356 1.00 87.88 343 THR A C 1
ATOM 2776 O O . THR A 1 343 ? -18.352 7.661 32.161 1.00 87.88 343 THR A O 1
ATOM 2779 N N . PRO A 1 344 ? -17.566 9.744 32.577 1.00 85.88 344 PRO A N 1
ATOM 2780 C CA . PRO A 1 344 ? -16.145 9.397 32.465 1.00 85.88 344 PRO A CA 1
ATOM 2781 C C . PRO A 1 344 ? -15.708 8.206 33.323 1.00 85.88 344 PRO A C 1
ATOM 2783 O O . PRO A 1 344 ? -15.059 7.298 32.812 1.00 85.88 344 PRO A O 1
ATOM 2786 N N . SER A 1 345 ? -16.132 8.147 34.589 1.00 88.75 345 SER A N 1
ATOM 2787 C CA . SER A 1 345 ? -15.795 7.031 35.484 1.00 88.75 345 SER A CA 1
ATOM 2788 C C . SER A 1 345 ? -16.329 5.691 34.973 1.00 88.75 345 SER A C 1
ATOM 2790 O O . SER A 1 345 ? -15.620 4.694 35.001 1.00 88.75 345 SER A O 1
ATOM 2792 N N . ARG A 1 346 ? -17.545 5.659 34.413 1.00 85.56 346 ARG A N 1
ATOM 2793 C CA . ARG A 1 346 ? -18.096 4.445 33.783 1.00 85.56 346 ARG A CA 1
ATOM 2794 C C . ARG A 1 346 ? -17.318 4.048 32.529 1.00 85.56 346 ARG A C 1
ATOM 2796 O O . ARG A 1 346 ? -17.103 2.866 32.314 1.00 85.56 346 ARG A O 1
ATOM 2803 N N . ILE A 1 347 ? -16.888 5.013 31.710 1.00 84.69 347 ILE A N 1
ATOM 2804 C CA . ILE A 1 347 ? -16.063 4.731 30.521 1.00 84.69 347 ILE A CA 1
ATOM 2805 C C . ILE A 1 347 ? -14.748 4.065 30.941 1.00 84.69 347 ILE A C 1
ATOM 2807 O O . ILE A 1 347 ? -14.374 3.051 30.359 1.00 84.69 347 ILE A O 1
ATOM 2811 N N . GLN A 1 348 ? -14.091 4.601 31.974 1.00 84.88 348 GLN A N 1
ATOM 2812 C CA . GLN A 1 348 ? -12.875 4.018 32.541 1.00 84.88 348 GLN A CA 1
ATOM 2813 C C . GLN A 1 348 ? -13.138 2.620 33.114 1.00 84.88 348 GLN A C 1
ATOM 2815 O O . GLN A 1 348 ? -12.399 1.693 32.807 1.00 84.88 348 GLN A O 1
ATOM 2820 N N . ASN A 1 349 ? -14.219 2.440 33.874 1.00 86.75 349 ASN A N 1
ATOM 2821 C CA . ASN A 1 349 ? -14.534 1.161 34.512 1.00 86.75 349 ASN A CA 1
ATOM 2822 C C . ASN A 1 349 ? -14.925 0.064 33.513 1.00 86.75 349 ASN A C 1
ATOM 2824 O O . ASN A 1 349 ? -14.581 -1.094 33.731 1.00 86.75 349 ASN A O 1
ATOM 2828 N N . ASN A 1 350 ? -15.589 0.401 32.401 1.00 88.06 350 ASN A N 1
ATOM 2829 C CA . ASN A 1 350 ? -16.014 -0.578 31.392 1.00 88.06 350 ASN A CA 1
ATOM 2830 C C . ASN A 1 350 ? -14.841 -1.402 30.832 1.00 88.06 350 ASN A C 1
ATOM 2832 O O . ASN A 1 350 ? -15.046 -2.542 30.418 1.00 88.06 350 ASN A O 1
ATOM 2836 N N . ILE A 1 351 ? -13.614 -0.861 30.838 1.00 88.06 351 ILE A N 1
ATOM 2837 C CA . ILE A 1 351 ? -12.423 -1.582 30.368 1.00 88.06 351 ILE A CA 1
ATOM 2838 C C . ILE A 1 351 ? -12.085 -2.793 31.248 1.00 88.06 351 ILE A C 1
ATOM 2840 O O . ILE A 1 351 ? -11.475 -3.743 30.763 1.00 88.06 351 ILE A O 1
ATOM 2844 N N . ALA A 1 352 ? -12.518 -2.805 32.517 1.00 89.00 352 ALA A N 1
ATOM 2845 C CA . ALA A 1 352 ? -12.291 -3.921 33.433 1.00 89.00 352 ALA A CA 1
ATOM 2846 C C . ALA A 1 352 ? -12.929 -5.227 32.929 1.00 89.00 352 ALA A C 1
ATOM 2848 O O . ALA A 1 352 ? -12.412 -6.307 33.210 1.00 89.00 352 ALA A O 1
ATOM 2849 N N . ALA A 1 353 ? -13.981 -5.138 32.107 1.00 86.88 353 ALA A N 1
ATOM 2850 C CA . ALA A 1 353 ? -14.609 -6.298 31.479 1.00 86.88 353 ALA A CA 1
ATOM 2851 C C . ALA A 1 353 ? -13.692 -7.046 30.490 1.00 86.88 353 ALA A C 1
ATOM 2853 O O . ALA A 1 353 ? -13.960 -8.198 30.153 1.00 86.88 353 ALA A O 1
ATOM 2854 N N . LEU A 1 354 ? -12.601 -6.424 30.021 1.00 87.75 354 LEU A N 1
ATOM 2855 C CA . LEU A 1 354 ? -11.586 -7.096 29.199 1.00 87.75 354 LEU A CA 1
ATOM 2856 C C . LEU A 1 354 ? -10.658 -7.993 30.030 1.00 87.75 354 LEU A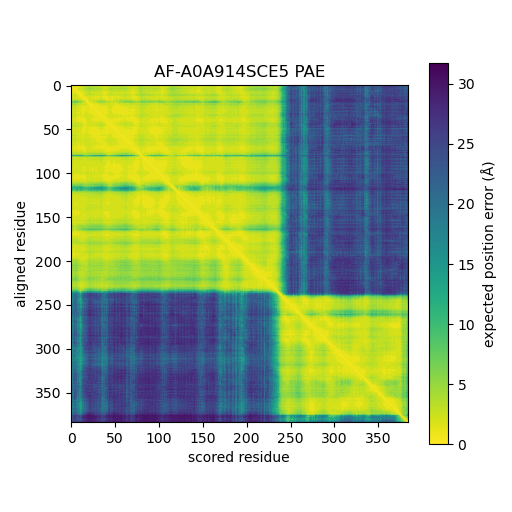 C 1
ATOM 2858 O O . LEU A 1 354 ? -10.067 -8.926 29.490 1.00 87.75 354 LEU A O 1
ATOM 2862 N N . ASN A 1 355 ? -10.538 -7.718 31.332 1.00 90.69 355 ASN A N 1
ATOM 2863 C CA . ASN A 1 355 ? -9.656 -8.448 32.243 1.00 90.69 355 ASN A CA 1
ATOM 2864 C C . ASN A 1 355 ? -10.387 -9.565 33.001 1.00 90.69 355 ASN A C 1
ATOM 2866 O O . ASN A 1 355 ? -9.746 -10.505 33.468 1.00 90.69 355 ASN A O 1
ATOM 2870 N N . LEU A 1 356 ? -11.715 -9.481 33.116 1.00 93.25 356 LEU A N 1
ATOM 2871 C CA . LEU A 1 356 ? -12.538 -10.510 33.742 1.00 93.25 356 LEU A CA 1
ATOM 2872 C C . LEU A 1 356 ? -13.010 -11.534 32.701 1.00 93.25 356 LEU A C 1
ATOM 2874 O O . LEU A 1 356 ? -13.831 -11.212 31.840 1.00 93.25 356 LEU A O 1
ATOM 2878 N N . LYS A 1 357 ? -12.515 -12.772 32.815 1.00 94.88 357 LYS A N 1
ATOM 2879 C CA . LYS A 1 357 ? -12.953 -13.919 32.010 1.00 94.88 357 LYS A CA 1
ATOM 2880 C C . LYS A 1 357 ? -13.931 -14.774 32.808 1.00 94.88 357 LYS A C 1
ATOM 2882 O O . LYS A 1 357 ? -13.535 -15.389 33.794 1.00 94.88 357 LYS A O 1
ATOM 2887 N N . LEU A 1 358 ? -15.185 -14.828 32.368 1.00 96.56 358 LEU A N 1
ATOM 2888 C CA . LEU A 1 358 ? -16.191 -15.699 32.969 1.00 96.56 358 LEU A CA 1
ATOM 2889 C C . LEU A 1 358 ? -15.878 -17.166 32.664 1.00 96.56 358 LEU A C 1
ATOM 2891 O O . LEU A 1 358 ? -15.379 -17.498 31.586 1.00 96.56 358 LEU A O 1
ATOM 2895 N N . SER A 1 359 ? -16.184 -18.045 33.617 1.00 97.44 359 SER A N 1
ATOM 2896 C CA . SER A 1 359 ? -16.073 -19.489 33.408 1.00 97.44 359 SER A CA 1
ATOM 2897 C C . SER A 1 359 ? -17.125 -19.977 32.406 1.00 97.44 359 SER A C 1
ATOM 2899 O O . SER A 1 359 ? -18.172 -19.348 32.247 1.00 97.44 359 SER A O 1
ATOM 2901 N N . GLN A 1 360 ? -16.879 -21.121 31.758 1.00 96.94 360 GLN A N 1
ATOM 2902 C CA . GLN A 1 360 ? -17.862 -21.715 30.845 1.00 96.94 360 GLN A CA 1
ATOM 2903 C C . GLN A 1 360 ? -19.201 -21.982 31.554 1.00 96.94 360 GLN A C 1
ATOM 2905 O O . GLN A 1 360 ? -20.251 -21.691 31.000 1.00 96.94 360 GLN A O 1
ATOM 2910 N N . GLU A 1 361 ? -19.161 -22.426 32.813 1.00 97.75 361 GLU A N 1
ATOM 2911 C CA . GLU A 1 361 ? -20.356 -22.640 33.637 1.00 97.75 361 GLU A CA 1
ATOM 2912 C C . GLU A 1 361 ? -21.172 -21.349 33.837 1.00 97.75 361 GLU A C 1
ATOM 2914 O O . GLU A 1 361 ? -22.398 -21.362 33.739 1.00 97.75 361 GLU A O 1
ATOM 2919 N N . ASP A 1 362 ? -20.505 -20.220 34.102 1.00 98.12 362 ASP A N 1
ATOM 2920 C CA . ASP A 1 362 ? -21.184 -18.928 34.265 1.00 98.12 362 ASP A CA 1
ATOM 2921 C C . ASP A 1 362 ? -21.769 -18.441 32.933 1.00 98.12 362 ASP A C 1
ATOM 2923 O O . ASP A 1 362 ? -22.878 -17.911 32.898 1.00 98.12 362 ASP A O 1
ATOM 2927 N N . ILE A 1 363 ? -21.052 -18.656 31.827 1.00 97.75 363 ILE A N 1
ATOM 2928 C CA . ILE A 1 363 ? -21.531 -18.341 30.476 1.00 97.75 363 ILE A CA 1
ATOM 2929 C C . ILE A 1 363 ? -22.783 -19.164 30.144 1.00 97.75 363 ILE A C 1
ATOM 2931 O O . ILE A 1 363 ? -23.764 -18.600 29.660 1.00 97.75 363 ILE A O 1
ATOM 2935 N N . ASP A 1 364 ? -22.786 -20.463 30.444 1.00 97.56 364 ASP A N 1
ATOM 2936 C CA . ASP A 1 364 ? -23.924 -21.354 30.195 1.00 97.56 364 ASP A CA 1
ATOM 2937 C C . ASP A 1 364 ? -25.144 -20.951 31.038 1.00 97.56 364 ASP A C 1
ATOM 2939 O O . ASP A 1 364 ? -26.268 -20.900 30.532 1.00 97.56 364 ASP A O 1
ATOM 2943 N N . LYS A 1 365 ? -24.926 -20.566 32.304 1.00 98.12 365 LYS A N 1
ATOM 2944 C CA . LYS A 1 365 ? -25.972 -20.003 33.174 1.00 98.12 365 LYS A CA 1
ATOM 2945 C C . LYS A 1 365 ? -26.564 -18.716 32.606 1.00 98.12 365 LYS A C 1
ATOM 2947 O O . LYS A 1 365 ? -27.780 -18.556 32.624 1.00 98.12 365 LYS A O 1
ATOM 2952 N N . LEU A 1 366 ? -25.732 -17.816 32.080 1.00 97.81 366 LEU A N 1
ATOM 2953 C CA . LEU A 1 366 ? -26.199 -16.581 31.443 1.00 97.81 366 LEU A CA 1
ATOM 2954 C C . LEU A 1 366 ? -26.945 -16.854 30.131 1.00 97.81 366 LEU A C 1
ATOM 2956 O O . LEU A 1 366 ? -27.905 -16.149 29.832 1.00 97.81 366 LEU A O 1
ATOM 2960 N N . TYR A 1 367 ? -26.567 -17.884 29.369 1.00 97.19 367 TYR A N 1
ATOM 2961 C CA . TYR A 1 367 ? -27.335 -18.314 28.197 1.00 97.19 367 TYR A CA 1
ATOM 2962 C C . TYR A 1 367 ? -28.709 -18.867 28.546 1.00 97.19 367 TYR A C 1
ATOM 2964 O O . TYR A 1 367 ? -29.669 -18.603 27.824 1.00 97.19 367 TYR A O 1
ATOM 2972 N N . ALA A 1 368 ? -28.820 -19.598 29.654 1.00 97.38 368 ALA A N 1
ATOM 2973 C CA . ALA A 1 368 ? -30.089 -20.151 30.113 1.00 97.38 368 ALA A CA 1
ATOM 2974 C C . ALA A 1 368 ? -31.118 -19.073 30.507 1.00 97.38 368 ALA A C 1
ATOM 2976 O O . ALA A 1 368 ? -32.297 -19.386 30.659 1.00 97.38 368 ALA A O 1
ATOM 2977 N N . LEU A 1 369 ? -30.697 -17.809 30.647 1.00 97.38 369 LEU A N 1
ATOM 2978 C CA . LEU A 1 369 ? -31.587 -16.674 30.899 1.00 97.38 369 LEU A CA 1
ATOM 2979 C C . LEU A 1 369 ? -32.293 -16.154 29.640 1.00 97.38 369 LEU A C 1
ATOM 2981 O O . LEU A 1 369 ? -33.101 -15.227 29.757 1.00 97.38 369 LEU A O 1
ATOM 2985 N N . ASP A 1 370 ? -32.003 -16.698 28.454 1.00 96.88 370 ASP A N 1
ATOM 2986 C CA . ASP A 1 370 ? -32.587 -16.198 27.212 1.00 96.88 370 ASP A CA 1
ATOM 2987 C C . ASP A 1 370 ? -34.112 -16.301 27.227 1.00 96.88 370 ASP A C 1
ATOM 2989 O O . ASP A 1 370 ? -34.695 -17.378 27.344 1.00 96.88 370 ASP A O 1
ATOM 2993 N N . LYS A 1 371 ? -34.766 -15.152 27.073 1.00 95.00 371 LYS A N 1
ATOM 2994 C CA . LYS A 1 371 ? -36.228 -15.021 27.015 1.00 95.00 371 LYS A CA 1
ATOM 2995 C C . LYS A 1 371 ? -36.677 -14.535 25.637 1.00 95.00 371 LYS A C 1
ATOM 2997 O O . LYS A 1 371 ? -37.847 -14.210 25.458 1.00 95.00 371 LYS A O 1
ATOM 3002 N N . ASN A 1 372 ? -35.748 -14.438 24.677 1.00 92.00 372 ASN A N 1
ATOM 3003 C CA . ASN A 1 372 ? -35.956 -13.794 23.384 1.00 92.00 372 ASN A CA 1
ATOM 3004 C C . ASN A 1 372 ? -36.545 -12.370 23.525 1.00 92.00 372 ASN A C 1
ATOM 3006 O O . ASN A 1 372 ? -37.384 -11.945 22.729 1.00 92.00 372 ASN A O 1
ATOM 3010 N N . HIS A 1 373 ? -36.140 -11.645 24.574 1.00 91.62 373 HIS A N 1
ATOM 3011 C CA . HIS A 1 373 ? -36.758 -10.388 24.985 1.00 91.62 373 HIS A CA 1
ATOM 3012 C C . HIS A 1 373 ? -35.815 -9.205 24.769 1.00 91.62 373 HIS A C 1
ATOM 3014 O O . HIS A 1 373 ? -34.813 -9.065 25.466 1.00 91.62 373 HIS A O 1
ATOM 3020 N N . ASN A 1 374 ? -36.157 -8.321 23.834 1.00 90.00 374 ASN A N 1
ATOM 3021 C CA . ASN A 1 374 ? -35.410 -7.089 23.593 1.00 90.00 374 ASN A CA 1
ATOM 3022 C C . ASN A 1 374 ? -35.838 -5.955 24.533 1.00 90.00 374 ASN A C 1
ATOM 3024 O O . ASN A 1 374 ? -37.023 -5.773 24.796 1.00 90.00 374 ASN A O 1
ATOM 3028 N N . TYR A 1 375 ? -34.910 -5.072 24.885 1.00 88.94 375 TYR A N 1
ATOM 3029 C CA . TYR A 1 375 ? -35.175 -3.867 25.673 1.00 88.94 375 TYR A CA 1
ATOM 3030 C C . TYR A 1 375 ? -35.114 -2.569 24.861 1.00 88.94 375 TYR A C 1
ATOM 3032 O O . TYR A 1 375 ? -35.486 -1.510 25.372 1.00 88.94 375 TYR A O 1
ATOM 3040 N N . ILE A 1 376 ? -34.634 -2.615 23.611 1.00 80.62 376 ILE A N 1
ATOM 3041 C CA . ILE A 1 376 ? -34.317 -1.400 22.839 1.00 80.62 376 ILE A CA 1
ATOM 3042 C C . ILE A 1 376 ? -35.167 -1.219 21.580 1.00 80.62 376 ILE A C 1
ATOM 3044 O O . ILE A 1 376 ? -35.228 -0.099 21.063 1.00 80.62 376 ILE A O 1
ATOM 3048 N N . ARG A 1 377 ? -35.852 -2.256 21.078 1.00 68.50 377 ARG A N 1
ATOM 3049 C CA . ARG A 1 377 ? -36.686 -2.097 19.875 1.00 68.50 377 ARG A CA 1
ATOM 3050 C C . ARG A 1 377 ? -37.906 -1.222 20.170 1.00 68.50 377 ARG A C 1
ATOM 3052 O O . ARG A 1 377 ? -38.793 -1.607 20.923 1.00 68.50 377 ARG A O 1
ATOM 3059 N N . GLY A 1 378 ? -37.947 -0.055 19.530 1.00 60.75 378 GLY A N 1
ATOM 3060 C CA . GLY A 1 378 ? -39.167 0.731 19.327 1.00 60.75 378 GLY A CA 1
ATOM 3061 C C . GLY A 1 378 ? -39.811 0.423 17.972 1.00 60.75 378 GLY A C 1
ATOM 3062 O O . GLY A 1 378 ? -39.226 -0.287 17.155 1.00 60.75 378 GLY A O 1
ATOM 3063 N N . THR A 1 379 ? -40.973 1.018 17.700 1.00 55.44 379 THR A N 1
ATOM 3064 C CA . THR A 1 379 ? -41.750 0.876 16.451 1.00 55.44 379 THR A CA 1
ATOM 3065 C C . THR A 1 379 ? -40.929 0.971 15.150 1.00 55.44 379 THR A C 1
ATOM 3067 O O . THR A 1 379 ? -41.179 0.167 14.259 1.00 55.44 379 THR A O 1
ATOM 3070 N N . PRO A 1 380 ? -39.914 1.857 15.023 1.00 54.47 380 PRO A N 1
ATOM 3071 C CA . PRO A 1 380 ? -39.086 1.950 13.811 1.00 54.47 380 PRO A CA 1
ATOM 3072 C C . PRO A 1 380 ? -38.158 0.749 13.549 1.00 54.47 380 PRO A C 1
ATOM 3074 O O . PRO A 1 380 ? -37.561 0.668 12.483 1.00 54.47 380 PRO A O 1
ATOM 3077 N N . TRP A 1 381 ? -37.990 -0.150 14.524 1.00 59.19 381 TRP A N 1
ATOM 3078 C CA . TRP A 1 381 ? -37.052 -1.283 14.484 1.00 59.19 381 TRP A CA 1
ATOM 3079 C C . TRP A 1 381 ? -37.766 -2.640 14.402 1.00 59.19 381 TRP A C 1
ATOM 3081 O O . TRP A 1 381 ? -37.130 -3.691 14.534 1.00 59.19 381 TRP A O 1
ATOM 3091 N N . LEU A 1 382 ? -39.092 -2.622 14.237 1.00 58.44 382 LEU A N 1
ATOM 3092 C CA . LEU A 1 382 ? -39.891 -3.809 13.970 1.00 58.44 382 LEU A CA 1
ATOM 3093 C C . LEU A 1 382 ? -39.733 -4.159 12.492 1.00 58.44 382 LEU A C 1
ATOM 3095 O O . LEU A 1 382 ? -40.322 -3.516 11.629 1.00 58.44 382 LEU A O 1
ATOM 3099 N N . VAL A 1 383 ? -38.923 -5.174 12.209 1.00 53.38 383 VAL A N 1
ATOM 3100 C CA . VAL A 1 383 ? -38.940 -5.813 10.894 1.00 53.38 383 VAL A CA 1
ATOM 3101 C C . VAL A 1 383 ? -40.084 -6.820 10.924 1.00 53.38 383 VAL A C 1
ATOM 3103 O O . VAL A 1 383 ? -39.996 -7.791 11.681 1.00 53.38 383 VAL A O 1
ATOM 3106 N N . GLN A 1 384 ? -41.175 -6.513 10.213 1.00 45.56 384 GLN A N 1
ATOM 3107 C CA . GLN A 1 384 ? -42.331 -7.408 10.078 1.00 45.56 384 GLN A CA 1
ATOM 3108 C C . GLN A 1 384 ? -41.951 -8.689 9.334 1.00 45.56 384 GLN A C 1
ATOM 3110 O O . GLN A 1 384 ? -41.051 -8.632 8.462 1.00 45.56 384 GLN A O 1
#

pLDDT: mean 92.92, std 8.31, range [45.56, 98.94]

Radius of gyration: 28.09 Å; Cα contacts (8 Å, |Δi|>4): 603; chains: 1; bounding box: 67×52×75 Å

Mean predicted aligned error: 12.76 Å

Secondary structure (DSSP, 8-state):
-B-TTS-B--SS-EE-TT--SHHHHHHHHHHHHHTT--EEE--GGGT-HHHHHHHHHHHHHHTT--GGGSEEEEEE---SS-HHHHHHHHHHHHHHHHT-S-EEEEEE--SS-TT-S-SSSHHHHHHHHHHHHHHHHHHHTTSEEEEEEES--HHHHHGGGGT-SPPPSEEEEE-BTTB--HHHHHHHHHTTPEEEEE-TTGGG-HHHHT-HHHHHHHHHTT--HHHHHHHHHHHTT--S-S---EES--HHHHHGGGGT-S---SEEEEE-BTTB--HHHHHHHHHTTPEEEEE-TTGGG-HHHHT-HHHHHHHHHTT--HHHHHHHHHHTTT--EE----SHHHHHHHGGGGT----HHHHHHHHTT-----SS--GGG---

Foldseek 3Di:
DQFPLRDDDDLDADECAPVADLVSLLVSLLVCLVVPHQEYEEEVVRNRLLSQLVNCVPRQVVSVHDPVSHAYEYEDEFDLDQLQVSLLVRLVVSCVSNVHQAHAEYAHEELAHPPDPDRPDPSSLVSLLSNVVSVVVCCVVVNYVFYAYEHDAPVSQVSCVVRHPDGHRAYEYADEPVRHCPRRVVSCVVVVRHYHHDCLCVVVDVCQQVPPVLVVVCVVVVHHSVVSSVCVSSVVVDPVDPFAAEELDAPVRQVVCVVPHPDGHQEYEYADELQAHCPRRVVSCVVVNRAYEHECLCLVVPCCQQVPPLLVVQCVVQVHHSLLSSLLLQVLVVHHYDDDDPDPVVVVRNCVSNVDHDDPVSNVSSNVNHNNDHSPDDPVSDDD

Nearest PDB structures (foldseek):
  1vp5-assembly2_B  TM=5.461E-01  e=4.450E-23  Thermotoga maritima MSB8
  4mhb-assembly1_A  TM=4.813E-01  e=5.243E-22  Yersinia pestis
  4mhb-assembly4_D  TM=4.830E-01  e=9.185E-22  Yersinia pestis
  1mzr-assembly1_A  TM=4.807E-01  e=1.702E-21  Escherichia coli
  1m9h-assembly1_A  TM=4.692E-01  e=7.279E-20  Corynebacterium sp.